Protein AF-K8EPV6-F1 (afdb_monomer_lite)

Secondary structure (DSSP, 8-state):
--GGGSPEEEHHHHHTT-HHHHHHHHIIIIISS-S-EEEES----SS--HHHHHHHHHHHHHHHHHHHS-HHHHGGGB--TTTT---EEEE-TT-S--SSTTEEE--EEEEE-BPPPTT---TT-TT-SS---TTS---SSB------TTSTHHHHHHHHHHHHHHHHHHHHHHHHHHHTT-SSTTTTGGG-STTEEEEEEEEEE----TT----TT-----PPPPTTS-EEESEEEE--SSSEEEEEESSS-EEEEPPP-SSTTPPPPEEEPPP--TT--EEEEEE-HHHHHHTTTSS----EEEPPPSSS-EEEEEEEEEEETT-B-PPPGGG-BTTBPPPPPP-BHHHHHHHHHHHHHHHHHHHHHTT-SSSSSPPPPPEEEEEEEEEEE-TT--EEEEEEEESSSTTTT-EE-EEEEESSTTHHHHHHHHHHHHHHHTTTTS--PPTT-GGGEEEEEEEEEESSSGGG--EEEEEEEEEE-SHHHHHHHS--GGG--GGGTTT--EEEEEEEGGG--GGGS-TTHHHHHHHHHHHHHTT-TTEEEEEEEEE-TTT--EEEEEEEEEE--

Structure (mmCIF, N/CA/C/O backbone):
data_AF-K8EPV6-F1
#
_entry.id   AF-K8EPV6-F1
#
loop_
_atom_site.group_PDB
_atom_site.id
_atom_site.type_symbol
_atom_site.label_atom_id
_atom_site.label_alt_id
_atom_site.label_comp_id
_atom_site.label_asym_id
_atom_site.label_entity_id
_atom_site.label_seq_id
_atom_site.pdbx_PDB_ins_code
_atom_site.Cartn_x
_atom_site.Cartn_y
_atom_site.Cartn_z
_atom_site.occupancy
_atom_site.B_iso_or_equiv
_atom_site.auth_seq_id
_atom_site.auth_comp_id
_atom_site.auth_asym_id
_atom_site.auth_atom_id
_atom_site.pdbx_PDB_model_num
ATOM 1 N N . MET A 1 1 ? -21.818 -18.562 17.995 1.00 37.44 1 MET A N 1
ATOM 2 C CA . MET A 1 1 ? -22.617 -17.400 18.429 1.00 37.44 1 MET A CA 1
ATOM 3 C C . MET A 1 1 ? -22.759 -16.500 17.219 1.00 37.44 1 MET A C 1
ATOM 5 O O . MET A 1 1 ? -21.748 -16.280 16.564 1.00 37.44 1 MET A O 1
ATOM 9 N N . SER A 1 2 ? -23.990 -16.157 16.841 1.00 38.00 2 SER A N 1
ATOM 10 C CA . SER A 1 2 ? -24.317 -15.357 15.655 1.00 38.00 2 SER A CA 1
ATOM 11 C C . SER A 1 2 ? -23.794 -13.921 15.790 1.00 38.00 2 SER A C 1
ATOM 13 O O . SER A 1 2 ? -23.683 -13.413 16.905 1.00 38.00 2 SER A O 1
ATOM 15 N N . ASP A 1 3 ? -23.516 -13.267 14.658 1.00 51.78 3 ASP A N 1
ATOM 16 C CA . ASP A 1 3 ? -23.138 -11.844 14.537 1.00 51.78 3 ASP A CA 1
ATOM 17 C C . ASP A 1 3 ? -24.196 -10.861 15.108 1.00 51.78 3 ASP A C 1
ATOM 19 O O . ASP A 1 3 ? -23.973 -9.655 15.152 1.00 51.78 3 ASP A O 1
ATOM 23 N N . GLU A 1 4 ? -25.345 -11.358 15.580 1.00 53.97 4 GLU A N 1
ATOM 24 C CA . GLU A 1 4 ? -26.569 -10.599 15.888 1.00 53.97 4 GLU A CA 1
ATOM 25 C C . GLU A 1 4 ? -26.475 -9.612 17.066 1.00 53.97 4 GLU A C 1
ATOM 27 O O . GLU A 1 4 ? -27.394 -8.820 17.251 1.00 53.97 4 GLU A O 1
ATOM 32 N N . ASN A 1 5 ? -25.390 -9.613 17.849 1.00 74.81 5 ASN A N 1
ATOM 33 C CA . ASN A 1 5 ? -25.269 -8.754 19.037 1.00 74.81 5 ASN A CA 1
ATOM 34 C C . ASN A 1 5 ? -24.144 -7.707 18.973 1.00 74.81 5 ASN A C 1
ATOM 36 O O . ASN A 1 5 ? -23.997 -6.931 19.921 1.00 74.81 5 ASN A O 1
ATOM 40 N N . LEU A 1 6 ? -23.351 -7.659 17.897 1.00 89.38 6 LEU A N 1
ATOM 41 C CA . LEU A 1 6 ? -22.311 -6.638 17.751 1.00 89.38 6 LEU A CA 1
ATOM 42 C C . LEU A 1 6 ? -22.961 -5.245 17.613 1.00 89.38 6 LEU A C 1
ATOM 44 O O . LEU A 1 6 ? -23.858 -5.091 16.783 1.00 89.38 6 LEU A O 1
ATOM 48 N N . PRO A 1 7 ? -22.540 -4.214 18.378 1.00 94.62 7 PRO A N 1
ATOM 49 C CA . PRO A 1 7 ? -23.127 -2.886 18.248 1.00 94.62 7 PRO A CA 1
ATOM 50 C C . PRO A 1 7 ? -22.972 -2.341 16.826 1.00 94.62 7 PRO A C 1
ATOM 52 O O . PRO A 1 7 ? -21.853 -2.210 16.330 1.00 94.62 7 PRO A O 1
ATOM 55 N N . LEU A 1 8 ? -24.102 -2.019 16.196 1.00 95.44 8 LEU A N 1
ATOM 56 C CA . LEU A 1 8 ? -24.174 -1.470 14.846 1.00 95.44 8 LEU A CA 1
ATOM 57 C C . LEU A 1 8 ? -24.370 0.047 14.901 1.00 95.44 8 LEU A C 1
ATOM 59 O O . LEU A 1 8 ? -25.360 0.523 15.468 1.00 95.44 8 LEU A O 1
ATOM 63 N N . ILE A 1 9 ? -23.430 0.786 14.315 1.00 97.50 9 ILE A N 1
ATOM 64 C CA . ILE A 1 9 ? -23.373 2.247 14.336 1.00 97.50 9 ILE A CA 1
ATOM 65 C C . ILE A 1 9 ? -23.531 2.809 12.919 1.00 97.50 9 ILE A C 1
ATOM 67 O O . ILE A 1 9 ? -22.791 2.419 12.020 1.00 97.50 9 ILE A O 1
ATOM 71 N N . SER A 1 10 ? -24.455 3.748 12.708 1.00 96.88 10 SER A N 1
ATOM 72 C CA . SER A 1 10 ? -24.666 4.420 11.415 1.00 96.88 10 SER A CA 1
ATOM 73 C C . SER A 1 10 ? -23.791 5.670 11.287 1.00 96.88 10 SER A C 1
ATOM 75 O O . SER A 1 10 ? -23.969 6.664 12.000 1.00 96.88 10 SER A O 1
ATOM 77 N N . TYR A 1 11 ? -22.875 5.661 10.316 1.00 96.44 11 TYR A N 1
ATOM 78 C CA . TYR A 1 11 ? -22.054 6.818 9.942 1.00 96.44 11 TYR A CA 1
ATOM 79 C C . TYR A 1 11 ? -22.911 8.036 9.587 1.00 96.44 11 TYR A C 1
ATOM 81 O O . TYR A 1 11 ? -22.592 9.158 9.982 1.00 96.44 11 TYR A O 1
ATOM 89 N N . ARG A 1 12 ? -24.015 7.829 8.858 1.00 94.75 12 ARG A N 1
ATOM 90 C CA . ARG A 1 12 ? -24.913 8.908 8.428 1.00 94.75 12 ARG A CA 1
ATOM 91 C C . ARG A 1 12 ? -25.529 9.625 9.626 1.00 94.75 12 ARG A C 1
ATOM 93 O O . ARG A 1 12 ? -25.530 10.856 9.652 1.00 94.75 12 ARG A O 1
ATOM 100 N N . ARG A 1 13 ? -25.998 8.864 10.620 1.00 96.88 13 ARG A N 1
ATOM 101 C CA . ARG A 1 13 ? -26.561 9.407 11.866 1.00 96.88 13 ARG A CA 1
ATOM 102 C C . ARG A 1 13 ? -25.503 10.126 12.706 1.00 96.88 13 ARG A C 1
ATOM 104 O O . ARG A 1 13 ? -25.759 11.227 13.193 1.00 96.88 13 ARG A O 1
ATOM 111 N N . LEU A 1 14 ? -24.287 9.578 12.797 1.00 97.25 14 LEU A N 1
ATOM 112 C CA . LEU A 1 14 ? -23.162 10.272 13.440 1.00 97.25 14 LEU A CA 1
ATOM 113 C C . LEU A 1 14 ? -22.820 11.593 12.736 1.00 97.25 14 LEU A C 1
ATOM 115 O O . LEU A 1 14 ? -22.646 12.623 13.388 1.00 97.25 14 LEU A O 1
ATOM 119 N N . LYS A 1 15 ? -22.796 11.604 11.398 1.00 95.31 15 LYS A N 1
ATOM 120 C CA . LYS A 1 15 ? -22.546 12.807 10.592 1.00 95.31 15 LYS A CA 1
ATOM 121 C C . LYS A 1 15 ? -23.616 13.882 10.805 1.00 95.31 15 LYS A C 1
ATOM 123 O O . LYS A 1 15 ? -23.285 15.067 10.817 1.00 95.31 15 LYS A O 1
ATOM 128 N N . SER A 1 16 ? -24.873 13.490 11.024 1.00 95.44 16 SER A N 1
ATOM 129 C CA . SER A 1 16 ? -25.959 14.404 11.404 1.00 95.44 16 SER A CA 1
ATOM 130 C C . SER A 1 16 ? -26.007 14.742 12.899 1.00 95.44 16 SER A C 1
ATOM 132 O O . SER A 1 16 ? -26.923 15.449 13.310 1.00 95.44 16 SER A O 1
ATOM 134 N N . LYS A 1 17 ? -25.032 14.282 13.699 1.00 95.00 17 LYS A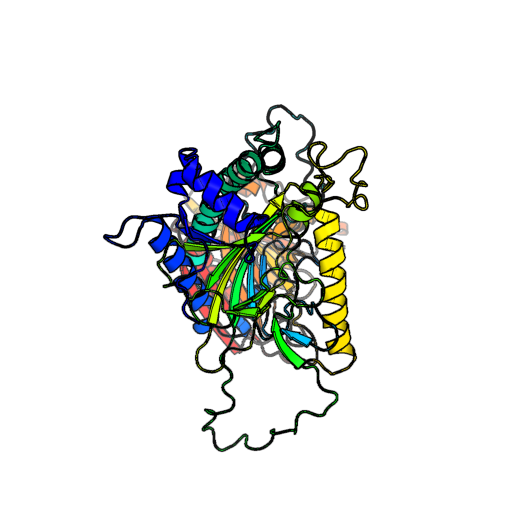 N 1
ATOM 135 C CA . LYS A 1 17 ? -24.953 14.497 15.155 1.00 95.00 17 LYS A CA 1
ATOM 136 C C . LYS A 1 17 ? -26.191 13.977 15.900 1.00 95.00 17 LYS A C 1
ATOM 138 O O . LYS A 1 17 ? -26.705 14.638 16.794 1.00 95.00 17 LYS A O 1
ATOM 143 N N . ASP A 1 18 ? -26.686 12.812 15.498 1.00 97.44 18 ASP A N 1
ATOM 144 C CA . ASP A 1 18 ? -27.808 12.145 16.154 1.00 97.44 18 ASP A CA 1
ATOM 145 C C . ASP A 1 18 ? -27.424 11.699 17.578 1.00 97.44 18 ASP A C 1
ATOM 147 O O . ASP A 1 18 ? -26.480 10.930 17.770 1.00 97.44 18 ASP A O 1
ATOM 151 N N . GLU A 1 19 ? -28.156 12.190 18.579 1.00 97.69 19 GLU A N 1
ATOM 152 C CA . GLU A 1 19 ? -27.870 11.946 20.000 1.00 97.69 19 GLU A CA 1
ATOM 153 C C . GLU A 1 19 ? -28.094 10.487 20.424 1.00 97.69 19 GLU A C 1
ATOM 155 O O . GLU A 1 19 ? -27.368 9.969 21.275 1.00 97.69 19 GLU A O 1
ATOM 160 N N . GLU A 1 20 ? -29.065 9.789 19.828 1.00 97.81 20 GLU A N 1
ATOM 161 C CA . GLU A 1 20 ? -29.288 8.371 20.129 1.00 97.81 20 GLU A CA 1
ATOM 162 C C . GLU A 1 20 ? -28.147 7.517 19.578 1.00 97.81 20 GLU A C 1
ATOM 164 O O . GLU A 1 20 ? -27.704 6.566 20.225 1.00 97.81 20 GLU A O 1
ATOM 169 N N . GLU A 1 21 ? -27.643 7.867 18.395 1.00 97.88 21 GLU A N 1
ATOM 170 C CA . GLU A 1 21 ? -26.514 7.177 17.789 1.00 97.88 21 GLU A CA 1
ATOM 171 C C . GLU A 1 21 ? -25.212 7.448 18.553 1.00 97.88 21 GLU A C 1
ATOM 173 O O . GLU A 1 21 ? -24.427 6.527 18.776 1.00 97.88 21 GLU A O 1
ATOM 178 N N . LEU A 1 22 ? -25.007 8.676 19.045 1.00 98.19 22 LEU A N 1
ATOM 179 C CA . LEU A 1 22 ? -23.901 9.004 19.953 1.00 98.19 22 LEU A CA 1
ATOM 180 C C . LEU A 1 22 ? -23.992 8.218 21.270 1.00 98.19 22 LEU A C 1
ATOM 182 O O . LEU A 1 22 ? -22.979 7.710 21.760 1.00 98.19 22 LEU A O 1
ATOM 186 N N . ALA A 1 23 ? -25.196 8.059 21.828 1.00 98.00 23 ALA A N 1
ATOM 187 C CA . ALA A 1 23 ? -25.415 7.230 23.011 1.00 98.00 23 ALA A CA 1
ATOM 188 C C . ALA A 1 23 ? -25.126 5.745 22.731 1.00 98.00 23 ALA A C 1
ATOM 190 O O . ALA A 1 23 ? -24.495 5.073 23.550 1.00 98.00 23 ALA A O 1
ATOM 191 N N . ARG A 1 24 ? -25.514 5.234 21.555 1.00 97.81 24 ARG A N 1
ATOM 192 C CA . ARG A 1 24 ? -25.194 3.866 21.119 1.00 97.81 24 ARG A CA 1
ATOM 193 C C . ARG A 1 24 ? -23.691 3.665 20.926 1.00 97.81 24 ARG A C 1
ATOM 195 O O . ARG A 1 24 ? -23.154 2.643 21.352 1.00 97.81 24 ARG A O 1
ATOM 202 N N . LEU A 1 25 ? -23.003 4.652 20.354 1.00 98.31 25 LEU A N 1
ATOM 203 C CA . LEU A 1 25 ? -21.550 4.650 20.198 1.00 98.31 25 LEU A CA 1
ATOM 204 C C . LEU A 1 25 ? -20.844 4.608 21.558 1.00 98.31 25 LEU A C 1
ATOM 206 O O . LEU A 1 25 ? -19.945 3.792 21.771 1.00 98.31 25 LEU A O 1
ATOM 210 N N . LYS A 1 26 ? -21.286 5.439 22.509 1.00 97.62 26 LYS A N 1
ATOM 211 C CA . LYS A 1 26 ? -20.793 5.405 23.891 1.00 97.62 26 LYS A CA 1
ATOM 212 C C . LYS A 1 26 ? -21.019 4.039 24.531 1.00 97.62 26 LYS A C 1
ATOM 214 O O . LYS A 1 26 ? -20.099 3.496 25.138 1.00 97.62 26 LYS A O 1
ATOM 219 N N . TYR A 1 27 ? -22.205 3.460 24.358 1.00 96.31 27 TYR A N 1
ATOM 220 C CA . TYR A 1 27 ? -22.509 2.135 24.882 1.00 96.31 27 TYR A CA 1
ATOM 221 C C . TYR A 1 27 ? -21.547 1.075 24.329 1.00 96.31 27 TYR A C 1
ATOM 223 O O . TYR A 1 27 ? -20.940 0.326 25.096 1.00 96.31 27 TYR A O 1
ATOM 231 N N . ALA A 1 28 ? -21.328 1.056 23.013 1.00 96.25 28 ALA A N 1
ATOM 232 C CA . ALA A 1 28 ? -20.407 0.122 22.371 1.00 96.25 28 ALA A CA 1
ATOM 233 C C . ALA A 1 28 ? -18.967 0.252 22.899 1.00 96.25 28 ALA A C 1
ATOM 235 O O . ALA A 1 28 ? -18.300 -0.747 23.171 1.00 96.25 28 ALA A O 1
ATOM 236 N N . LEU A 1 29 ? -18.500 1.488 23.091 1.00 96.25 29 LEU A N 1
ATOM 237 C CA . LEU A 1 29 ? -17.110 1.785 23.430 1.00 96.25 29 LEU A CA 1
ATOM 238 C C . LEU A 1 29 ? -16.817 1.942 24.924 1.00 96.25 29 LEU A C 1
ATOM 240 O O . LEU A 1 29 ? -15.643 2.006 25.285 1.00 96.25 29 LEU A O 1
ATOM 244 N N . VAL A 1 30 ? -17.814 2.044 25.802 1.00 93.88 30 VAL A N 1
ATOM 245 C CA . VAL A 1 30 ? -17.611 2.313 27.241 1.00 93.88 30 VAL A CA 1
ATOM 246 C C . VAL A 1 30 ? -18.462 1.397 28.103 1.00 93.88 30 VAL A C 1
ATOM 248 O O . VAL A 1 30 ? -17.920 0.713 28.969 1.00 93.88 30 VAL A O 1
ATOM 251 N N . ASP A 1 31 ? -19.773 1.380 27.865 1.00 92.06 31 ASP A N 1
ATOM 252 C CA . ASP A 1 31 ? -20.734 0.816 28.821 1.00 92.06 31 ASP A CA 1
ATOM 253 C C . ASP A 1 31 ? -21.038 -0.676 28.588 1.00 92.06 31 ASP A C 1
ATOM 255 O O . ASP A 1 31 ? -21.716 -1.307 29.401 1.00 92.06 31 ASP A O 1
ATOM 259 N N . SER A 1 32 ? -20.517 -1.253 27.503 1.00 90.38 32 SER A N 1
ATOM 260 C CA . SER A 1 32 ? -20.665 -2.664 27.135 1.00 90.38 32 SER A CA 1
ATOM 261 C C . SER A 1 32 ? -19.350 -3.449 27.226 1.00 90.38 32 SER A C 1
ATOM 263 O O . SER A 1 32 ? -18.263 -2.896 27.413 1.00 90.38 32 SER A O 1
ATOM 265 N N . GLU A 1 33 ? -19.450 -4.771 27.075 1.00 90.00 33 GLU A N 1
ATOM 266 C CA . GLU A 1 33 ? -18.299 -5.679 27.023 1.00 90.00 33 GLU A CA 1
ATOM 267 C C . GLU A 1 33 ? -17.529 -5.618 25.694 1.00 90.00 33 GLU A C 1
ATOM 269 O O . GLU A 1 33 ? -16.460 -6.204 25.603 1.00 90.00 33 GLU A O 1
ATOM 274 N N . TYR A 1 34 ? -18.026 -4.930 24.662 1.00 92.12 34 TYR A N 1
ATOM 275 C CA . TYR A 1 34 ? -17.401 -4.962 23.337 1.00 92.12 34 TYR A CA 1
ATOM 276 C C . TYR A 1 34 ? -16.118 -4.128 23.304 1.00 92.12 34 TYR A C 1
ATOM 278 O O . TYR A 1 34 ? -15.022 -4.675 23.242 1.00 92.12 34 TYR A O 1
ATOM 286 N N . GLY A 1 35 ? -16.230 -2.800 23.400 1.00 93.75 35 GLY A N 1
ATOM 287 C CA . GLY A 1 35 ? -15.092 -1.895 23.210 1.00 93.75 35 GLY A CA 1
ATOM 288 C C . GLY A 1 35 ? -14.718 -1.631 21.750 1.00 93.75 35 GLY A C 1
ATOM 289 O O . GLY A 1 35 ? -13.753 -0.916 21.504 1.00 93.75 35 GLY A O 1
ATOM 290 N N . PHE A 1 36 ? -15.504 -2.167 20.824 1.00 97.00 36 PHE A N 1
ATOM 291 C CA . PHE A 1 36 ? -15.429 -2.033 19.372 1.00 97.00 36 PHE A CA 1
ATOM 292 C C . PHE A 1 36 ? -16.858 -2.113 18.811 1.00 97.00 36 PHE A C 1
ATOM 294 O O . PHE A 1 36 ? -17.797 -2.448 19.541 1.00 97.00 36 PHE A O 1
ATOM 301 N N . PHE A 1 37 ? -17.048 -1.789 17.534 1.00 97.94 37 PHE A N 1
ATOM 302 C CA . PHE A 1 37 ? -18.376 -1.766 16.912 1.00 97.94 37 PHE A CA 1
ATOM 303 C C . PHE A 1 37 ? -18.308 -2.018 15.407 1.00 97.94 37 PHE A C 1
ATOM 305 O O . PHE A 1 37 ? -17.256 -1.862 14.790 1.00 97.94 37 PHE A O 1
ATOM 312 N N . GLN A 1 38 ? -19.438 -2.387 14.808 1.00 97.56 38 GLN A N 1
ATOM 313 C CA . GLN A 1 38 ? -19.595 -2.380 13.359 1.00 97.56 38 GLN A CA 1
ATOM 314 C C . GLN A 1 38 ? -20.125 -1.017 12.914 1.00 97.56 38 GLN A C 1
ATOM 316 O O . GLN A 1 38 ? -21.137 -0.543 13.423 1.00 97.56 38 GLN A O 1
ATOM 321 N N . LEU A 1 39 ? -19.445 -0.383 11.968 1.00 97.69 39 LEU A N 1
ATOM 322 C CA . LEU A 1 39 ? -19.866 0.855 11.329 1.00 97.69 39 LEU A CA 1
ATOM 323 C C . LEU A 1 39 ? -20.548 0.535 9.998 1.00 97.69 39 LEU A C 1
ATOM 325 O O . LEU A 1 39 ? -19.958 -0.149 9.165 1.00 97.69 39 LEU A O 1
ATOM 329 N N . VAL A 1 40 ? -21.741 1.078 9.777 1.00 95.19 40 VAL A N 1
ATOM 330 C CA . VAL A 1 40 ? -22.424 1.095 8.478 1.00 95.19 40 VAL A CA 1
ATOM 331 C C . VAL A 1 40 ? -22.262 2.482 7.875 1.00 95.19 40 VAL A C 1
ATOM 333 O O . VAL A 1 40 ? -22.638 3.479 8.496 1.00 95.19 40 VAL A O 1
ATOM 336 N N . VAL A 1 41 ? -21.646 2.559 6.696 1.00 93.00 41 VAL A N 1
ATOM 337 C CA . VAL A 1 41 ? -21.374 3.830 6.014 1.00 93.00 41 VAL A CA 1
ATOM 338 C C . VAL A 1 41 ? -22.541 4.243 5.128 1.00 93.00 41 VAL A C 1
ATOM 340 O O . VAL A 1 41 ? -22.965 5.397 5.198 1.00 93.00 41 VAL A O 1
ATOM 343 N N . ASP A 1 42 ? -23.077 3.292 4.362 1.00 83.44 42 ASP A N 1
ATOM 344 C CA . ASP A 1 42 ? -24.252 3.480 3.516 1.00 83.44 42 ASP A CA 1
ATOM 345 C C . ASP A 1 42 ? -25.370 2.526 3.965 1.00 83.44 42 ASP A C 1
ATOM 347 O O . ASP A 1 42 ? -25.151 1.323 4.095 1.00 83.44 42 ASP A O 1
ATOM 351 N N . ASP A 1 43 ? -26.559 3.085 4.211 1.00 61.62 43 ASP A N 1
ATOM 352 C CA . ASP A 1 43 ? -27.749 2.368 4.703 1.00 61.62 43 ASP A CA 1
ATOM 353 C C . ASP A 1 43 ? -28.735 2.001 3.565 1.00 61.62 43 ASP A C 1
ATOM 355 O O . ASP A 1 43 ? -29.797 1.438 3.833 1.00 61.62 43 ASP A O 1
ATOM 359 N N . ASP A 1 44 ? -28.426 2.333 2.303 1.00 53.44 44 ASP A N 1
ATOM 360 C CA . ASP A 1 44 ? -29.344 2.096 1.182 1.00 53.44 44 ASP A CA 1
ATOM 361 C C . ASP A 1 44 ? -29.388 0.599 0.834 1.00 53.44 44 ASP A C 1
ATOM 363 O O . ASP A 1 44 ? -28.413 -0.001 0.383 1.00 53.44 44 ASP A O 1
ATOM 367 N N . SER A 1 45 ? -30.553 -0.003 1.074 1.00 48.91 45 SER A N 1
ATOM 368 C CA . SER A 1 45 ? -30.863 -1.419 0.857 1.00 48.91 45 SER A CA 1
ATOM 369 C C . SER A 1 45 ? -31.116 -1.799 -0.609 1.00 48.91 45 SER A C 1
ATOM 371 O O . SER A 1 45 ? -31.485 -2.941 -0.867 1.00 48.91 45 SER A O 1
ATOM 373 N N . ASP A 1 46 ? -30.955 -0.862 -1.547 1.00 43.88 46 ASP A N 1
ATOM 374 C CA . ASP A 1 46 ? -31.210 -1.039 -2.980 1.00 43.88 46 ASP A CA 1
ATOM 375 C C . ASP A 1 46 ? -29.969 -0.617 -3.783 1.00 43.88 46 ASP A C 1
ATOM 377 O O . ASP A 1 46 ? -29.578 0.547 -3.747 1.00 43.88 46 ASP A O 1
ATOM 381 N N . ASP A 1 47 ? -29.391 -1.572 -4.521 1.00 50.66 47 ASP A N 1
ATOM 382 C CA . ASP A 1 47 ? -28.189 -1.468 -5.366 1.00 50.66 47 ASP A CA 1
ATOM 383 C C . ASP A 1 47 ? -26.894 -1.026 -4.656 1.00 50.66 47 ASP A C 1
ATOM 385 O O . ASP A 1 47 ? -26.828 0.001 -3.989 1.00 50.66 47 ASP A O 1
ATOM 389 N N . THR A 1 48 ? -25.803 -1.780 -4.867 1.00 58.69 48 THR A N 1
ATOM 390 C CA . THR A 1 48 ? -24.474 -1.520 -4.288 1.00 58.69 48 THR A CA 1
ATOM 391 C C . THR A 1 48 ? -24.144 -0.021 -4.284 1.00 58.69 48 THR A C 1
ATOM 393 O O . THR A 1 48 ? -24.025 0.609 -5.355 1.00 58.69 48 THR A O 1
ATOM 396 N N . SER A 1 49 ? -23.995 0.540 -3.077 1.00 74.38 49 SER A N 1
ATOM 397 C CA . SER A 1 49 ? -23.721 1.961 -2.875 1.00 74.38 49 SER A CA 1
ATOM 398 C C . SER A 1 49 ? -22.454 2.374 -3.628 1.00 74.38 49 SER A C 1
ATOM 400 O O . SER A 1 49 ? -21.595 1.545 -3.952 1.00 74.38 49 SER A O 1
ATOM 402 N N . LYS A 1 50 ? -22.306 3.671 -3.936 1.00 85.56 50 LYS A N 1
ATOM 403 C CA . LYS A 1 50 ? -21.101 4.165 -4.627 1.00 85.56 50 LYS A CA 1
ATOM 404 C C . LYS A 1 50 ? -19.827 3.692 -3.915 1.00 85.56 50 LYS A C 1
ATOM 406 O O . LYS A 1 50 ? -18.910 3.235 -4.588 1.00 85.56 50 LYS A O 1
ATOM 411 N N . PHE A 1 51 ? -19.810 3.746 -2.583 1.00 91.75 51 PHE A N 1
ATOM 412 C CA . PHE A 1 51 ? -18.649 3.338 -1.807 1.00 91.75 51 PHE A CA 1
ATOM 413 C C . PHE A 1 51 ? -18.491 1.815 -1.715 1.00 91.75 51 PHE A C 1
ATOM 415 O O . PHE A 1 51 ? -17.369 1.332 -1.804 1.00 91.75 51 PHE A O 1
ATOM 422 N N . GLY A 1 52 ? -19.582 1.045 -1.658 1.00 93.56 52 GLY A N 1
ATOM 423 C CA . GLY A 1 52 ? -19.529 -0.413 -1.799 1.00 93.56 52 GLY A CA 1
ATOM 424 C C . GLY A 1 52 ? -18.855 -0.852 -3.105 1.00 93.56 52 GLY A C 1
ATOM 425 O O . GLY A 1 52 ? -17.976 -1.711 -3.111 1.00 93.56 52 GLY A O 1
ATOM 426 N N . LYS A 1 53 ? -19.160 -0.171 -4.220 1.00 94.06 53 LYS A N 1
ATOM 427 C CA . LYS A 1 53 ? -18.472 -0.386 -5.508 1.00 94.06 53 LYS A CA 1
ATOM 428 C C . LYS A 1 53 ? -16.981 -0.044 -5.439 1.00 94.06 53 LYS A C 1
ATOM 430 O O . LYS A 1 53 ? -16.184 -0.714 -6.090 1.00 94.06 53 LYS A O 1
ATOM 435 N N . ASP A 1 54 ? -16.597 0.979 -4.678 1.00 95.44 54 ASP A N 1
ATOM 436 C CA . ASP A 1 54 ? -15.189 1.344 -4.479 1.00 95.44 54 ASP A CA 1
ATOM 437 C C . ASP A 1 54 ? -14.442 0.293 -3.639 1.00 95.44 54 ASP A C 1
ATOM 439 O O . ASP A 1 54 ? -13.340 -0.100 -4.014 1.00 95.44 54 ASP A O 1
ATOM 443 N N . ILE A 1 55 ? -15.062 -0.251 -2.584 1.00 97.19 55 ILE A N 1
ATOM 444 C CA . ILE A 1 55 ? -14.518 -1.383 -1.807 1.00 97.19 55 ILE A CA 1
ATOM 445 C C . ILE A 1 55 ? -14.314 -2.597 -2.715 1.00 97.19 55 ILE A C 1
ATOM 447 O O . ILE A 1 55 ? -13.233 -3.190 -2.732 1.00 97.19 55 ILE A O 1
ATOM 451 N N . LYS A 1 56 ? -15.312 -2.918 -3.544 1.00 97.19 56 LYS A N 1
ATOM 452 C CA . LYS A 1 56 ? -15.211 -4.028 -4.490 1.00 97.19 56 LYS A CA 1
ATOM 453 C C . LYS A 1 56 ? -14.061 -3.843 -5.479 1.00 97.19 56 LYS A C 1
ATOM 455 O O . LYS A 1 56 ? -13.347 -4.801 -5.761 1.00 97.19 56 LYS A O 1
ATOM 460 N N . ARG A 1 57 ? -13.826 -2.621 -5.969 1.00 97.94 57 ARG A N 1
ATOM 461 C CA . ARG A 1 57 ? -12.675 -2.316 -6.838 1.00 97.94 57 ARG A CA 1
ATOM 462 C C . ARG A 1 57 ? -11.338 -2.551 -6.136 1.00 97.94 57 ARG A C 1
ATOM 464 O O . ARG A 1 57 ? -10.412 -3.032 -6.786 1.00 97.94 57 ARG A O 1
ATOM 471 N N . VAL A 1 58 ? -11.230 -2.253 -4.837 1.00 98.50 58 VAL A N 1
ATOM 472 C CA . VAL A 1 58 ? -10.030 -2.568 -4.037 1.00 98.50 58 VAL A CA 1
ATOM 473 C C . VAL A 1 58 ? -9.819 -4.082 -3.967 1.00 98.50 58 VAL A C 1
ATOM 475 O O . VAL A 1 58 ? -8.724 -4.549 -4.269 1.00 98.50 58 VAL A O 1
ATOM 478 N N . TYR A 1 59 ? -10.864 -4.860 -3.660 1.00 98.62 59 TYR A N 1
ATOM 479 C CA . TYR A 1 59 ? -10.772 -6.326 -3.661 1.00 98.62 59 TYR A CA 1
ATOM 480 C C . TYR A 1 59 ? -10.408 -6.893 -5.032 1.00 98.62 59 TYR A C 1
ATOM 482 O O . TYR A 1 59 ? -9.524 -7.741 -5.115 1.00 98.62 59 TYR A O 1
ATOM 490 N N . ASP A 1 60 ? -11.067 -6.441 -6.099 1.00 98.38 60 ASP A N 1
ATOM 491 C CA . ASP A 1 60 ? -10.846 -6.954 -7.450 1.00 98.38 60 ASP A CA 1
ATOM 492 C C . ASP A 1 60 ? -9.415 -6.662 -7.924 1.00 98.38 60 ASP A C 1
ATOM 494 O O . ASP A 1 60 ? -8.716 -7.579 -8.353 1.00 98.38 60 ASP A O 1
ATOM 498 N N . SER A 1 61 ? -8.947 -5.416 -7.796 1.00 98.25 61 SER A N 1
ATOM 499 C CA . SER A 1 61 ? -7.589 -5.025 -8.209 1.00 98.25 61 SER A CA 1
ATOM 500 C C . SER A 1 61 ? -6.505 -5.664 -7.338 1.00 98.25 61 SER A C 1
ATOM 502 O O . SER A 1 61 ? -5.556 -6.245 -7.859 1.00 98.25 61 SER A O 1
ATOM 504 N N . GLY A 1 62 ? -6.667 -5.667 -6.014 1.00 98.12 62 GLY A N 1
ATOM 505 C CA . GLY A 1 62 ? -5.717 -6.331 -5.128 1.00 98.12 62 GLY A CA 1
ATOM 506 C C . GLY A 1 62 ? -5.687 -7.854 -5.325 1.00 98.12 62 GLY A C 1
ATOM 507 O O . GLY A 1 62 ? -4.634 -8.482 -5.213 1.00 98.12 62 GLY A O 1
ATOM 508 N N . ARG A 1 63 ? -6.822 -8.480 -5.667 1.00 97.56 63 ARG A N 1
ATOM 509 C CA . ARG A 1 63 ? -6.864 -9.905 -6.021 1.00 97.56 63 ARG A CA 1
ATOM 510 C C . ARG A 1 63 ? -6.103 -10.176 -7.312 1.00 97.56 63 ARG A C 1
ATOM 512 O O . ARG A 1 63 ? -5.365 -11.156 -7.335 1.00 97.56 63 ARG A O 1
ATOM 519 N N . LYS A 1 64 ? -6.244 -9.332 -8.343 1.00 97.62 64 LYS A N 1
ATOM 520 C CA . LYS A 1 64 ? -5.432 -9.435 -9.567 1.00 97.62 64 LYS A CA 1
ATOM 521 C C . LYS A 1 64 ? -3.947 -9.399 -9.230 1.00 97.62 64 LYS A C 1
ATOM 523 O O . LYS A 1 64 ? -3.231 -10.323 -9.600 1.00 97.62 64 LYS A O 1
ATOM 528 N N . PHE A 1 65 ? -3.524 -8.426 -8.419 1.00 97.62 65 PHE A N 1
ATOM 529 C CA . PHE A 1 65 ? -2.139 -8.332 -7.958 1.00 97.62 65 PHE A CA 1
ATOM 530 C C . PHE A 1 65 ? -1.652 -9.631 -7.296 1.00 97.62 65 PHE A C 1
ATOM 532 O O . PHE A 1 65 ? -0.619 -10.163 -7.673 1.00 97.62 65 PHE A O 1
ATOM 539 N N . PHE A 1 66 ? -2.398 -10.204 -6.348 1.00 97.12 66 PHE A N 1
ATOM 540 C CA . PHE A 1 66 ? -1.915 -11.394 -5.637 1.00 97.12 66 PHE A CA 1
ATOM 541 C C . PHE A 1 66 ? -2.076 -12.728 -6.374 1.00 97.12 66 PHE A C 1
ATOM 543 O O . PHE A 1 66 ? -1.408 -13.697 -6.007 1.00 97.12 66 PHE A O 1
ATOM 550 N N . LYS A 1 67 ? -3.020 -12.825 -7.318 1.00 94.69 67 LYS A N 1
ATOM 551 C CA . LYS A 1 67 ? -3.437 -14.101 -7.929 1.00 94.69 67 LYS A CA 1
ATOM 552 C C . LYS A 1 67 ? -3.026 -14.242 -9.387 1.00 94.69 67 LYS A C 1
ATOM 554 O O . LYS A 1 67 ? -2.884 -15.376 -9.835 1.00 94.69 67 LYS A O 1
ATOM 559 N N . GLU A 1 68 ? -2.915 -13.136 -10.116 1.00 95.00 68 GLU A N 1
ATOM 560 C CA . GLU A 1 68 ? -2.594 -13.145 -11.545 1.00 95.00 68 GLU A CA 1
ATOM 561 C C . GLU A 1 68 ? -1.109 -12.875 -11.795 1.00 95.00 68 GLU A C 1
ATOM 563 O O . GLU A 1 68 ? -0.564 -13.429 -12.746 1.00 95.00 68 GLU A O 1
ATOM 568 N N . LEU A 1 69 ? -0.443 -12.105 -10.925 1.00 93.44 69 LEU A N 1
ATOM 569 C CA . LEU A 1 69 ? 1.006 -11.918 -10.988 1.00 93.44 69 LEU A CA 1
ATOM 570 C C . LEU A 1 69 ? 1.729 -13.096 -10.326 1.00 93.44 69 LEU A C 1
ATOM 572 O O . LEU A 1 69 ? 1.321 -13.622 -9.284 1.00 93.44 69 LEU A O 1
ATOM 576 N N . SER A 1 70 ? 2.847 -13.481 -10.927 1.00 90.44 70 SER A N 1
ATOM 577 C CA . SER A 1 70 ? 3.805 -14.425 -10.362 1.00 90.44 70 SER A CA 1
ATOM 578 C C . SER A 1 70 ? 4.495 -13.862 -9.112 1.00 90.44 70 SER A C 1
ATOM 580 O O . SER A 1 70 ? 4.503 -12.659 -8.852 1.00 90.44 70 SER A O 1
ATOM 582 N N . GLU A 1 71 ? 5.121 -14.737 -8.319 1.00 87.25 71 GLU A N 1
ATOM 583 C CA . GLU A 1 71 ? 5.917 -14.305 -7.161 1.00 87.25 71 GLU A CA 1
ATOM 584 C C . GLU A 1 71 ? 7.035 -13.337 -7.554 1.00 87.25 71 GLU A C 1
ATOM 586 O O . GLU A 1 71 ? 7.287 -12.376 -6.834 1.00 87.25 71 GLU A O 1
ATOM 591 N N . ASP A 1 72 ? 7.687 -13.559 -8.692 1.00 83.69 72 ASP A N 1
ATOM 592 C CA . ASP A 1 72 ? 8.784 -12.698 -9.128 1.00 83.69 72 ASP A CA 1
ATOM 593 C C . ASP A 1 72 ? 8.283 -11.340 -9.635 1.00 83.69 72 ASP A C 1
ATOM 595 O O . ASP A 1 72 ? 8.953 -10.338 -9.395 1.00 83.69 72 ASP A O 1
ATOM 599 N N . GLU A 1 73 ? 7.082 -11.278 -10.225 1.00 88.62 73 GLU A N 1
ATOM 600 C CA . GLU A 1 73 ? 6.385 -10.018 -10.528 1.00 88.62 73 GLU A CA 1
ATOM 601 C C . GLU A 1 73 ? 6.030 -9.239 -9.261 1.00 88.62 73 GLU A C 1
ATOM 603 O O . GLU A 1 73 ? 6.322 -8.052 -9.153 1.00 88.62 73 GLU A O 1
ATOM 608 N N . LYS A 1 74 ? 5.481 -9.899 -8.238 1.00 92.06 74 LYS A N 1
ATOM 609 C CA . LYS A 1 74 ? 5.159 -9.215 -6.977 1.00 92.06 74 LYS A CA 1
ATOM 610 C C . LYS A 1 74 ? 6.407 -8.701 -6.257 1.00 92.06 74 LYS A C 1
ATOM 612 O O . LYS A 1 74 ? 6.383 -7.595 -5.721 1.00 92.06 74 LYS A O 1
ATOM 617 N N . LYS A 1 75 ? 7.509 -9.465 -6.270 1.00 88.81 75 LYS A N 1
ATOM 618 C CA . LYS A 1 75 ? 8.772 -9.107 -5.592 1.00 88.81 75 LYS A CA 1
ATOM 619 C C . LYS A 1 75 ? 9.420 -7.812 -6.094 1.00 88.81 75 LYS A C 1
ATOM 621 O O . LYS A 1 75 ? 10.313 -7.283 -5.442 1.00 88.81 75 LYS A O 1
ATOM 626 N N . GLN A 1 76 ? 8.993 -7.293 -7.235 1.00 85.56 76 GLN A N 1
ATOM 627 C CA . GLN A 1 76 ? 9.487 -6.010 -7.739 1.00 85.56 76 GLN A CA 1
ATOM 628 C C . GLN A 1 76 ? 8.924 -4.836 -6.953 1.00 85.56 76 GLN A C 1
ATOM 630 O O . GLN A 1 76 ? 9.558 -3.801 -6.818 1.00 85.56 76 GLN A O 1
ATOM 635 N N . TYR A 1 77 ? 7.753 -5.018 -6.368 1.00 89.06 77 TYR A N 1
ATOM 636 C CA . TYR A 1 77 ? 7.106 -3.977 -5.597 1.00 89.06 77 TYR A CA 1
ATOM 637 C C . TYR A 1 77 ? 7.472 -4.086 -4.119 1.00 89.06 77 TYR A C 1
ATOM 639 O O . TYR A 1 77 ? 6.755 -3.535 -3.298 1.00 89.06 77 TYR A O 1
ATOM 647 N N . VAL A 1 78 ? 8.531 -4.828 -3.752 1.00 88.50 78 VAL A N 1
ATOM 648 C CA . VAL A 1 78 ? 8.847 -5.110 -2.344 1.00 88.50 78 VAL A CA 1
ATOM 649 C C . VAL A 1 78 ? 9.020 -3.825 -1.556 1.00 88.50 78 VAL A C 1
ATOM 651 O O . VAL A 1 78 ? 9.725 -2.901 -1.961 1.00 88.50 78 VAL A O 1
ATOM 654 N N . HIS A 1 79 ? 8.340 -3.830 -0.419 1.00 80.75 79 HIS A N 1
ATOM 655 C CA . HIS A 1 79 ? 8.338 -2.801 0.586 1.00 80.75 79 HIS A CA 1
ATOM 656 C C . HIS A 1 79 ? 8.936 -3.364 1.875 1.00 80.75 79 HIS A C 1
ATOM 658 O O . HIS A 1 79 ? 8.415 -4.307 2.471 1.00 80.75 79 HIS A O 1
ATOM 664 N N . THR A 1 80 ? 10.010 -2.740 2.340 1.00 67.75 80 THR A N 1
ATOM 665 C CA . THR A 1 80 ? 10.743 -3.093 3.566 1.00 67.75 80 THR A CA 1
ATOM 666 C C . THR A 1 80 ? 10.113 -2.545 4.837 1.00 67.75 80 THR A C 1
ATOM 668 O O . THR A 1 80 ? 10.802 -2.392 5.840 1.00 67.75 80 THR A O 1
ATOM 671 N N . GLN A 1 81 ? 8.808 -2.254 4.824 1.00 61.75 81 GLN A N 1
ATOM 672 C CA . GLN A 1 81 ? 8.040 -1.904 6.021 1.00 61.75 81 GLN A CA 1
ATOM 673 C C . GLN A 1 81 ? 8.786 -0.856 6.874 1.00 61.75 81 GLN A C 1
ATOM 675 O O . GLN A 1 81 ? 9.226 -1.120 7.992 1.00 61.75 81 GLN A O 1
ATOM 680 N N . TYR A 1 82 ? 8.982 0.338 6.311 1.00 56.62 82 TYR A N 1
ATOM 681 C CA . TYR A 1 82 ? 9.570 1.521 6.963 1.00 56.62 82 TYR A CA 1
ATOM 682 C C . TYR A 1 82 ? 11.089 1.530 7.239 1.00 56.62 82 TYR A C 1
ATOM 684 O O . TYR A 1 82 ? 11.582 2.546 7.729 1.00 56.62 82 TYR A O 1
ATOM 692 N N . GLU A 1 83 ? 11.868 0.488 6.912 1.00 54.75 83 GLU A N 1
ATOM 693 C CA . GLU A 1 83 ? 13.335 0.518 7.125 1.00 54.75 83 GLU A CA 1
ATOM 694 C C . GLU A 1 83 ? 14.071 1.579 6.291 1.00 54.75 83 GLU A C 1
ATOM 696 O O . GLU A 1 83 ? 15.137 2.053 6.684 1.00 54.75 83 GLU A O 1
ATOM 701 N N . THR A 1 84 ? 13.502 1.952 5.147 1.00 51.56 84 THR A N 1
ATOM 702 C CA . THR A 1 84 ? 14.150 2.760 4.100 1.00 51.56 84 THR A CA 1
ATOM 703 C C . THR A 1 84 ? 13.338 4.000 3.713 1.00 51.56 84 THR A C 1
ATOM 705 O O . THR A 1 84 ? 13.543 4.559 2.642 1.00 51.56 84 THR A O 1
ATOM 708 N N . PHE A 1 85 ? 12.399 4.438 4.564 1.00 57.47 85 PHE A N 1
ATOM 709 C CA . PHE A 1 85 ? 11.433 5.512 4.258 1.00 57.47 85 PHE A CA 1
ATOM 710 C C . PHE A 1 85 ? 10.527 5.229 3.044 1.00 57.47 85 PHE A C 1
ATOM 712 O O . PHE A 1 85 ? 9.823 6.121 2.573 1.00 57.47 85 PHE A O 1
ATOM 719 N N . GLU A 1 86 ? 10.503 3.989 2.548 1.00 63.69 86 GLU A N 1
ATOM 720 C CA . GLU A 1 86 ? 9.509 3.547 1.575 1.00 63.69 86 GLU A CA 1
ATOM 721 C C . GLU A 1 86 ? 8.097 3.776 2.130 1.00 63.69 86 GLU A C 1
ATOM 723 O O . GLU A 1 86 ? 7.838 3.604 3.323 1.00 63.69 86 GLU A O 1
ATOM 728 N N . THR A 1 87 ? 7.177 4.178 1.257 1.00 75.06 87 THR A N 1
ATOM 729 C CA . THR A 1 87 ? 5.839 4.641 1.666 1.00 75.06 87 THR A CA 1
ATOM 730 C C . THR A 1 87 ? 4.718 3.678 1.269 1.00 75.06 87 THR A C 1
ATOM 732 O O . THR A 1 87 ? 3.576 3.826 1.700 1.00 75.06 87 THR A O 1
ATOM 735 N N . GLY A 1 88 ? 5.056 2.622 0.528 1.00 86.00 88 GLY A N 1
ATOM 736 C CA . GLY A 1 88 ? 4.180 1.489 0.267 1.00 86.00 88 GLY A CA 1
ATOM 737 C C . GLY A 1 88 ? 4.741 0.534 -0.778 1.00 86.00 88 GLY A C 1
ATOM 738 O O . GLY A 1 88 ? 5.750 0.826 -1.418 1.00 86.00 88 GLY A O 1
ATOM 739 N N . GLY A 1 89 ? 4.068 -0.603 -0.931 1.00 91.25 89 GLY A N 1
ATOM 740 C CA . GLY A 1 89 ? 4.406 -1.692 -1.837 1.00 91.25 89 GLY A CA 1
ATOM 741 C C . GLY A 1 89 ? 4.051 -3.060 -1.244 1.00 91.25 89 GLY A C 1
ATOM 742 O O . GLY A 1 89 ? 3.305 -3.183 -0.277 1.00 91.25 89 GLY A O 1
ATOM 743 N N . TYR A 1 90 ? 4.590 -4.110 -1.837 1.00 94.31 90 TYR A N 1
ATOM 744 C CA . TYR A 1 90 ? 4.374 -5.506 -1.505 1.00 94.31 90 TYR A CA 1
ATOM 745 C C . TYR A 1 90 ? 5.199 -5.986 -0.304 1.00 94.31 90 TYR A C 1
ATOM 747 O O . TYR A 1 90 ? 6.420 -5.885 -0.277 1.00 94.31 90 TYR A O 1
ATOM 755 N N . VAL A 1 91 ? 4.537 -6.623 0.651 1.00 94.06 91 VAL A N 1
ATOM 756 C CA . VAL A 1 91 ? 5.145 -7.408 1.722 1.00 94.06 91 VAL A CA 1
ATOM 757 C C . VAL A 1 91 ? 5.022 -8.892 1.374 1.00 94.06 91 VAL A C 1
ATOM 759 O O . VAL A 1 91 ? 3.902 -9.419 1.340 1.00 94.06 91 VAL A O 1
ATOM 762 N N . PRO A 1 92 ? 6.142 -9.600 1.150 1.00 94.31 92 PRO A N 1
ATOM 763 C CA . PRO A 1 92 ? 6.116 -11.011 0.801 1.00 94.31 92 PRO A CA 1
ATOM 764 C C . PRO A 1 92 ? 5.526 -11.913 1.881 1.00 94.31 92 PRO A C 1
ATOM 766 O O . PRO A 1 92 ? 5.629 -11.653 3.080 1.00 94.31 92 PRO A O 1
ATOM 769 N N . LEU A 1 93 ? 4.996 -13.062 1.452 1.00 93.88 93 LEU A N 1
ATOM 770 C CA . LEU A 1 93 ? 4.465 -14.071 2.366 1.00 93.88 93 LEU A CA 1
ATOM 771 C C . LEU A 1 93 ? 5.501 -14.454 3.437 1.00 93.88 93 LEU A C 1
ATOM 773 O O . LEU A 1 93 ? 6.651 -14.755 3.105 1.00 93.88 93 LEU A O 1
ATOM 777 N N . PHE A 1 94 ? 5.063 -14.502 4.697 1.00 93.00 94 PHE A N 1
ATOM 778 C CA . PHE A 1 94 ? 5.884 -14.746 5.894 1.00 93.00 94 PHE A CA 1
ATOM 779 C C . PHE A 1 94 ? 6.779 -13.586 6.346 1.00 93.00 94 PHE A C 1
ATOM 781 O O . PHE A 1 94 ? 7.483 -13.746 7.335 1.00 93.00 94 PHE A O 1
ATOM 788 N N . GLU A 1 95 ? 6.753 -12.434 5.678 1.00 93.06 95 GLU A N 1
ATOM 789 C CA . GLU A 1 95 ? 7.627 -11.300 6.022 1.00 93.06 95 GLU A CA 1
ATOM 790 C C . GLU A 1 95 ? 6.902 -10.165 6.750 1.00 93.06 95 GLU A C 1
ATOM 792 O O . GLU A 1 95 ? 7.517 -9.155 7.068 1.00 93.06 95 GLU A O 1
ATOM 797 N N . GLU A 1 96 ? 5.619 -10.333 7.074 1.00 91.44 96 GLU A N 1
ATOM 798 C CA . GLU A 1 96 ? 4.921 -9.464 8.029 1.00 91.44 96 GLU A CA 1
ATOM 799 C C . GLU A 1 96 ? 5.585 -9.533 9.415 1.00 91.44 96 GLU A C 1
ATOM 801 O O . GLU A 1 96 ? 6.076 -10.586 9.845 1.00 91.44 96 GLU A O 1
ATOM 806 N N . TYR A 1 97 ? 5.554 -8.416 10.142 1.00 86.50 97 TYR A N 1
ATOM 807 C CA . TYR A 1 97 ? 6.121 -8.318 11.478 1.00 86.50 97 TYR A CA 1
ATOM 808 C C . TYR A 1 97 ? 5.673 -9.430 12.438 1.00 86.50 97 TYR A C 1
ATOM 810 O O . TYR A 1 97 ? 4.500 -9.803 12.544 1.00 86.50 97 TYR A O 1
ATOM 818 N N . ALA A 1 98 ? 6.623 -9.906 13.247 1.00 88.00 98 ALA A N 1
ATOM 819 C CA . ALA A 1 98 ? 6.367 -10.904 14.277 1.00 88.00 98 ALA A CA 1
ATOM 820 C C . ALA A 1 98 ? 6.040 -10.231 15.622 1.00 88.00 98 ALA A C 1
ATOM 822 O O . ALA A 1 98 ? 6.905 -10.041 16.481 1.00 88.00 98 ALA A O 1
ATOM 823 N N . TYR A 1 99 ? 4.765 -9.893 15.842 1.00 88.19 99 TYR A N 1
ATOM 824 C CA . TYR A 1 99 ? 4.309 -9.236 17.081 1.00 88.19 99 TYR A CA 1
ATOM 825 C C . TYR A 1 99 ? 4.544 -10.061 18.359 1.00 88.19 99 TYR A C 1
ATOM 827 O O . TYR A 1 99 ? 4.601 -9.504 19.455 1.00 88.19 99 TYR A O 1
ATOM 835 N N . LYS A 1 100 ? 4.704 -11.385 18.242 1.00 91.25 100 LYS A N 1
ATOM 836 C CA . LYS A 1 100 ? 5.104 -12.263 19.347 1.00 91.25 100 LYS A CA 1
ATOM 837 C C . LYS A 1 100 ? 6.345 -13.061 18.977 1.00 91.25 100 LYS A C 1
ATOM 839 O O . LYS A 1 100 ? 6.454 -13.609 17.883 1.00 91.25 100 LYS A O 1
ATOM 844 N N . ALA A 1 101 ? 7.258 -13.192 19.936 1.00 87.81 101 ALA A N 1
ATOM 845 C CA . ALA A 1 101 ? 8.416 -14.060 19.782 1.00 87.81 101 ALA A CA 1
ATOM 846 C C . ALA A 1 101 ? 7.977 -15.509 19.496 1.00 87.81 101 ALA A C 1
ATOM 848 O O . ALA A 1 101 ? 7.074 -16.034 20.148 1.00 87.81 101 ALA A O 1
ATOM 849 N N . ASN A 1 102 ? 8.659 -16.173 18.558 1.00 89.38 102 ASN A N 1
ATOM 850 C CA . ASN A 1 102 ? 8.385 -17.561 18.164 1.00 89.38 102 ASN A CA 1
ATOM 851 C C . ASN A 1 102 ? 7.016 -17.801 17.489 1.00 89.38 102 ASN A C 1
ATOM 853 O O . ASN A 1 102 ? 6.608 -18.957 17.364 1.00 89.38 102 ASN A O 1
ATOM 857 N N . GLU A 1 103 ? 6.337 -16.752 17.014 1.00 93.12 103 GLU A N 1
ATOM 858 C CA . GLU A 1 103 ? 5.198 -16.848 16.093 1.00 93.12 103 GLU A CA 1
ATOM 859 C C . GLU A 1 103 ? 5.539 -16.191 14.742 1.00 93.12 103 GLU A C 1
ATOM 861 O O . GLU A 1 103 ? 6.314 -15.238 14.696 1.00 93.12 103 GLU A O 1
ATOM 866 N N . ILE A 1 104 ? 4.9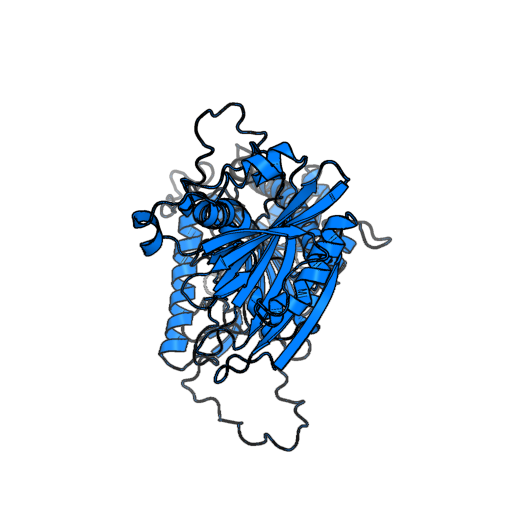92 -16.718 13.641 1.00 92.25 104 ILE A N 1
ATOM 867 C CA . ILE A 1 104 ? 5.210 -16.213 12.273 1.00 92.25 104 ILE A CA 1
ATOM 868 C C . ILE A 1 104 ? 3.863 -15.961 11.613 1.00 92.25 104 ILE A C 1
ATOM 870 O O . ILE A 1 104 ? 3.016 -16.860 11.568 1.00 92.25 104 ILE A O 1
ATOM 874 N N . ALA A 1 105 ? 3.684 -14.755 11.084 1.00 93.69 105 ALA A N 1
ATOM 875 C CA . ALA A 1 105 ? 2.490 -14.366 10.354 1.00 93.69 105 ALA A CA 1
ATOM 876 C C . ALA A 1 105 ? 2.485 -14.995 8.949 1.00 93.69 105 ALA A C 1
ATOM 878 O O . ALA A 1 105 ? 3.426 -14.858 8.177 1.00 93.69 105 ALA A O 1
ATOM 879 N N . CYS A 1 106 ? 1.422 -15.719 8.614 1.00 94.62 106 CYS A N 1
ATOM 880 C CA . CYS A 1 106 ? 1.226 -16.385 7.326 1.00 94.62 106 CYS A CA 1
ATOM 881 C C . CYS A 1 106 ? 0.346 -15.508 6.440 1.00 94.62 106 CYS A C 1
ATOM 883 O O . CYS A 1 106 ? -0.813 -15.836 6.171 1.00 94.62 106 CYS A O 1
ATOM 885 N N . VAL A 1 107 ? 0.899 -14.369 6.049 1.00 95.38 107 VAL A N 1
ATOM 886 C CA . VAL A 1 107 ? 0.217 -13.332 5.282 1.00 95.38 107 VAL A CA 1
ATOM 887 C C . VAL A 1 107 ? 1.209 -12.663 4.343 1.00 95.38 107 VAL A C 1
ATOM 889 O O . VAL A 1 107 ? 2.403 -12.610 4.637 1.00 95.38 107 VAL A O 1
ATOM 892 N N . GLU A 1 108 ? 0.706 -12.207 3.207 1.00 96.06 108 GLU A N 1
ATOM 893 C CA . GLU A 1 108 ? 1.361 -11.230 2.342 1.00 96.06 108 GLU A CA 1
ATOM 894 C C . GLU A 1 108 ? 0.437 -10.012 2.214 1.00 96.06 108 GLU A C 1
ATOM 896 O O . GLU A 1 108 ? -0.788 -10.147 2.350 1.00 96.06 108 GLU A O 1
ATOM 901 N N . SER A 1 109 ? 0.984 -8.828 1.966 1.00 96.69 109 SER A N 1
ATOM 902 C CA . SER A 1 109 ? 0.179 -7.607 1.869 1.00 96.69 109 SER A CA 1
ATOM 903 C C . SER A 1 109 ? 0.693 -6.639 0.818 1.00 96.69 109 SER A C 1
ATOM 905 O O . SER A 1 109 ? 1.806 -6.762 0.325 1.00 96.69 109 SER A O 1
ATOM 907 N N . PHE A 1 110 ? -0.168 -5.711 0.419 1.00 97.00 110 PHE A N 1
ATOM 908 C CA . PHE A 1 110 ? 0.213 -4.509 -0.296 1.00 97.00 110 PHE A CA 1
ATOM 909 C C . PHE A 1 110 ? -0.114 -3.337 0.623 1.00 97.00 110 PHE A C 1
ATOM 911 O O . PHE A 1 110 ? -1.284 -3.086 0.940 1.00 97.00 110 PHE A O 1
ATOM 918 N N . ASP A 1 111 ? 0.938 -2.688 1.092 1.00 94.12 111 ASP A N 1
ATOM 919 C CA . ASP A 1 111 ? 0.922 -1.629 2.083 1.00 94.12 111 ASP A CA 1
ATOM 920 C C . ASP A 1 111 ? 1.001 -0.280 1.376 1.00 94.12 111 ASP A C 1
ATOM 922 O O . ASP A 1 111 ? 1.640 -0.138 0.336 1.00 94.12 111 ASP A O 1
ATOM 926 N N . LEU A 1 112 ? 0.345 0.727 1.933 1.00 92.12 112 LEU A N 1
ATOM 927 C CA . LEU A 1 112 ? 0.443 2.096 1.457 1.00 92.12 112 LEU A CA 1
ATOM 928 C C . LEU A 1 112 ? 0.129 3.081 2.569 1.00 92.12 112 LEU A C 1
ATOM 930 O O . LEU A 1 112 ? -0.678 2.815 3.462 1.00 92.12 112 LEU A O 1
ATOM 934 N N . VAL A 1 113 ? 0.716 4.259 2.460 1.00 90.06 113 VAL A N 1
ATOM 935 C CA . VAL A 1 113 ? 0.290 5.454 3.186 1.00 90.06 113 VAL A CA 1
ATOM 936 C C . VAL A 1 113 ? -0.447 6.383 2.222 1.00 90.06 113 VAL A C 1
ATOM 938 O O . VAL A 1 113 ? -0.937 5.936 1.181 1.00 90.06 113 VAL A O 1
ATOM 941 N N . ARG A 1 114 ? -0.588 7.669 2.550 1.00 89.00 114 ARG A N 1
ATOM 942 C CA . ARG A 1 114 ? -1.181 8.620 1.608 1.00 89.00 114 ARG A CA 1
ATOM 943 C C . ARG A 1 114 ? -0.281 8.778 0.379 1.00 89.00 114 ARG A C 1
ATOM 945 O O . ARG A 1 114 ? 0.807 9.334 0.499 1.00 89.00 114 ARG A O 1
ATOM 952 N N . ASP A 1 115 ? -0.783 8.352 -0.775 1.00 86.75 115 ASP A N 1
ATOM 953 C CA . ASP A 1 115 ? -0.144 8.590 -2.070 1.00 86.75 115 ASP A CA 1
ATOM 954 C C . ASP A 1 115 ? -0.096 10.096 -2.373 1.00 86.75 115 ASP A C 1
ATOM 956 O O . ASP A 1 115 ? -1.101 10.789 -2.192 1.00 86.75 115 ASP A O 1
ATOM 960 N N . ILE A 1 116 ? 1.065 10.595 -2.803 1.00 76.44 116 ILE A N 1
ATOM 961 C CA . ILE A 1 116 ? 1.249 11.989 -3.234 1.00 76.44 116 ILE A CA 1
ATOM 962 C C . ILE A 1 116 ? 1.150 12.018 -4.758 1.00 76.44 116 ILE A C 1
ATOM 964 O O . ILE A 1 116 ? 1.924 11.346 -5.444 1.00 76.44 116 ILE A O 1
ATOM 968 N N . GLU A 1 117 ? 0.202 12.786 -5.294 1.00 66.25 117 GLU A N 1
ATOM 969 C CA . GLU A 1 117 ? 0.023 12.894 -6.746 1.00 66.25 117 GLU A CA 1
ATOM 970 C C . GLU A 1 117 ? 1.116 13.779 -7.382 1.00 66.25 117 GLU A C 1
ATOM 972 O O . GLU A 1 117 ? 1.647 14.689 -6.750 1.00 66.25 117 GLU A O 1
ATOM 977 N N . GLU A 1 118 ? 1.440 13.541 -8.661 1.00 54.41 118 GLU A N 1
ATOM 978 C CA . GLU A 1 118 ? 2.517 14.238 -9.396 1.00 54.41 118 GLU A CA 1
ATOM 979 C C . GLU A 1 118 ? 2.403 15.768 -9.420 1.00 54.41 118 GLU A C 1
ATOM 981 O O . GLU A 1 118 ? 3.416 16.447 -9.544 1.00 54.41 118 GLU A O 1
ATOM 986 N N . ASN A 1 119 ? 1.185 16.297 -9.284 1.00 49.44 119 ASN A N 1
ATOM 987 C CA . ASN A 1 119 ? 0.869 17.717 -9.426 1.00 49.44 119 ASN A CA 1
ATOM 988 C C . ASN A 1 119 ? 0.286 18.342 -8.151 1.00 49.44 119 ASN A C 1
ATOM 990 O O . ASN A 1 119 ? -0.263 19.444 -8.228 1.00 49.44 119 ASN A O 1
ATOM 994 N N . GLU A 1 120 ? 0.341 17.659 -7.001 1.00 53.31 120 GLU A N 1
ATOM 995 C CA . GLU A 1 120 ? -0.054 18.279 -5.733 1.00 53.31 120 GLU A CA 1
ATOM 996 C C . GLU A 1 120 ? 0.941 19.402 -5.407 1.00 53.31 120 GLU A C 1
ATOM 998 O O . GLU A 1 120 ? 1.977 19.177 -4.791 1.00 53.31 120 GLU A O 1
ATOM 1003 N N . LYS A 1 121 ? 0.626 20.626 -5.849 1.00 45.69 121 LYS A N 1
ATOM 1004 C CA . LYS A 1 121 ? 1.207 21.840 -5.279 1.00 45.69 121 LYS A CA 1
ATOM 1005 C C . LYS A 1 121 ? 0.759 21.889 -3.828 1.00 45.69 121 LYS A C 1
ATOM 1007 O O . LYS A 1 121 ? -0.434 21.725 -3.558 1.00 45.69 121 LYS A O 1
ATOM 1012 N N . ASP A 1 122 ? 1.678 22.118 -2.904 1.00 44.75 122 ASP A N 1
ATOM 1013 C CA . ASP A 1 122 ? 1.312 22.412 -1.527 1.00 44.75 122 ASP A CA 1
ATOM 1014 C C . ASP A 1 122 ? 0.663 23.806 -1.478 1.00 44.75 122 ASP A C 1
ATOM 1016 O O . ASP A 1 122 ? 1.281 24.821 -1.187 1.00 44.75 122 ASP A O 1
ATOM 1020 N N . GLU A 1 123 ? -0.628 23.865 -1.829 1.00 40.59 123 GLU A N 1
ATOM 1021 C CA . GLU A 1 123 ? -1.435 25.095 -1.846 1.00 40.59 123 GLU A CA 1
ATOM 1022 C C . GLU A 1 123 ? -1.565 25.737 -0.448 1.00 40.59 123 GLU A C 1
ATOM 1024 O O . GLU A 1 123 ? -2.023 26.872 -0.333 1.00 40.59 123 GLU A O 1
ATOM 1029 N N . GLU A 1 124 ? -1.162 25.044 0.624 1.00 42.50 124 GLU A N 1
ATOM 1030 C CA . GLU A 1 124 ? -1.187 25.575 1.993 1.00 42.50 124 GLU A CA 1
ATOM 1031 C C . GLU A 1 124 ? 0.123 26.272 2.423 1.00 42.50 124 GLU A C 1
ATOM 1033 O O . GLU A 1 124 ? 0.112 26.942 3.458 1.00 42.50 124 GLU A O 1
ATOM 1038 N N . ASP A 1 125 ? 1.200 26.224 1.625 1.00 42.00 125 ASP A N 1
ATOM 1039 C CA . ASP A 1 125 ? 2.509 26.807 1.984 1.00 42.00 125 ASP A CA 1
ATOM 1040 C C . ASP A 1 125 ? 2.805 28.186 1.365 1.00 42.00 125 ASP A C 1
ATOM 1042 O O . ASP A 1 125 ? 3.891 28.733 1.546 1.00 42.00 125 ASP A O 1
ATOM 1046 N N . GLU A 1 126 ? 1.825 28.861 0.750 1.00 37.91 126 GLU A N 1
ATOM 1047 C CA . GLU A 1 126 ? 2.015 30.251 0.280 1.00 37.91 126 GLU A CA 1
ATOM 1048 C C . GLU A 1 126 ? 2.286 31.266 1.418 1.00 37.91 126 GLU A C 1
ATOM 1050 O O . GLU A 1 126 ? 2.679 32.400 1.149 1.00 37.91 126 GLU A O 1
ATOM 1055 N N . ASN A 1 127 ? 2.105 30.888 2.693 1.00 39.22 127 ASN A N 1
ATOM 1056 C CA . ASN A 1 127 ? 2.374 31.758 3.850 1.00 39.22 127 ASN A CA 1
ATOM 1057 C C . ASN A 1 127 ? 3.531 31.295 4.756 1.00 39.22 127 ASN A C 1
ATOM 1059 O O . ASN A 1 127 ? 3.816 31.974 5.745 1.00 39.22 127 ASN A O 1
ATOM 1063 N N . ASN A 1 128 ? 4.207 30.188 4.436 1.00 36.00 128 ASN A N 1
ATOM 1064 C CA . ASN A 1 128 ? 5.425 29.758 5.120 1.00 36.00 128 ASN A CA 1
ATOM 1065 C C . ASN A 1 128 ? 6.588 29.817 4.126 1.00 36.00 128 ASN A C 1
ATOM 1067 O O . ASN A 1 128 ? 6.899 28.840 3.459 1.00 36.00 128 ASN A O 1
ATOM 1071 N N . GLU A 1 129 ? 7.300 30.947 4.077 1.00 35.69 129 GLU A N 1
ATOM 1072 C CA . GLU A 1 129 ? 8.550 31.106 3.305 1.00 35.69 129 GLU A CA 1
ATOM 1073 C C . GLU A 1 129 ? 9.702 30.172 3.764 1.00 35.69 129 GLU A C 1
ATOM 1075 O O . GLU A 1 129 ? 10.858 30.381 3.401 1.00 35.69 129 GLU A O 1
ATOM 1080 N N . THR A 1 130 ? 9.436 29.140 4.570 1.00 33.78 130 THR A N 1
ATOM 1081 C CA . THR A 1 130 ? 10.446 28.223 5.104 1.00 33.78 130 THR A CA 1
ATOM 1082 C C . THR A 1 130 ? 9.855 26.842 5.412 1.00 33.78 130 THR A C 1
ATOM 1084 O O . THR A 1 130 ? 9.754 26.504 6.589 1.00 33.78 130 THR A O 1
ATOM 1087 N N . ASP A 1 131 ? 9.428 26.049 4.423 1.00 37.06 131 ASP A N 1
ATOM 1088 C CA . ASP A 1 131 ? 9.393 24.580 4.608 1.00 37.06 131 ASP A CA 1
ATOM 1089 C C . ASP A 1 131 ? 9.260 23.705 3.345 1.00 37.06 131 ASP A C 1
ATOM 1091 O O . ASP A 1 131 ? 9.003 22.511 3.472 1.00 37.06 131 ASP A O 1
ATOM 1095 N N . ASP A 1 132 ? 9.613 24.210 2.154 1.00 38.50 132 ASP A N 1
ATOM 1096 C CA . ASP A 1 132 ? 9.981 23.377 0.981 1.00 38.50 132 ASP A CA 1
ATOM 1097 C C . ASP A 1 132 ? 11.317 22.625 1.205 1.00 38.50 132 ASP A C 1
ATOM 1099 O O . ASP A 1 132 ? 12.126 22.391 0.302 1.00 38.50 132 ASP A O 1
ATOM 1103 N N . ASP A 1 133 ? 11.602 22.274 2.455 1.00 40.19 133 ASP A N 1
ATOM 1104 C CA . ASP A 1 133 ? 12.764 21.504 2.816 1.00 40.19 133 ASP A CA 1
ATOM 1105 C C . ASP A 1 133 ? 12.473 20.028 2.545 1.00 40.19 133 ASP A C 1
ATOM 1107 O O . ASP A 1 133 ? 12.148 19.254 3.445 1.00 40.19 133 ASP A O 1
ATOM 1111 N N . PHE A 1 134 ? 12.654 19.624 1.287 1.00 38.25 134 PHE A N 1
ATOM 1112 C CA . PHE A 1 134 ? 12.759 18.222 0.872 1.00 38.25 134 PHE A CA 1
ATOM 1113 C C . PHE A 1 134 ? 13.837 17.440 1.668 1.00 38.25 134 PHE A C 1
ATOM 1115 O O . PHE A 1 134 ? 13.960 16.228 1.496 1.00 38.25 134 PHE A O 1
ATOM 1122 N N . THR A 1 135 ? 14.625 18.094 2.543 1.00 33.69 135 THR A N 1
ATOM 1123 C CA . THR A 1 135 ? 15.551 17.450 3.490 1.00 33.69 135 THR A CA 1
ATOM 1124 C C . THR A 1 135 ? 14.944 17.136 4.865 1.00 33.69 135 THR A C 1
ATOM 1126 O O . THR A 1 135 ? 15.543 16.370 5.630 1.00 33.69 135 THR A O 1
ATOM 1129 N N . LYS A 1 136 ? 13.731 17.618 5.185 1.00 41.25 136 LYS A N 1
ATOM 1130 C CA . LYS A 1 136 ? 12.961 17.080 6.313 1.00 41.25 136 LYS A CA 1
ATOM 1131 C C . LYS A 1 136 ? 12.538 15.667 5.948 1.00 41.25 136 LYS A C 1
ATOM 1133 O O . LYS A 1 136 ? 11.747 15.472 5.030 1.00 41.25 136 LYS A O 1
ATOM 1138 N N . GLN A 1 137 ? 13.095 14.687 6.665 1.00 43.97 137 GLN A N 1
ATOM 1139 C CA . GLN A 1 137 ? 12.749 13.274 6.505 1.00 43.97 137 GLN A CA 1
ATOM 1140 C C . GLN A 1 137 ? 11.232 13.146 6.334 1.00 43.97 137 GLN A C 1
ATOM 1142 O O . GLN A 1 137 ? 10.505 13.623 7.216 1.00 43.97 137 GLN A O 1
ATOM 1147 N N . PRO A 1 138 ? 10.734 12.544 5.236 1.00 53.06 138 PRO A N 1
ATOM 1148 C CA . PRO A 1 138 ? 9.312 12.304 5.108 1.00 53.06 138 PRO A CA 1
ATOM 1149 C C . PRO A 1 138 ? 8.901 11.529 6.351 1.00 53.06 138 PRO A C 1
ATOM 1151 O O . PRO A 1 138 ? 9.492 10.498 6.674 1.00 53.06 138 PRO A O 1
ATOM 1154 N N . SER A 1 139 ? 7.911 12.048 7.076 1.00 55.59 139 SER A N 1
ATOM 1155 C CA . SER A 1 139 ? 7.463 11.462 8.341 1.00 55.59 139 SER A CA 1
ATOM 1156 C C . SER A 1 139 ? 7.072 9.989 8.191 1.00 55.59 139 SER A C 1
ATOM 1158 O O . SER A 1 139 ? 6.989 9.285 9.183 1.00 55.59 139 SER A O 1
ATOM 1160 N N . GLY A 1 140 ? 6.864 9.507 6.960 1.00 68.94 140 GLY A N 1
ATOM 1161 C CA . GLY A 1 140 ? 6.336 8.190 6.632 1.00 68.94 140 GLY A CA 1
ATOM 1162 C C . GLY A 1 140 ? 4.810 8.197 6.562 1.00 68.94 140 GLY A C 1
ATOM 1163 O O . GLY A 1 140 ? 4.216 7.152 6.351 1.00 68.94 140 GLY A O 1
ATOM 1164 N N . ALA A 1 141 ? 4.158 9.354 6.742 1.00 78.56 141 ALA A N 1
ATOM 1165 C CA . ALA A 1 141 ? 2.700 9.497 6.692 1.00 78.56 141 ALA A CA 1
ATOM 1166 C C . ALA A 1 141 ? 2.136 9.690 5.273 1.00 78.56 141 ALA A C 1
ATOM 1168 O O . ALA A 1 141 ? 0.972 9.376 5.007 1.00 78.56 141 ALA A O 1
ATOM 1169 N N . ARG A 1 142 ? 2.956 10.225 4.367 1.00 80.25 142 ARG A N 1
ATOM 1170 C CA . ARG A 1 142 ? 2.646 10.426 2.951 1.00 80.25 142 ARG A CA 1
ATOM 1171 C C . ARG A 1 142 ? 3.873 10.107 2.103 1.00 80.25 142 ARG A C 1
ATOM 1173 O O . ARG A 1 142 ? 4.999 10.322 2.548 1.00 80.25 142 ARG A O 1
ATOM 1180 N N . GLY A 1 143 ? 3.649 9.624 0.893 1.00 76.50 143 GLY A N 1
ATOM 1181 C CA . GLY A 1 143 ? 4.684 9.421 -0.110 1.00 76.50 143 GLY A CA 1
ATOM 1182 C C . GLY A 1 143 ? 4.150 8.668 -1.313 1.00 76.50 143 GLY A C 1
ATOM 1183 O O . GLY A 1 143 ? 3.033 8.161 -1.296 1.00 76.50 143 GLY A O 1
ATOM 1184 N N . ARG A 1 144 ? 4.941 8.640 -2.381 1.00 76.62 144 ARG A N 1
ATOM 1185 C CA . ARG A 1 144 ? 4.548 7.979 -3.623 1.00 76.62 144 ARG A CA 1
ATOM 1186 C C . ARG A 1 144 ? 4.578 6.465 -3.452 1.00 76.62 144 ARG A C 1
ATOM 1188 O O . ARG A 1 144 ? 5.569 5.915 -2.975 1.00 76.62 144 ARG A O 1
ATOM 1195 N N . ILE A 1 145 ? 3.535 5.798 -3.922 1.00 83.62 145 ILE A N 1
ATOM 1196 C CA . ILE A 1 145 ? 3.428 4.338 -3.860 1.00 83.62 145 ILE A CA 1
ATOM 1197 C C . ILE A 1 145 ? 3.937 3.715 -5.168 1.00 83.62 145 ILE A C 1
ATOM 1199 O O . ILE A 1 145 ? 3.627 4.205 -6.257 1.00 83.62 145 ILE A O 1
ATOM 1203 N N . ASP A 1 146 ? 4.705 2.626 -5.068 1.00 81.25 146 ASP A N 1
ATOM 1204 C CA . ASP A 1 146 ? 5.177 1.851 -6.224 1.00 81.25 146 ASP A CA 1
ATOM 1205 C C . ASP A 1 146 ? 4.037 0.960 -6.750 1.00 81.25 146 ASP A C 1
ATOM 1207 O O . ASP A 1 146 ? 3.902 -0.217 -6.411 1.00 81.25 146 ASP A O 1
ATOM 1211 N N . TRP A 1 147 ? 3.125 1.574 -7.507 1.00 88.88 147 TRP A N 1
ATOM 1212 C CA . TRP A 1 147 ? 1.946 0.900 -8.048 1.00 88.88 147 TRP A CA 1
ATOM 1213 C C . TRP A 1 147 ? 2.304 -0.068 -9.185 1.00 88.88 147 TRP A C 1
ATOM 1215 O O . TRP A 1 147 ? 3.083 0.309 -10.068 1.00 88.88 147 TRP A O 1
ATOM 1225 N N . PRO A 1 148 ? 1.685 -1.266 -9.234 1.00 91.56 148 PRO A N 1
ATOM 1226 C CA . PRO A 1 148 ? 1.977 -2.258 -10.256 1.00 91.56 148 PRO A CA 1
ATOM 1227 C C . PRO A 1 148 ? 1.434 -1.865 -11.625 1.00 91.56 148 PRO A C 1
ATOM 1229 O O . PRO A 1 148 ? 0.226 -1.694 -11.803 1.00 91.56 148 PRO A O 1
ATOM 1232 N N . VAL A 1 149 ? 2.322 -1.786 -12.619 1.00 90.06 149 VAL A N 1
ATOM 1233 C CA . VAL A 1 149 ? 1.943 -1.431 -13.999 1.00 90.06 149 VAL A CA 1
ATOM 1234 C C . VAL A 1 149 ? 1.034 -2.485 -14.637 1.00 90.06 149 VAL A C 1
ATOM 1236 O O . VAL A 1 149 ? 0.231 -2.155 -15.505 1.00 90.06 149 VAL A O 1
ATOM 1239 N N . GLU A 1 150 ? 1.099 -3.734 -14.165 1.00 92.62 150 GLU A N 1
ATOM 1240 C CA . GLU A 1 150 ? 0.236 -4.845 -14.584 1.00 92.62 150 GLU A CA 1
ATOM 1241 C C . GLU A 1 150 ? -1.216 -4.691 -14.126 1.00 92.62 150 GLU A C 1
ATOM 1243 O O . GLU A 1 150 ? -2.118 -5.265 -14.739 1.00 92.62 150 GLU A O 1
ATOM 1248 N N . VAL A 1 151 ? -1.448 -3.940 -13.043 1.00 94.88 151 VAL A N 1
ATOM 1249 C CA . VAL A 1 151 ? -2.776 -3.730 -12.451 1.00 94.88 151 VAL A CA 1
ATOM 1250 C C . VAL A 1 151 ? -3.052 -2.226 -12.355 1.00 94.88 151 VAL A C 1
ATOM 1252 O O . VAL A 1 151 ? -3.174 -1.676 -11.257 1.00 94.88 151 VAL A O 1
ATOM 1255 N N . PRO A 1 152 ? -3.150 -1.534 -13.502 1.00 91.44 152 PRO A N 1
ATOM 1256 C CA . PRO A 1 152 ? -3.202 -0.076 -13.559 1.00 91.44 152 PRO A CA 1
ATOM 1257 C C . PRO A 1 152 ? -4.341 0.505 -12.708 1.00 91.44 152 PRO A C 1
ATOM 1259 O O . PRO A 1 152 ? -4.173 1.502 -12.007 1.00 91.44 152 PRO A O 1
ATOM 1262 N N . GLU A 1 153 ? -5.505 -0.145 -12.685 1.00 94.06 153 GLU A N 1
ATOM 1263 C CA . GLU A 1 153 ? -6.663 0.303 -11.909 1.00 94.06 153 GLU A CA 1
ATOM 1264 C C . GLU A 1 153 ? -6.457 0.318 -10.382 1.00 94.06 153 GLU A C 1
ATOM 1266 O O . GLU A 1 153 ? -7.253 0.944 -9.675 1.00 94.06 153 GLU A O 1
ATOM 1271 N N . MET A 1 154 ? -5.422 -0.356 -9.865 1.00 95.88 154 MET A N 1
ATOM 1272 C CA . MET A 1 154 ? -5.183 -0.524 -8.430 1.00 95.88 154 MET A CA 1
ATOM 1273 C C . MET A 1 154 ? -4.947 0.817 -7.731 1.00 95.88 154 MET A C 1
ATOM 1275 O O . MET A 1 154 ? -5.589 1.088 -6.716 1.00 95.88 154 MET A O 1
ATOM 1279 N N . LYS A 1 155 ? -4.132 1.698 -8.330 1.00 93.31 155 LYS A N 1
ATOM 1280 C CA . LYS A 1 155 ? -3.847 3.049 -7.817 1.00 93.31 155 LYS A CA 1
ATOM 1281 C C . LYS A 1 155 ? -5.127 3.824 -7.520 1.00 93.31 155 LYS A C 1
ATOM 1283 O O . LYS A 1 155 ? -5.369 4.262 -6.396 1.00 93.31 155 LYS A O 1
ATOM 1288 N N . ASN A 1 156 ? -5.997 3.945 -8.521 1.00 93.94 156 ASN A N 1
ATOM 1289 C CA . ASN A 1 156 ? -7.241 4.699 -8.381 1.00 93.94 156 ASN A CA 1
ATOM 1290 C C . ASN A 1 156 ? -8.218 4.038 -7.405 1.00 93.94 156 ASN A C 1
ATOM 1292 O O . ASN A 1 156 ? -8.841 4.743 -6.609 1.00 93.94 156 ASN A O 1
ATOM 1296 N N . ALA A 1 157 ? -8.351 2.708 -7.436 1.00 96.69 157 ALA A N 1
ATOM 1297 C CA . ALA A 1 157 ? -9.231 1.988 -6.518 1.00 96.69 157 ALA A CA 1
ATOM 1298 C C . ALA A 1 157 ? -8.845 2.240 -5.052 1.00 96.69 157 ALA A C 1
ATOM 1300 O O . ALA A 1 157 ? -9.693 2.603 -4.232 1.00 96.69 157 ALA A O 1
ATOM 1301 N N . PHE A 1 158 ? -7.556 2.113 -4.741 1.00 97.38 158 PHE A N 1
ATOM 1302 C CA . PHE A 1 158 ? -7.031 2.285 -3.394 1.00 97.38 158 PHE A CA 1
ATOM 1303 C C . PHE A 1 158 ? -7.077 3.751 -2.951 1.00 97.38 158 PHE A C 1
ATOM 1305 O O . PHE A 1 158 ? -7.575 4.027 -1.861 1.00 97.38 158 PHE A O 1
ATOM 1312 N N . ASN A 1 159 ? -6.675 4.705 -3.798 1.00 94.94 159 ASN A N 1
ATOM 1313 C CA . ASN A 1 159 ? -6.692 6.133 -3.453 1.00 94.94 159 ASN A CA 1
ATOM 1314 C C . ASN A 1 159 ? -8.115 6.673 -3.217 1.00 94.94 159 ASN A C 1
ATOM 1316 O O . ASN A 1 159 ? -8.338 7.471 -2.301 1.00 94.94 159 ASN A O 1
ATOM 1320 N N . ILE A 1 160 ? -9.113 6.223 -3.991 1.00 94.75 160 ILE A N 1
ATOM 1321 C CA . ILE A 1 160 ? -10.523 6.580 -3.755 1.00 94.75 160 ILE A CA 1
ATOM 1322 C C . ILE A 1 160 ? -10.994 6.049 -2.397 1.00 94.75 160 ILE A C 1
ATOM 1324 O O . ILE A 1 160 ? -11.566 6.809 -1.608 1.00 94.75 160 ILE A O 1
ATOM 1328 N N . PHE A 1 161 ? -10.725 4.775 -2.101 1.00 96.94 161 PHE A N 1
ATOM 1329 C CA . PHE A 1 161 ? -11.080 4.171 -0.818 1.00 96.94 161 PHE A CA 1
ATOM 1330 C C . PHE A 1 161 ? -10.382 4.874 0.357 1.00 96.94 161 PHE A C 1
ATOM 1332 O O . PHE A 1 161 ? -11.026 5.197 1.360 1.00 96.94 161 PHE A O 1
ATOM 1339 N N . TYR A 1 162 ? -9.091 5.174 0.213 1.00 96.38 162 TYR A N 1
ATOM 1340 C CA . TYR A 1 162 ? -8.276 5.828 1.231 1.00 96.38 162 TYR A CA 1
ATOM 1341 C C . TYR A 1 162 ? -8.835 7.207 1.599 1.00 96.38 162 TYR A C 1
ATOM 1343 O O . TYR A 1 162 ? -9.100 7.476 2.772 1.00 96.38 162 TYR A O 1
ATOM 1351 N N . ARG A 1 163 ? -9.103 8.060 0.599 1.00 94.50 163 ARG A N 1
ATOM 1352 C CA . ARG A 1 163 ? -9.699 9.391 0.816 1.00 94.50 163 ARG A CA 1
ATOM 1353 C C . ARG A 1 163 ? -11.068 9.300 1.480 1.00 94.50 163 ARG A C 1
ATOM 1355 O O . ARG A 1 163 ? -11.386 10.104 2.357 1.00 94.50 163 ARG A O 1
ATOM 1362 N N . LYS A 1 164 ? -11.874 8.298 1.113 1.00 95.75 164 LYS A N 1
ATOM 1363 C CA . LYS A 1 164 ? -13.173 8.093 1.756 1.00 95.75 164 LYS A CA 1
ATOM 1364 C C . LYS A 1 164 ? -13.033 7.697 3.227 1.00 95.75 164 LYS A C 1
ATOM 1366 O O . LYS A 1 164 ? -13.811 8.167 4.059 1.00 95.75 164 LYS A O 1
ATOM 1371 N N . CYS A 1 165 ? -12.028 6.893 3.567 1.00 97.50 165 CYS A N 1
ATOM 1372 C CA . CYS A 1 165 ? -11.717 6.574 4.957 1.00 97.50 165 CYS A CA 1
ATOM 1373 C C . CYS A 1 165 ? -11.324 7.815 5.764 1.00 97.50 165 CYS A C 1
ATOM 1375 O O . CYS A 1 165 ? -11.760 7.932 6.905 1.00 97.50 165 CYS A O 1
ATOM 1377 N N . ASP A 1 166 ? -10.606 8.778 5.178 1.00 96.19 166 ASP A N 1
ATOM 1378 C CA . ASP A 1 166 ? -10.279 10.033 5.870 1.00 96.19 166 ASP A CA 1
ATOM 1379 C C . ASP A 1 166 ? -11.536 10.844 6.229 1.00 96.19 166 ASP A C 1
ATOM 1381 O O . ASP A 1 166 ? -11.639 11.403 7.324 1.00 96.19 166 ASP A O 1
ATOM 1385 N N . GLU A 1 167 ? -12.532 10.898 5.336 1.00 96.12 167 GLU A N 1
ATOM 1386 C CA . GLU A 1 167 ? -13.826 11.531 5.633 1.00 96.12 167 GLU A CA 1
ATOM 1387 C C . GLU A 1 167 ? -14.558 10.834 6.786 1.00 96.12 167 GLU A C 1
ATOM 1389 O O . GLU A 1 167 ? -15.176 11.492 7.629 1.00 96.12 167 GLU A O 1
ATOM 1394 N N . ILE A 1 168 ? -14.516 9.499 6.811 1.00 98.19 168 ILE A N 1
ATOM 1395 C CA . ILE A 1 168 ? -15.149 8.691 7.856 1.00 98.19 168 ILE A CA 1
ATOM 1396 C C . ILE A 1 168 ? -14.435 8.913 9.192 1.00 98.19 168 ILE A C 1
ATOM 1398 O O . ILE A 1 168 ? -15.088 9.182 10.203 1.00 98.19 168 ILE A O 1
ATOM 1402 N N . ALA A 1 169 ? -13.103 8.878 9.183 1.00 98.38 169 ALA A N 1
ATOM 1403 C CA . ALA A 1 169 ? -12.264 9.069 10.354 1.00 98.38 169 ALA A CA 1
ATOM 1404 C C . ALA A 1 169 ? -12.516 10.420 11.031 1.00 98.38 169 ALA A C 1
ATOM 1406 O O . ALA A 1 169 ? -12.727 10.465 12.243 1.00 98.38 169 ALA A O 1
ATOM 1407 N N . ARG A 1 170 ? -12.602 11.512 10.259 1.00 98.12 170 ARG A N 1
ATOM 1408 C CA . ARG A 1 170 ? -12.925 12.851 10.791 1.00 98.12 170 ARG A CA 1
ATOM 1409 C C . ARG A 1 170 ? -14.244 12.874 11.563 1.00 98.12 170 ARG A C 1
ATOM 1411 O O . ARG A 1 170 ? -14.307 13.413 12.666 1.00 98.12 170 ARG A O 1
ATOM 1418 N N . VAL A 1 171 ? -15.299 12.263 11.019 1.00 98.38 171 VAL A N 1
ATOM 1419 C CA . VAL A 1 171 ? -16.606 12.194 11.698 1.00 98.38 171 VAL A CA 1
ATOM 1420 C C . VAL A 1 171 ? -16.520 11.357 12.970 1.00 98.38 171 VAL A C 1
ATOM 1422 O O . VAL A 1 171 ? -17.091 11.750 13.990 1.00 98.38 171 VAL A O 1
ATOM 1425 N N . LEU A 1 172 ? -15.803 10.232 12.941 1.00 98.69 172 LEU A N 1
ATOM 1426 C CA . LEU A 1 172 ? -15.619 9.390 14.121 1.00 98.69 172 LEU A CA 1
ATOM 1427 C C . LEU A 1 172 ? -14.839 10.107 15.222 1.00 98.69 172 LEU A C 1
ATOM 1429 O O . LEU A 1 172 ? -15.294 10.085 16.360 1.00 98.69 172 LEU A O 1
ATOM 1433 N N . PHE A 1 173 ? -13.758 10.825 14.906 1.00 98.62 173 PHE A N 1
ATOM 1434 C CA . PHE A 1 173 ? -13.025 11.621 15.895 1.00 98.62 173 PHE A CA 1
ATOM 1435 C C . PHE A 1 173 ? -13.923 12.636 16.615 1.00 98.62 173 PHE A C 1
ATOM 1437 O O . PHE A 1 173 ? -13.908 12.714 17.845 1.00 98.62 173 PHE A O 1
ATOM 1444 N N . LEU A 1 174 ? -14.754 13.372 15.874 1.00 98.56 174 LEU A N 1
ATOM 1445 C CA . LEU A 1 174 ? -15.717 14.307 16.467 1.00 98.56 174 LEU A CA 1
ATOM 1446 C C . LEU A 1 174 ? -16.780 13.576 17.305 1.00 98.56 174 LEU A C 1
ATOM 1448 O O . LEU A 1 174 ? -17.160 14.030 18.384 1.00 98.56 174 LEU A O 1
ATOM 1452 N N . SER A 1 175 ? -17.257 12.427 16.822 1.00 98.62 175 SER A N 1
ATOM 1453 C CA . SER A 1 175 ? -18.295 11.630 17.489 1.00 98.62 175 SER A CA 1
ATOM 1454 C C . SER A 1 175 ? -17.795 10.997 18.787 1.00 98.62 175 SER A C 1
ATOM 1456 O O . SER A 1 175 ? -18.509 10.997 19.785 1.00 98.62 175 SER A O 1
ATOM 1458 N N . PHE A 1 176 ? -16.550 10.523 18.809 1.00 98.50 176 PHE A N 1
ATOM 1459 C CA . PHE A 1 176 ? -15.855 10.019 19.991 1.00 98.50 176 PHE A CA 1
ATOM 1460 C C . PHE A 1 176 ? -15.757 11.084 21.087 1.00 98.50 176 PHE A C 1
ATOM 1462 O O . PHE A 1 176 ? -16.088 10.822 22.244 1.00 98.50 176 PHE A O 1
ATOM 1469 N N . ALA A 1 177 ? -15.360 12.310 20.729 1.00 97.94 177 ALA A N 1
ATOM 1470 C CA . ALA A 1 177 ? -15.279 13.404 21.693 1.00 97.94 177 ALA A CA 1
ATOM 1471 C C . ALA A 1 177 ? -16.659 13.757 22.276 1.00 97.94 177 ALA A C 1
ATOM 1473 O O . ALA A 1 177 ? -16.806 13.878 23.495 1.00 97.94 177 ALA A O 1
ATOM 1474 N N . LYS A 1 178 ? -17.688 13.833 21.422 1.00 97.81 178 LYS A N 1
ATOM 1475 C CA . LYS A 1 178 ? -19.081 14.089 21.830 1.00 97.81 178 LYS A CA 1
ATOM 1476 C C . LYS A 1 178 ? -19.654 12.991 22.722 1.00 97.81 178 LYS A C 1
ATOM 1478 O O . LYS A 1 178 ? -20.241 13.294 23.758 1.00 97.81 178 LYS A O 1
ATOM 1483 N N . ALA A 1 179 ? -19.446 11.724 22.368 1.00 97.19 179 ALA A N 1
ATOM 1484 C CA . ALA A 1 179 ? -19.927 10.571 23.131 1.00 97.19 179 ALA A CA 1
ATOM 1485 C C . ALA A 1 179 ? -19.350 10.524 24.561 1.00 97.19 179 ALA A C 1
ATOM 1487 O O . ALA A 1 179 ? -20.018 10.076 25.498 1.00 97.19 179 ALA A O 1
ATOM 1488 N N . LEU A 1 180 ? -18.125 11.026 24.755 1.00 96.06 180 LEU A N 1
ATOM 1489 C CA . LEU A 1 180 ? -17.508 11.197 26.076 1.00 96.06 180 LEU A CA 1
ATOM 1490 C C . LEU A 1 180 ? -17.827 12.541 26.744 1.00 96.06 180 LEU A C 1
ATOM 1492 O O . LEU A 1 180 ? -17.405 12.759 27.879 1.00 96.06 180 LEU A O 1
ATOM 1496 N N . SER A 1 181 ? -18.577 13.419 26.076 1.00 95.56 181 SER A N 1
ATOM 1497 C CA . SER A 1 181 ? -18.888 14.774 26.538 1.00 95.56 181 SER A CA 1
ATOM 1498 C C . SER A 1 181 ? -17.628 15.587 26.873 1.00 95.56 181 SER A C 1
ATOM 1500 O O . SER A 1 181 ? -17.600 16.327 27.859 1.00 95.56 181 SER A O 1
ATOM 1502 N N . ILE A 1 182 ? -16.572 15.427 26.065 1.00 95.12 182 ILE A N 1
ATOM 1503 C CA . ILE A 1 182 ? -15.341 16.222 26.165 1.00 95.12 182 ILE A CA 1
ATOM 1504 C C . ILE A 1 182 ? -15.675 17.686 25.868 1.00 95.12 182 ILE A C 1
ATOM 1506 O O . ILE A 1 182 ? -16.452 17.975 24.958 1.00 95.12 182 ILE A O 1
ATOM 1510 N N . LYS A 1 183 ? -15.081 18.621 26.622 1.00 93.69 183 LYS A N 1
ATOM 1511 C CA . LYS A 1 183 ? -15.352 20.062 26.463 1.00 93.69 183 LYS A CA 1
ATOM 1512 C C . LYS A 1 183 ? -14.981 20.593 25.078 1.00 93.69 183 LYS A C 1
ATOM 1514 O O . LYS A 1 183 ? -15.721 21.388 24.508 1.00 93.69 183 LYS A O 1
ATOM 1519 N N . ASP A 1 184 ? -13.821 20.186 24.572 1.00 95.69 184 ASP A N 1
ATOM 1520 C CA . ASP A 1 184 ? -13.374 20.466 23.208 1.00 95.69 184 ASP A CA 1
ATOM 1521 C C . ASP A 1 184 ? -13.800 19.308 22.294 1.00 95.69 184 ASP A C 1
ATOM 1523 O O . ASP A 1 184 ? -13.171 18.251 22.273 1.00 95.69 184 ASP A O 1
ATOM 1527 N N . GLU A 1 185 ? -14.872 19.495 21.524 1.00 94.25 185 GLU A N 1
ATOM 1528 C CA . GLU A 1 185 ? -15.363 18.470 20.589 1.00 94.25 185 GLU A CA 1
ATOM 1529 C C . GLU A 1 185 ? -14.357 18.138 19.472 1.00 94.25 185 GLU A C 1
ATOM 1531 O O . GLU A 1 185 ? -14.478 17.098 18.828 1.00 94.25 185 GLU A O 1
ATOM 1536 N N . ARG A 1 186 ? -13.356 18.999 19.240 1.00 96.81 186 ARG A N 1
ATOM 1537 C CA . ARG A 1 186 ? -12.273 18.777 18.273 1.00 96.81 186 ARG A CA 1
ATOM 1538 C C . ARG A 1 186 ? -11.005 18.234 18.929 1.00 96.81 186 ARG A C 1
ATOM 1540 O O . ARG A 1 186 ? -9.970 18.179 18.272 1.00 96.81 186 ARG A O 1
ATOM 1547 N N . ALA A 1 187 ? -11.064 17.809 20.195 1.00 95.62 187 ALA A N 1
ATOM 1548 C CA . ALA A 1 187 ? -9.885 17.403 20.957 1.00 95.62 187 ALA A CA 1
ATOM 1549 C C . ALA A 1 187 ? -9.045 16.311 20.276 1.00 95.62 187 ALA A C 1
ATOM 1551 O O . ALA A 1 187 ? -7.829 16.316 20.437 1.00 95.62 187 ALA A O 1
ATOM 1552 N N . PHE A 1 188 ? -9.675 15.415 19.509 1.00 96.56 188 PHE A N 1
ATOM 1553 C CA . PHE A 1 188 ? -8.977 14.417 18.693 1.00 96.56 188 PHE A CA 1
ATOM 1554 C C . PHE A 1 188 ? -8.769 14.893 17.250 1.00 96.56 188 PHE A C 1
ATOM 1556 O O . PHE A 1 188 ? -7.655 14.850 16.738 1.00 96.56 188 PHE A O 1
ATOM 1563 N N . GLU A 1 189 ? -9.834 15.386 16.609 1.00 97.38 189 GLU A N 1
ATOM 1564 C CA . GLU A 1 189 ? -9.846 15.745 15.184 1.00 97.38 189 GLU A CA 1
ATOM 1565 C C . GLU A 1 189 ? -8.817 16.820 14.820 1.00 97.38 189 GLU A C 1
ATOM 1567 O O . GLU A 1 189 ? -8.237 16.751 13.745 1.00 97.38 189 GLU A O 1
ATOM 1572 N N . LYS A 1 190 ? -8.510 17.760 15.722 1.00 95.88 190 LYS A N 1
ATOM 1573 C CA . LYS A 1 190 ? -7.520 18.820 15.465 1.00 95.88 190 LYS A CA 1
ATOM 1574 C C . LYS A 1 190 ? -6.097 18.310 15.209 1.00 95.88 190 LYS A C 1
ATOM 1576 O O . LYS A 1 190 ? -5.265 19.068 14.726 1.00 95.88 190 LYS A O 1
ATOM 1581 N N . HIS A 1 191 ? -5.811 17.062 15.575 1.00 95.19 191 HIS A N 1
ATOM 1582 C CA . HIS A 1 191 ? -4.528 16.405 15.329 1.00 95.19 191 HIS A CA 1
ATOM 1583 C C . HIS A 1 191 ? -4.534 15.559 14.044 1.00 95.19 191 HIS A C 1
ATOM 1585 O O . HIS A 1 191 ? -3.502 14.992 13.687 1.00 95.19 191 HIS A O 1
ATOM 1591 N N . PHE A 1 192 ? -5.682 15.468 13.364 1.00 95.31 192 PHE A N 1
ATOM 1592 C CA . PHE A 1 192 ? -5.880 14.710 12.136 1.00 95.31 192 PHE A CA 1
ATOM 1593 C C . PHE A 1 192 ? -5.838 15.631 10.907 1.00 95.31 192 PHE A C 1
ATOM 1595 O O . PHE A 1 192 ? -6.815 16.313 10.594 1.00 95.31 192 PHE A O 1
ATOM 1602 N N . SER A 1 193 ? -4.717 15.648 10.189 1.00 91.56 193 SER A N 1
ATOM 1603 C CA . SER A 1 193 ? -4.529 16.412 8.950 1.00 91.56 193 SER A CA 1
ATOM 1604 C C . SER A 1 193 ? -4.151 15.512 7.767 1.00 91.56 193 SER A C 1
ATOM 1606 O O . SER A 1 193 ? -4.176 14.281 7.849 1.00 91.56 193 SER A O 1
ATOM 1608 N N . ARG A 1 194 ? -3.819 16.133 6.629 1.00 85.12 194 ARG A N 1
ATOM 1609 C CA . ARG A 1 194 ? -3.272 15.443 5.451 1.00 85.12 194 ARG A CA 1
ATOM 1610 C C . ARG A 1 194 ? -1.977 14.678 5.791 1.00 85.12 194 ARG A C 1
ATOM 1612 O O . ARG A 1 194 ? -1.757 13.621 5.210 1.00 85.12 194 ARG A O 1
ATOM 1619 N N . ASP A 1 195 ? -1.216 15.135 6.788 1.00 85.69 195 ASP A N 1
ATOM 1620 C CA . ASP A 1 195 ? 0.058 14.564 7.277 1.00 85.69 195 ASP A CA 1
ATOM 1621 C C . ASP A 1 195 ? -0.077 13.544 8.401 1.00 85.69 195 ASP A C 1
ATOM 1623 O O . ASP A 1 195 ? 0.907 13.150 9.033 1.00 85.69 195 ASP A O 1
ATOM 1627 N N . SER A 1 196 ? -1.301 13.131 8.710 1.00 91.06 196 SER A N 1
ATOM 1628 C CA . SER A 1 196 ? -1.509 12.147 9.759 1.00 91.06 196 SER A CA 1
ATOM 1629 C C . SER A 1 196 ? -0.974 10.784 9.364 1.00 91.06 196 SER A C 1
ATOM 1631 O O . SER A 1 196 ? -1.215 10.322 8.251 1.00 91.06 196 SER A O 1
ATOM 1633 N N . HIS A 1 197 ? -0.303 10.126 10.312 1.00 89.69 197 HIS A N 1
ATOM 1634 C CA . HIS A 1 197 ? 0.231 8.778 10.161 1.00 89.69 197 HIS A CA 1
ATOM 1635 C C . HIS A 1 197 ? -0.889 7.785 9.952 1.00 89.69 197 HIS A C 1
ATOM 1637 O O . HIS A 1 197 ? -1.541 7.308 10.878 1.00 89.69 197 HIS A O 1
ATOM 1643 N N . CYS A 1 198 ? -1.137 7.533 8.688 1.00 93.12 198 CYS A N 1
ATOM 1644 C CA . CYS A 1 198 ? -2.248 6.765 8.232 1.00 93.12 198 CYS A CA 1
ATOM 1645 C C . CYS A 1 198 ? -1.707 5.751 7.243 1.00 93.12 198 CYS A C 1
ATOM 1647 O O . CYS A 1 198 ? -1.073 6.117 6.261 1.00 93.12 198 CYS A O 1
ATOM 1649 N N . ALA A 1 199 ? -1.949 4.480 7.529 1.00 92.69 199 ALA A N 1
ATOM 1650 C CA . ALA A 1 199 ? -1.575 3.392 6.647 1.00 92.69 199 ALA A CA 1
ATOM 1651 C C . ALA A 1 199 ? -2.819 2.604 6.242 1.00 92.69 199 ALA A C 1
ATOM 1653 O O . ALA A 1 199 ? -3.838 2.585 6.947 1.00 92.69 199 ALA A O 1
ATOM 1654 N N . MET A 1 200 ? -2.742 1.964 5.089 1.00 95.81 200 MET A N 1
ATOM 1655 C CA . MET A 1 200 ? -3.694 0.991 4.593 1.00 95.81 200 MET A CA 1
ATOM 1656 C C . MET A 1 200 ? -2.926 -0.260 4.182 1.00 95.81 200 MET A C 1
ATOM 1658 O O . MET A 1 200 ? -1.812 -0.177 3.676 1.00 95.81 200 MET A O 1
ATOM 1662 N N . ARG A 1 201 ? -3.531 -1.423 4.402 1.00 96.81 201 ARG A N 1
ATOM 1663 C CA . ARG A 1 201 ? -3.001 -2.711 3.966 1.00 96.81 201 ARG A CA 1
ATOM 1664 C C . ARG A 1 201 ? -4.093 -3.505 3.285 1.00 96.81 201 ARG A C 1
ATOM 1666 O O . ARG A 1 201 ? -5.167 -3.705 3.859 1.00 96.81 201 ARG A O 1
ATOM 1673 N N . PHE A 1 202 ? -3.812 -3.986 2.082 1.00 98.44 202 PHE A N 1
ATOM 1674 C CA . PHE A 1 202 ? -4.603 -5.031 1.450 1.00 98.44 202 PHE A CA 1
ATOM 1675 C C . PHE A 1 202 ? -3.880 -6.361 1.631 1.00 98.44 202 PHE A C 1
ATOM 1677 O O . PHE A 1 202 ? -2.801 -6.564 1.087 1.00 98.44 202 PHE A O 1
ATOM 1684 N N . MET A 1 203 ? -4.443 -7.250 2.443 1.00 97.94 203 MET A N 1
ATOM 1685 C CA . MET A 1 203 ? -3.753 -8.446 2.924 1.00 97.94 203 MET A CA 1
ATOM 1686 C C . MET A 1 203 ? -4.370 -9.711 2.336 1.00 97.94 203 MET A C 1
ATOM 1688 O O . MET A 1 203 ? -5.595 -9.856 2.346 1.00 97.94 203 MET A O 1
ATOM 1692 N N . ARG A 1 204 ? -3.527 -10.651 1.898 1.00 97.50 204 ARG A N 1
ATOM 1693 C CA . ARG A 1 204 ? -3.908 -12.005 1.486 1.00 97.50 204 ARG A CA 1
ATOM 1694 C C . ARG A 1 204 ? -3.364 -13.026 2.479 1.00 97.50 204 ARG A C 1
ATOM 1696 O O . ARG A 1 204 ? -2.165 -13.119 2.723 1.00 97.50 204 ARG A O 1
ATOM 1703 N N . TYR A 1 205 ? -4.262 -13.867 2.970 1.00 96.31 205 TYR A N 1
ATOM 1704 C CA . TYR A 1 205 ? -3.952 -15.045 3.768 1.00 96.31 205 TYR A CA 1
ATOM 1705 C C . TYR A 1 205 ? -4.204 -16.284 2.904 1.00 96.31 205 TYR A C 1
ATOM 1707 O O . TYR A 1 205 ? -5.368 -16.590 2.605 1.00 96.31 205 TYR A O 1
ATOM 1715 N N . PRO A 1 206 ? -3.147 -16.997 2.479 1.00 92.25 206 PRO A N 1
ATOM 1716 C CA . PRO A 1 206 ? -3.296 -18.231 1.720 1.00 92.25 206 PRO A CA 1
ATOM 1717 C C . PRO A 1 206 ? -4.065 -19.289 2.517 1.00 92.25 206 PRO A C 1
ATOM 1719 O O . PRO A 1 206 ? -3.922 -19.391 3.740 1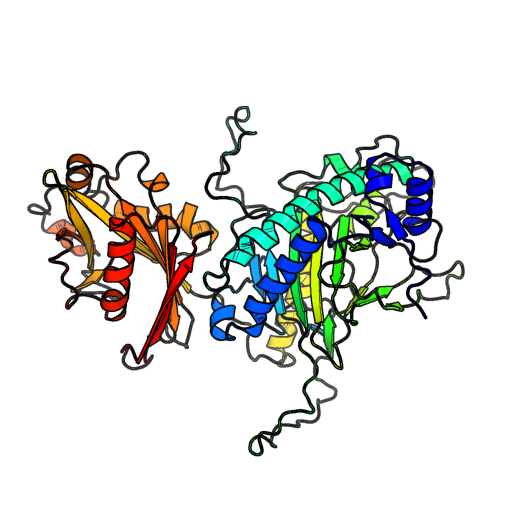.00 92.25 206 PRO A O 1
ATOM 1722 N N . ASN A 1 207 ? -4.854 -20.103 1.818 1.00 85.38 207 ASN A N 1
ATOM 1723 C CA . ASN A 1 207 ? -5.477 -21.287 2.402 1.00 85.38 207 ASN A CA 1
ATOM 1724 C C . ASN A 1 207 ? -4.407 -22.300 2.846 1.00 85.38 207 ASN A C 1
ATOM 1726 O O . ASN A 1 207 ? -3.271 -22.326 2.367 1.00 85.38 207 ASN A O 1
ATOM 1730 N N . ASN A 1 208 ? -4.764 -23.154 3.800 1.00 69.38 208 ASN A N 1
ATOM 1731 C CA . ASN A 1 208 ? -3.863 -24.179 4.307 1.00 69.38 208 ASN A CA 1
ATOM 1732 C C . ASN A 1 208 ? -3.889 -25.418 3.384 1.00 69.38 208 ASN A C 1
ATOM 1734 O O . ASN A 1 208 ? -4.376 -26.477 3.772 1.00 69.38 208 ASN A O 1
ATOM 1738 N N . ASP A 1 209 ? -3.388 -25.295 2.149 1.00 54.62 209 ASP A N 1
ATOM 1739 C CA . ASP A 1 209 ? -3.397 -26.359 1.124 1.00 54.62 209 ASP A CA 1
ATOM 1740 C C . ASP A 1 209 ? -2.377 -27.491 1.383 1.00 54.62 209 ASP A C 1
ATOM 1742 O O . ASP A 1 209 ? -1.674 -27.968 0.496 1.00 54.62 209 ASP A O 1
ATOM 1746 N N . ASN A 1 210 ? -2.343 -28.023 2.606 1.00 45.09 210 ASN A N 1
ATOM 1747 C CA . ASN A 1 210 ? -1.637 -29.272 2.907 1.00 45.09 210 ASN A CA 1
ATOM 1748 C C . ASN A 1 210 ? -2.362 -30.531 2.380 1.00 45.09 210 ASN A C 1
ATOM 1750 O O . ASN A 1 210 ? -1.870 -31.636 2.595 1.00 45.09 210 ASN A O 1
ATOM 1754 N N . ASN A 1 211 ? -3.498 -30.399 1.677 1.00 39.22 211 ASN A N 1
ATOM 1755 C CA . ASN A 1 211 ? -4.303 -31.540 1.215 1.00 39.22 211 ASN A CA 1
ATOM 1756 C C . ASN A 1 211 ? -4.460 -31.699 -0.311 1.00 39.22 211 ASN A C 1
ATOM 1758 O O . ASN A 1 211 ? -4.999 -32.723 -0.721 1.00 39.22 211 ASN A O 1
ATOM 1762 N N . ASN A 1 212 ? -3.979 -30.775 -1.158 1.00 34.59 212 ASN A N 1
ATOM 1763 C CA . ASN A 1 212 ? -4.272 -30.808 -2.607 1.00 34.59 212 ASN A CA 1
ATOM 1764 C C . ASN A 1 212 ? -3.062 -30.844 -3.562 1.00 34.59 212 ASN A C 1
ATOM 1766 O O . ASN A 1 212 ? -3.238 -30.689 -4.769 1.00 34.59 212 ASN A O 1
ATOM 1770 N N . ASN A 1 213 ? -1.852 -31.166 -3.092 1.00 34.88 213 ASN A N 1
ATOM 1771 C CA . ASN A 1 213 ? -0.754 -31.522 -4.002 1.00 34.88 213 ASN A CA 1
ATOM 1772 C C . ASN A 1 213 ? -0.874 -32.980 -4.477 1.00 34.88 213 ASN A C 1
ATOM 1774 O O . ASN A 1 213 ? -0.171 -33.879 -4.018 1.00 34.88 213 ASN A O 1
ATOM 1778 N N . ASN A 1 214 ? -1.737 -33.195 -5.473 1.00 34.78 214 ASN A N 1
ATOM 1779 C CA . ASN A 1 214 ? -1.758 -34.383 -6.332 1.00 34.78 214 ASN A CA 1
ATOM 1780 C C . ASN A 1 214 ? -0.679 -34.316 -7.439 1.00 34.78 214 ASN A C 1
ATOM 1782 O O . ASN A 1 214 ? -0.898 -34.772 -8.557 1.00 34.78 214 ASN A O 1
ATOM 1786 N N . ASN A 1 215 ? 0.516 -33.801 -7.126 1.00 34.53 215 ASN A N 1
ATOM 1787 C CA . ASN A 1 215 ? 1.710 -34.016 -7.944 1.00 34.53 215 ASN A CA 1
ATOM 1788 C C . ASN A 1 215 ? 2.526 -35.147 -7.315 1.00 34.53 215 ASN A C 1
ATOM 1790 O O . ASN A 1 215 ? 3.183 -35.000 -6.286 1.00 34.53 215 ASN A O 1
ATOM 1794 N N . ASN A 1 216 ? 2.446 -36.317 -7.944 1.00 38.28 216 ASN A N 1
ATOM 1795 C CA . ASN A 1 216 ? 2.942 -37.597 -7.438 1.00 38.28 216 ASN A CA 1
ATOM 1796 C C . ASN A 1 216 ? 4.480 -37.739 -7.366 1.00 38.28 216 ASN A C 1
ATOM 1798 O O . ASN A 1 216 ? 4.949 -38.865 -7.242 1.00 38.28 216 ASN A O 1
ATOM 1802 N N . ASN A 1 217 ? 5.265 -36.653 -7.372 1.00 35.28 217 ASN A N 1
ATOM 1803 C CA . ASN A 1 217 ? 6.733 -36.726 -7.298 1.00 35.28 217 ASN A CA 1
ATOM 1804 C C . ASN A 1 217 ? 7.397 -35.963 -6.134 1.00 35.28 217 ASN A C 1
ATOM 1806 O O . ASN A 1 217 ? 8.576 -36.199 -5.895 1.00 35.28 217 ASN A O 1
ATOM 1810 N N . ASP A 1 218 ? 6.659 -35.201 -5.315 1.00 39.28 218 ASP A N 1
ATOM 1811 C CA . ASP A 1 218 ? 7.221 -34.496 -4.141 1.00 39.28 218 ASP A CA 1
ATOM 1812 C C . ASP A 1 218 ? 6.738 -35.053 -2.788 1.00 39.28 218 ASP A C 1
ATOM 1814 O O . ASP A 1 218 ? 6.610 -34.351 -1.786 1.00 39.28 218 ASP A O 1
ATOM 1818 N N . LYS A 1 219 ? 6.547 -36.376 -2.695 1.00 32.81 219 LYS A N 1
ATOM 1819 C CA . LYS A 1 219 ? 6.309 -37.100 -1.423 1.00 32.81 219 LYS A CA 1
ATOM 1820 C C . LYS A 1 219 ? 7.573 -37.235 -0.551 1.00 32.81 219 LYS A C 1
ATOM 1822 O O . LYS A 1 219 ? 7.799 -38.261 0.088 1.00 32.81 219 LYS A O 1
ATOM 1827 N N . LYS A 1 220 ? 8.415 -36.201 -0.498 1.00 36.72 220 LYS A N 1
ATOM 1828 C CA . LYS A 1 220 ? 9.600 -36.130 0.373 1.00 36.72 220 LYS A CA 1
ATOM 1829 C C . LYS A 1 220 ? 9.774 -34.735 0.975 1.00 36.72 220 LYS A C 1
ATOM 1831 O O . LYS A 1 220 ? 10.823 -34.127 0.815 1.00 36.72 220 LYS A O 1
ATOM 1836 N N . LYS A 1 221 ? 8.777 -34.236 1.715 1.00 37.97 221 LYS A N 1
ATOM 1837 C CA . LYS A 1 221 ? 8.994 -33.175 2.724 1.00 37.97 221 LYS A CA 1
ATOM 1838 C C . LYS A 1 221 ? 7.865 -33.027 3.757 1.00 37.97 221 LYS A C 1
ATOM 1840 O O . LYS A 1 221 ? 7.682 -31.952 4.304 1.00 37.97 221 LYS A O 1
ATOM 1845 N N . ASN A 1 222 ? 7.204 -34.118 4.156 1.00 36.09 222 ASN A N 1
ATOM 1846 C CA . ASN A 1 222 ? 6.600 -34.162 5.496 1.00 36.09 222 ASN A CA 1
ATOM 1847 C C . ASN A 1 222 ? 7.724 -34.343 6.529 1.00 36.09 222 ASN A C 1
ATOM 1849 O O . ASN A 1 222 ? 7.897 -35.417 7.103 1.00 36.09 222 ASN A O 1
ATOM 1853 N N . LYS A 1 223 ? 8.539 -33.298 6.733 1.00 40.09 223 LYS A N 1
ATOM 1854 C CA . LYS A 1 223 ? 9.269 -33.158 7.995 1.00 40.09 223 LYS A CA 1
ATOM 1855 C C . LYS A 1 223 ? 8.192 -32.992 9.061 1.00 40.09 223 LYS A C 1
ATOM 1857 O O . LYS A 1 223 ? 7.385 -32.072 8.973 1.00 40.09 223 LYS A O 1
ATOM 1862 N N . SER A 1 224 ? 8.158 -33.889 10.041 1.00 38.62 224 SER A N 1
ATOM 1863 C CA . SER A 1 224 ? 7.456 -33.622 11.293 1.00 38.62 224 SER A CA 1
ATOM 1864 C C . SER A 1 224 ? 7.922 -32.252 11.788 1.00 38.62 224 SER A C 1
ATOM 1866 O O . SER A 1 224 ? 9.123 -32.106 12.034 1.00 38.62 224 SER A O 1
ATOM 1868 N N . LYS A 1 225 ? 7.023 -31.261 11.874 1.00 46.38 225 LYS A N 1
ATOM 1869 C CA . LYS A 1 225 ? 7.326 -29.987 12.541 1.00 46.38 225 LYS A CA 1
ATOM 1870 C C . LYS A 1 225 ? 7.924 -30.332 13.900 1.00 46.38 225 LYS A C 1
ATOM 1872 O O . LYS A 1 225 ? 7.295 -31.051 14.681 1.00 46.38 225 LYS A O 1
ATOM 1877 N N . SER A 1 226 ? 9.177 -29.950 14.111 1.00 47.72 226 SER A N 1
ATOM 1878 C CA . SER A 1 226 ? 9.849 -30.209 15.377 1.00 47.72 226 SER A CA 1
ATOM 1879 C C . SER A 1 226 ? 9.153 -29.374 16.456 1.00 47.72 226 SER A C 1
ATOM 1881 O O . SER A 1 226 ? 8.580 -28.328 16.150 1.00 47.72 226 SER A O 1
ATOM 1883 N N . SER A 1 227 ? 9.191 -29.789 17.724 1.00 52.81 227 SER A N 1
ATOM 1884 C CA . SER A 1 227 ? 8.667 -28.966 18.830 1.00 52.81 227 SER A CA 1
ATOM 1885 C C . SER A 1 227 ? 9.371 -27.606 18.966 1.00 52.81 227 SER A C 1
ATOM 1887 O O . SER A 1 227 ? 8.921 -26.771 19.746 1.00 52.81 227 SER A O 1
ATOM 1889 N N . ASP A 1 228 ? 10.462 -27.396 18.221 1.00 60.81 228 ASP A N 1
ATOM 1890 C CA . ASP A 1 228 ? 11.282 -26.190 18.234 1.00 60.81 228 ASP A CA 1
ATOM 1891 C C . ASP A 1 228 ? 10.957 -25.211 17.093 1.00 60.81 228 ASP A C 1
ATOM 1893 O O . ASP A 1 228 ? 11.494 -24.098 17.102 1.00 60.81 228 ASP A O 1
ATOM 1897 N N . ASP A 1 229 ? 10.087 -25.569 16.142 1.00 70.12 229 ASP A N 1
ATOM 1898 C CA . ASP A 1 229 ? 9.720 -24.690 15.026 1.00 70.12 229 ASP A CA 1
ATOM 1899 C C . ASP A 1 229 ? 8.831 -23.528 15.512 1.00 70.12 229 ASP A C 1
ATOM 1901 O O . ASP A 1 229 ? 8.077 -23.646 16.485 1.00 70.12 229 ASP A O 1
ATOM 1905 N N . ALA A 1 230 ? 8.924 -22.370 14.852 1.00 81.56 230 ALA A N 1
ATOM 1906 C CA . ALA A 1 230 ? 8.051 -21.247 15.171 1.00 81.56 230 ALA A CA 1
ATOM 1907 C C . ALA A 1 230 ? 6.594 -21.569 14.816 1.00 81.56 230 ALA A C 1
ATOM 1909 O O . ALA A 1 230 ? 6.293 -22.276 13.850 1.00 81.56 230 ALA A O 1
ATOM 1910 N N . LYS A 1 231 ? 5.667 -21.043 15.615 1.00 90.06 231 LYS A N 1
ATOM 1911 C CA . LYS A 1 231 ? 4.241 -21.278 15.422 1.00 90.06 231 LYS A CA 1
ATOM 1912 C C . LYS A 1 231 ? 3.706 -20.355 14.332 1.00 90.06 231 LYS A C 1
ATOM 1914 O O . LYS A 1 231 ? 3.622 -19.144 14.499 1.00 90.06 231 LYS A O 1
ATOM 1919 N N . GLU A 1 232 ? 3.289 -20.953 13.232 1.00 90.94 232 GLU A N 1
ATOM 1920 C CA . GLU A 1 232 ? 2.584 -20.263 12.155 1.00 90.94 232 GLU A CA 1
ATOM 1921 C C . GLU A 1 232 ? 1.168 -19.856 12.591 1.00 90.94 232 GLU A C 1
ATOM 1923 O O . GLU A 1 232 ? 0.366 -20.692 13.015 1.00 90.94 232 GLU A O 1
ATOM 1928 N N . VAL A 1 233 ? 0.856 -18.571 12.457 1.00 93.38 233 VAL A N 1
ATOM 1929 C CA . VAL A 1 233 ? -0.453 -17.954 12.727 1.00 93.38 233 VAL A CA 1
ATOM 1930 C C . VAL A 1 233 ? -0.859 -17.094 11.527 1.00 93.38 233 VAL A C 1
ATOM 1932 O O . VAL A 1 233 ? -0.049 -16.889 10.633 1.00 93.38 233 VAL A O 1
ATOM 1935 N N . GLY A 1 234 ? -2.096 -16.597 11.457 1.00 93.56 234 GLY A N 1
ATOM 1936 C CA . GLY A 1 234 ? -2.429 -15.571 10.461 1.00 93.56 234 GLY A CA 1
ATOM 1937 C C . GLY A 1 234 ? -1.683 -14.279 10.792 1.00 93.56 234 GLY A C 1
ATOM 1938 O O . GLY A 1 234 ? -0.808 -13.862 10.046 1.00 93.56 234 GLY A O 1
ATOM 1939 N N . VAL A 1 235 ? -1.978 -13.719 11.966 1.00 95.25 235 VAL A N 1
ATOM 1940 C CA . VAL A 1 235 ? -1.245 -12.633 12.636 1.00 95.25 235 VAL A CA 1
ATOM 1941 C C . VAL A 1 235 ? -1.373 -12.871 14.140 1.00 95.25 235 VAL A C 1
ATOM 1943 O O . VAL A 1 235 ? -2.456 -13.215 14.627 1.00 95.25 235 VAL A O 1
ATOM 1946 N N . SER A 1 236 ? -0.276 -12.724 14.879 1.00 95.38 236 SER A N 1
ATOM 1947 C CA . SER A 1 236 ? -0.252 -12.875 16.338 1.00 95.38 236 SER A CA 1
ATOM 1948 C C . SER A 1 236 ? -1.204 -11.905 17.042 1.00 95.38 236 SER A C 1
ATOM 1950 O O . SER A 1 236 ? -1.600 -10.887 16.488 1.00 95.38 236 SER A O 1
ATOM 1952 N N . GLU A 1 237 ? -1.569 -12.205 18.290 1.00 95.19 237 GLU A N 1
ATOM 1953 C CA . GLU A 1 237 ? -2.331 -11.251 19.109 1.00 95.19 237 GLU A CA 1
ATOM 1954 C C . GLU A 1 237 ? -1.526 -9.972 19.360 1.00 95.19 237 GLU A C 1
ATOM 1956 O O . GLU A 1 237 ? -0.390 -10.051 19.835 1.00 95.19 237 GLU A O 1
ATOM 1961 N N . HIS A 1 238 ? -2.146 -8.825 19.089 1.00 95.12 238 HIS A N 1
ATOM 1962 C CA . HIS A 1 238 ? -1.586 -7.490 19.290 1.00 95.12 238 HIS A CA 1
ATOM 1963 C C . HIS A 1 238 ? -2.698 -6.440 19.463 1.00 95.12 238 HIS A C 1
ATOM 1965 O O . HIS A 1 238 ? -3.889 -6.752 19.374 1.00 95.12 238 HIS A O 1
ATOM 1971 N N . THR A 1 239 ? -2.294 -5.203 19.748 1.00 95.19 239 THR A N 1
ATOM 1972 C CA . THR A 1 239 ? -3.096 -3.984 19.582 1.00 95.19 239 THR A CA 1
ATOM 1973 C C . THR A 1 239 ? -2.426 -3.098 18.535 1.00 95.19 239 THR A C 1
ATOM 1975 O O . THR A 1 239 ? -1.212 -3.186 18.340 1.00 95.19 239 THR A O 1
ATOM 1978 N N . ASP A 1 240 ? -3.221 -2.262 17.870 1.00 95.31 240 ASP A N 1
ATOM 1979 C CA . ASP A 1 240 ? -2.726 -1.284 16.895 1.00 95.31 240 ASP A CA 1
ATOM 1980 C C . ASP A 1 240 ? -2.240 -0.006 17.585 1.00 95.31 240 ASP A C 1
ATOM 1982 O O . ASP A 1 240 ? -2.639 0.293 18.714 1.00 95.31 240 ASP A O 1
ATOM 1986 N N . PHE A 1 241 ? -1.411 0.782 16.899 1.00 91.62 241 PHE A N 1
ATOM 1987 C CA . PHE A 1 241 ? -0.661 1.892 17.504 1.00 91.62 241 PHE A CA 1
ATOM 1988 C C . PHE A 1 241 ? -1.312 3.263 17.295 1.00 91.62 241 PHE A C 1
ATOM 1990 O O . PHE A 1 241 ? -1.035 4.215 18.024 1.00 91.62 241 PHE A O 1
ATOM 1997 N N . GLU A 1 242 ? -2.155 3.378 16.277 1.00 93.75 242 GLU A N 1
ATOM 1998 C CA . GLU A 1 242 ? -2.806 4.607 15.844 1.00 93.75 242 GLU A CA 1
ATOM 1999 C C . GLU A 1 242 ? -3.954 5.008 16.795 1.00 93.75 242 GLU A C 1
ATOM 2001 O O . GLU A 1 242 ? -3.933 4.702 17.987 1.00 93.75 242 GLU A O 1
ATOM 2006 N N . MET A 1 243 ? -4.978 5.718 16.311 1.00 97.25 243 MET A N 1
ATOM 2007 C CA . MET A 1 243 ? -6.147 6.078 17.123 1.00 97.25 243 MET A CA 1
ATOM 2008 C C . MET A 1 243 ? -7.280 5.056 16.993 1.00 97.25 243 MET A C 1
ATOM 2010 O O . MET A 1 243 ? -7.936 4.711 17.978 1.00 97.25 243 MET A O 1
ATOM 2014 N N . MET A 1 244 ? -7.522 4.574 15.776 1.00 98.50 244 MET A N 1
ATOM 2015 C CA . MET A 1 244 ? -8.540 3.567 15.474 1.00 98.50 244 MET A CA 1
ATOM 2016 C C . MET A 1 244 ? -8.221 2.851 14.163 1.00 98.50 244 MET A C 1
ATOM 2018 O O . MET A 1 244 ? -7.602 3.435 13.270 1.00 98.50 244 MET A O 1
ATOM 2022 N N . THR A 1 245 ? -8.756 1.647 13.994 1.00 98.75 245 THR A N 1
ATOM 2023 C CA . THR A 1 245 ? -8.547 0.842 12.785 1.00 98.75 245 THR A CA 1
ATOM 2024 C C . THR A 1 245 ? -9.878 0.441 12.167 1.00 98.75 245 THR A C 1
ATOM 2026 O O . THR A 1 245 ? -10.782 -0.016 12.870 1.00 98.75 245 THR A O 1
ATOM 2029 N N . PHE A 1 246 ? -10.005 0.611 10.848 1.00 98.75 246 PHE A N 1
ATOM 2030 C CA . PHE A 1 246 ? -11.125 0.083 10.065 1.00 98.75 246 PHE A CA 1
ATOM 2031 C C . PHE A 1 246 ? -10.722 -1.245 9.440 1.00 98.75 246 PHE A C 1
ATOM 2033 O O . PHE A 1 246 ? -9.682 -1.345 8.789 1.00 98.75 246 PHE A O 1
ATOM 2040 N N . LEU A 1 247 ? -11.559 -2.256 9.634 1.00 98.69 247 LEU A N 1
ATOM 2041 C CA . LEU A 1 247 ? -11.311 -3.625 9.206 1.00 98.69 247 LEU A CA 1
ATOM 2042 C C . LEU A 1 247 ? -12.467 -4.090 8.321 1.00 98.69 247 LEU A C 1
ATOM 2044 O O . LEU A 1 247 ? -13.627 -4.079 8.741 1.00 98.69 247 LEU A O 1
ATOM 2048 N N . HIS A 1 248 ? -12.140 -4.537 7.112 1.00 98.19 248 HIS A N 1
ATOM 2049 C CA . HIS A 1 248 ? -13.058 -5.221 6.205 1.00 98.19 248 HIS A CA 1
ATOM 2050 C C . HIS A 1 248 ? -12.450 -6.565 5.805 1.00 98.19 248 HIS A C 1
ATOM 2052 O O . HIS A 1 248 ? -11.277 -6.621 5.445 1.00 98.19 248 HIS A O 1
ATOM 2058 N N . GLN A 1 249 ? -13.224 -7.649 5.840 1.00 95.94 249 GLN A N 1
ATOM 2059 C CA . GLN A 1 249 ? -12.749 -8.985 5.460 1.00 95.94 249 GLN A CA 1
ATOM 2060 C C . GLN A 1 249 ? -13.828 -9.770 4.722 1.00 95.94 249 GLN A C 1
ATOM 2062 O O . GLN A 1 249 ? -15.006 -9.664 5.063 1.00 95.94 249 GLN A O 1
ATOM 2067 N N . ASN A 1 250 ? -13.406 -10.585 3.760 1.00 95.00 250 ASN A N 1
ATOM 2068 C CA . ASN A 1 250 ? -14.300 -11.403 2.939 1.00 95.00 250 ASN A CA 1
ATOM 2069 C C . ASN A 1 250 ? -14.477 -12.847 3.448 1.00 95.00 250 ASN A C 1
ATOM 2071 O O . ASN A 1 250 ? -15.300 -13.593 2.925 1.00 95.00 250 ASN A O 1
ATOM 2075 N N . GLU A 1 251 ? -13.693 -13.258 4.447 1.00 95.06 251 GLU A N 1
ATOM 2076 C CA . GLU A 1 251 ? -13.695 -14.615 4.993 1.00 95.06 251 GLU A CA 1
ATOM 2077 C C . GLU A 1 251 ? -13.258 -14.606 6.465 1.00 95.06 251 GLU A C 1
ATOM 2079 O O . GLU A 1 251 ? -12.607 -13.668 6.942 1.00 95.06 251 GLU A O 1
ATOM 2084 N N . ARG A 1 252 ? -13.639 -15.653 7.204 1.00 93.12 252 ARG A N 1
ATOM 2085 C CA . ARG A 1 252 ? -13.342 -15.797 8.634 1.00 93.12 252 ARG A CA 1
ATOM 2086 C C . ARG A 1 252 ? -11.840 -15.909 8.885 1.00 93.12 252 ARG A C 1
ATOM 2088 O O . ARG A 1 252 ? -11.106 -16.530 8.122 1.00 93.12 252 ARG A O 1
ATOM 2095 N N . GLY A 1 253 ? -11.394 -15.358 10.011 1.00 93.06 253 GLY A N 1
ATOM 2096 C CA . GLY A 1 253 ? -10.013 -15.503 10.476 1.00 93.06 253 GLY A CA 1
ATOM 2097 C C . GLY A 1 253 ? -9.619 -14.467 11.520 1.00 93.06 253 GLY A C 1
ATOM 2098 O O . GLY A 1 253 ? -8.829 -14.775 12.405 1.00 93.06 253 GLY A O 1
ATOM 2099 N N . LEU A 1 254 ? -10.193 -13.262 11.462 1.00 96.62 254 LEU A N 1
ATOM 2100 C CA . LEU A 1 254 ? -9.985 -12.233 12.480 1.00 96.62 254 LEU A CA 1
ATOM 2101 C C . LEU A 1 254 ? -10.804 -12.529 13.743 1.00 96.62 254 LEU A C 1
ATOM 2103 O O . LEU A 1 254 ? -12.016 -12.744 13.673 1.00 96.62 254 LEU A O 1
ATOM 2107 N N . TYR A 1 255 ? -10.144 -12.449 14.894 1.00 96.94 255 TYR A N 1
ATOM 2108 C CA . TYR A 1 255 ? -10.761 -12.500 16.212 1.00 96.94 255 TYR A CA 1
ATOM 2109 C C . TYR A 1 255 ? -10.397 -11.258 17.011 1.00 96.94 255 TYR A C 1
ATOM 2111 O O . TYR A 1 255 ? -9.229 -10.882 17.089 1.00 96.94 255 TYR A O 1
ATOM 2119 N N . VAL A 1 256 ? -11.395 -10.663 17.651 1.00 96.44 256 VAL A N 1
ATOM 2120 C CA . VAL A 1 256 ? -11.260 -9.503 18.534 1.00 96.44 256 VAL A CA 1
ATOM 2121 C C . VAL A 1 256 ? -11.611 -9.903 19.959 1.00 96.44 256 VAL A C 1
ATOM 2123 O O . VAL A 1 256 ? -12.546 -10.672 20.191 1.00 96.44 256 VAL A O 1
ATOM 2126 N N . LYS A 1 257 ? -10.841 -9.425 20.933 1.00 94.81 257 LYS A N 1
ATOM 2127 C CA . LYS A 1 257 ? -11.058 -9.742 22.342 1.00 94.81 257 LYS A CA 1
ATOM 2128 C C . LYS A 1 257 ? -12.041 -8.739 22.930 1.00 94.81 257 LYS A C 1
ATOM 2130 O O . LYS A 1 257 ? -11.763 -7.542 22.975 1.00 94.81 257 LYS A O 1
ATOM 2135 N N . LYS A 1 258 ? -13.180 -9.232 23.415 1.00 91.88 258 LYS A N 1
ATOM 2136 C CA . LYS A 1 258 ? -14.090 -8.439 24.243 1.00 91.88 258 LYS A CA 1
ATOM 2137 C C . LYS A 1 258 ? -13.377 -7.972 25.512 1.00 91.88 258 LYS A C 1
ATOM 2139 O O . LYS A 1 258 ? -12.401 -8.567 25.973 1.00 91.88 258 LYS A O 1
ATOM 2144 N N . ARG A 1 259 ? -13.894 -6.923 26.132 1.00 86.25 259 ARG A N 1
ATOM 2145 C CA . ARG A 1 259 ? -13.463 -6.467 27.452 1.00 86.25 259 ARG A CA 1
ATOM 2146 C C . ARG A 1 259 ? -13.836 -7.491 28.517 1.00 86.25 259 ARG A C 1
ATOM 2148 O O . ARG A 1 259 ? -14.835 -8.197 28.414 1.00 86.25 259 ARG A O 1
ATOM 2155 N N . ARG A 1 260 ? -13.028 -7.535 29.578 1.00 75.12 260 ARG A N 1
ATOM 2156 C CA . ARG A 1 260 ? -13.348 -8.319 30.776 1.00 75.12 260 ARG A CA 1
ATOM 2157 C C . ARG A 1 260 ? -14.705 -7.890 31.337 1.00 75.12 260 ARG A C 1
ATOM 2159 O O . ARG A 1 260 ? -15.004 -6.694 31.381 1.00 75.12 260 ARG A O 1
ATOM 2166 N N . GLY A 1 261 ? -15.478 -8.865 31.811 1.00 64.44 261 GLY A N 1
ATOM 2167 C CA . GLY A 1 261 ? -16.679 -8.615 32.599 1.00 64.44 261 GLY A CA 1
ATOM 2168 C C . GLY A 1 261 ? -16.367 -7.871 33.905 1.00 64.44 261 GLY A C 1
ATOM 2169 O O . GLY A 1 261 ? -15.221 -7.562 34.233 1.00 64.44 261 GLY A O 1
ATOM 2170 N N . LYS A 1 262 ? -17.401 -7.576 34.702 1.00 57.91 262 LYS A N 1
ATOM 2171 C CA . LYS A 1 262 ? -17.225 -6.889 35.999 1.00 57.91 262 LYS A CA 1
ATOM 2172 C C . LYS A 1 262 ? -16.418 -7.715 37.019 1.00 57.91 262 LYS A C 1
ATOM 2174 O O . LYS A 1 262 ? -15.906 -7.139 37.981 1.00 57.91 262 LYS A O 1
ATOM 2179 N N . ASN A 1 263 ? -16.278 -9.025 36.806 1.00 56.16 263 ASN A N 1
ATOM 2180 C CA . ASN A 1 263 ? -15.399 -9.894 37.582 1.00 56.16 263 ASN A CA 1
ATOM 2181 C C . ASN A 1 263 ? -13.950 -9.759 37.103 1.00 56.16 263 ASN A C 1
ATOM 2183 O O . ASN A 1 263 ? -13.635 -10.016 35.945 1.00 56.16 263 ASN A O 1
ATOM 2187 N N . ARG A 1 264 ? -13.042 -9.385 38.013 1.00 56.53 264 ARG A N 1
ATOM 2188 C CA . ARG A 1 264 ? -11.615 -9.181 37.689 1.00 56.53 264 ARG A CA 1
ATOM 2189 C C . ARG A 1 264 ? -10.887 -10.465 37.274 1.00 56.53 264 ARG A C 1
ATOM 2191 O O . ARG A 1 264 ? -9.833 -10.358 36.647 1.00 56.53 264 ARG A O 1
ATOM 2198 N N . ASP A 1 265 ? -11.459 -11.618 37.612 1.00 59.94 265 ASP A N 1
ATOM 2199 C CA . ASP A 1 265 ? -10.896 -12.950 37.373 1.00 59.94 265 ASP A CA 1
ATOM 2200 C C . ASP A 1 265 ? -11.305 -13.546 36.014 1.00 59.94 265 ASP A C 1
ATOM 2202 O O . ASP A 1 265 ? -10.746 -14.554 35.592 1.00 59.94 265 ASP A O 1
ATOM 2206 N N . GLU A 1 266 ? -12.249 -12.925 35.299 1.00 65.56 266 GLU A N 1
ATOM 2207 C CA . GLU A 1 266 ? -12.677 -13.372 33.971 1.00 65.56 266 GLU A CA 1
ATOM 2208 C C . GLU A 1 266 ? -11.818 -12.705 32.893 1.00 65.56 266 GLU A C 1
ATOM 2210 O O . GLU A 1 266 ? -11.710 -11.478 32.827 1.00 65.56 266 GLU A O 1
ATOM 2215 N N . GLU A 1 267 ? -11.183 -13.499 32.030 1.00 70.88 267 GLU A N 1
ATOM 2216 C CA . GLU A 1 267 ? -10.590 -12.970 30.805 1.00 70.88 267 GLU A CA 1
ATOM 2217 C C . GLU A 1 267 ? -11.665 -12.578 29.791 1.00 70.88 267 GLU A C 1
ATOM 2219 O O . GLU A 1 267 ? -12.734 -13.176 29.733 1.00 70.88 267 GLU A O 1
ATOM 2224 N N . GLY A 1 268 ? -11.365 -11.560 28.982 1.00 77.06 268 GLY A N 1
ATOM 2225 C CA . GLY A 1 268 ? -12.214 -11.194 27.856 1.00 77.06 268 GLY A CA 1
ATOM 2226 C C . GLY A 1 268 ? -12.308 -12.340 26.850 1.00 77.06 268 GLY A C 1
ATOM 2227 O O . GLY A 1 268 ? -11.290 -12.944 26.501 1.00 77.06 268 GLY A O 1
ATOM 2228 N N . GLU A 1 269 ? -13.521 -12.639 26.399 1.00 89.06 269 GLU A N 1
ATOM 2229 C CA . GLU A 1 269 ? -13.792 -13.677 25.407 1.00 89.06 269 GLU A CA 1
ATOM 2230 C C . GLU A 1 269 ? -13.308 -13.243 24.011 1.00 89.06 269 GLU A C 1
ATOM 2232 O O . GLU A 1 269 ? -13.473 -12.088 23.612 1.00 89.06 269 GLU A O 1
ATOM 2237 N N . TRP A 1 270 ? -12.735 -14.178 23.250 1.00 93.19 270 TRP A N 1
ATOM 2238 C CA . TRP A 1 270 ? -12.426 -13.975 21.835 1.00 93.19 270 TRP A CA 1
ATOM 2239 C C . TRP A 1 270 ? -13.687 -14.126 20.985 1.00 93.19 270 TRP A C 1
ATOM 2241 O O . TRP A 1 270 ? -14.311 -15.183 20.967 1.00 93.19 270 TRP A O 1
ATOM 2251 N N . MET A 1 271 ? -14.026 -13.085 20.235 1.00 92.88 271 MET A N 1
ATOM 2252 C CA . MET A 1 271 ? -15.131 -13.072 19.286 1.00 92.88 271 MET A CA 1
ATOM 2253 C C . MET A 1 271 ? -14.589 -13.125 17.857 1.00 92.88 271 MET A C 1
ATOM 2255 O O . MET A 1 271 ? -13.696 -12.360 17.506 1.00 92.88 271 MET A O 1
ATOM 2259 N N . SER A 1 272 ? -15.154 -13.998 17.020 1.00 94.25 272 SER A N 1
ATOM 2260 C CA . SER A 1 272 ? -14.931 -13.962 15.567 1.00 94.25 272 SER A CA 1
ATOM 2261 C C . SER A 1 272 ? -15.507 -12.662 15.014 1.00 94.25 272 SER A C 1
ATOM 2263 O O . SER A 1 272 ? -16.681 -12.383 15.234 1.00 94.25 272 SER A O 1
ATOM 2265 N N . ALA A 1 273 ? -14.704 -11.886 14.294 1.00 94.75 273 ALA A N 1
ATOM 2266 C CA . ALA A 1 273 ? -15.190 -10.688 13.625 1.00 94.75 273 ALA A CA 1
ATOM 2267 C C . ALA A 1 273 ? -16.137 -11.047 12.455 1.00 94.75 273 ALA A C 1
ATOM 2269 O O . ALA A 1 273 ? -15.952 -12.113 11.852 1.00 94.75 273 ALA A O 1
ATOM 2270 N N . PRO A 1 274 ? -17.096 -10.166 12.101 1.00 93.12 274 PRO A N 1
ATOM 2271 C CA . PRO A 1 274 ? -18.035 -10.411 11.008 1.00 93.12 274 PRO A CA 1
ATOM 2272 C C . PRO A 1 274 ? -17.338 -10.598 9.660 1.00 93.12 274 PRO A C 1
ATOM 2274 O O . PRO A 1 274 ? -16.322 -9.952 9.380 1.00 93.12 274 PRO A O 1
ATOM 2277 N N . VAL A 1 275 ? -17.913 -11.453 8.815 1.00 94.50 275 VAL A N 1
ATOM 2278 C CA . VAL A 1 275 ? -17.553 -11.573 7.396 1.00 94.50 275 VAL A CA 1
ATOM 2279 C C . VAL A 1 275 ? -18.485 -10.684 6.587 1.00 94.50 275 VAL A C 1
ATOM 2281 O O . VAL A 1 275 ? -19.699 -10.749 6.765 1.00 94.50 275 VAL A O 1
ATOM 2284 N N . LEU A 1 276 ? -17.912 -9.856 5.719 1.00 94.00 276 LEU A N 1
ATOM 2285 C CA . LEU A 1 276 ? -18.634 -8.875 4.916 1.00 94.00 276 LEU A CA 1
ATOM 2286 C C . LEU A 1 276 ? -18.564 -9.258 3.441 1.00 94.00 276 LEU A C 1
ATOM 2288 O O . LEU A 1 276 ? -17.555 -9.805 2.984 1.00 94.00 276 LEU A O 1
ATOM 2292 N N . GLN A 1 277 ? -19.612 -8.946 2.685 1.00 94.44 277 GLN A N 1
ATOM 2293 C CA . GLN A 1 277 ? -19.518 -9.026 1.228 1.00 94.44 277 GLN A CA 1
ATOM 2294 C C . GLN A 1 277 ? -18.556 -7.941 0.734 1.00 94.44 277 GLN A C 1
ATOM 2296 O O . GLN A 1 277 ? -18.472 -6.862 1.313 1.00 94.44 277 GLN A O 1
ATOM 2301 N N . GLU A 1 278 ? -17.807 -8.221 -0.332 1.00 94.75 278 GLU A N 1
ATOM 2302 C CA . GLU A 1 278 ? -16.752 -7.325 -0.844 1.00 94.75 278 GLU A CA 1
ATOM 2303 C C . GLU A 1 278 ? -17.286 -6.005 -1.421 1.00 94.75 278 GLU A C 1
ATOM 2305 O O . GLU A 1 278 ? -16.506 -5.166 -1.857 1.00 94.75 278 GLU A O 1
ATOM 2310 N N . ASP A 1 279 ? -18.601 -5.818 -1.430 1.00 93.12 279 ASP A N 1
ATOM 2311 C CA . ASP A 1 279 ? -19.293 -4.619 -1.869 1.00 93.12 279 ASP A CA 1
ATOM 2312 C C . ASP A 1 279 ? -20.181 -3.992 -0.772 1.00 93.12 279 ASP A C 1
ATOM 2314 O O . ASP A 1 279 ? -20.925 -3.046 -1.036 1.00 93.12 279 ASP A O 1
ATOM 2318 N N . GLU A 1 280 ? -20.078 -4.464 0.476 1.00 92.69 280 GLU A N 1
ATOM 2319 C CA . GLU A 1 280 ? -20.742 -3.849 1.624 1.00 92.69 280 GLU A CA 1
ATOM 2320 C C . GLU A 1 280 ? -19.919 -2.683 2.181 1.00 92.69 280 GLU A C 1
ATOM 2322 O O . GLU A 1 280 ? -18.791 -2.838 2.637 1.00 92.69 280 GLU A O 1
ATOM 2327 N N . ALA A 1 281 ? -20.525 -1.496 2.246 1.00 93.94 281 ALA A N 1
ATOM 2328 C CA . ALA A 1 281 ? -19.937 -0.312 2.869 1.00 93.94 281 ALA A CA 1
ATOM 2329 C C . ALA A 1 281 ? -19.988 -0.378 4.411 1.00 93.94 281 ALA A C 1
ATOM 2331 O O . ALA A 1 281 ? -20.577 0.483 5.071 1.00 93.94 281 ALA A O 1
ATOM 2332 N N . LYS A 1 282 ? -19.401 -1.430 4.990 1.00 95.06 282 LYS A N 1
ATOM 2333 C CA . LYS A 1 282 ? -19.355 -1.697 6.431 1.00 95.06 282 LYS A CA 1
ATOM 2334 C C . LYS A 1 282 ? -17.924 -1.945 6.893 1.00 95.06 282 LYS A C 1
ATOM 2336 O O . LYS A 1 282 ? -17.104 -2.471 6.151 1.00 95.06 282 LYS A O 1
ATOM 2341 N N . PHE A 1 283 ? -17.640 -1.626 8.149 1.00 97.75 283 PHE A N 1
ATOM 2342 C CA . PHE A 1 283 ? -16.355 -1.936 8.776 1.00 97.75 283 PHE A CA 1
ATOM 2343 C C . PHE A 1 283 ? -16.557 -2.443 10.188 1.00 97.75 283 PHE A C 1
ATOM 2345 O O . PHE A 1 283 ? -17.437 -1.968 10.900 1.00 97.75 283 PHE A O 1
ATOM 2352 N N . LEU A 1 284 ? -15.690 -3.340 10.636 1.00 98.31 284 LEU A N 1
ATOM 2353 C CA . LEU A 1 284 ? -15.409 -3.436 12.060 1.00 98.31 284 LEU A CA 1
ATOM 2354 C C . LEU A 1 284 ? -14.451 -2.295 12.426 1.00 98.31 284 LEU A C 1
ATOM 2356 O O . LEU A 1 284 ? -13.414 -2.133 11.787 1.00 98.31 284 LEU A O 1
ATOM 2360 N N . VAL A 1 285 ? -14.799 -1.508 13.441 1.00 98.75 285 VAL A N 1
ATOM 2361 C CA . VAL A 1 285 ? -13.959 -0.429 13.964 1.00 98.75 285 VAL A CA 1
ATOM 2362 C C . VAL A 1 285 ? -13.461 -0.818 15.345 1.00 98.75 285 VAL A C 1
ATOM 2364 O O . VAL A 1 285 ? -14.259 -1.040 16.262 1.00 98.75 285 VAL A O 1
ATOM 2367 N N . ILE A 1 286 ? -12.140 -0.880 15.491 1.00 98.62 286 ILE A N 1
ATOM 2368 C CA . ILE A 1 286 ? -11.472 -1.110 16.772 1.00 98.62 286 ILE A CA 1
ATOM 2369 C C . ILE A 1 286 ? -10.730 0.146 17.226 1.00 98.62 286 ILE A C 1
ATOM 2371 O O . ILE A 1 286 ? -10.311 0.969 16.412 1.00 98.62 286 ILE A O 1
ATOM 2375 N N . ILE A 1 287 ? -10.593 0.294 18.541 1.00 98.25 287 ILE A N 1
ATOM 2376 C CA . ILE A 1 287 ? -9.791 1.355 19.158 1.00 98.25 287 ILE A CA 1
ATOM 2377 C C . ILE A 1 287 ? -8.343 0.881 19.282 1.00 98.25 287 ILE A C 1
ATOM 2379 O O . ILE A 1 287 ? -8.107 -0.302 19.549 1.00 98.25 287 ILE A O 1
ATOM 2383 N N . SER A 1 288 ? -7.411 1.819 19.140 1.00 96.94 288 SER A N 1
ATOM 2384 C CA . SER A 1 288 ? -5.964 1.587 19.126 1.00 96.94 288 SER A CA 1
ATOM 2385 C C . SER A 1 288 ? -5.267 2.337 20.276 1.00 96.94 288 SER A C 1
ATOM 2387 O O . SER A 1 288 ? -5.887 3.162 20.962 1.00 96.94 288 SER A O 1
ATOM 2389 N N . ASP A 1 289 ? -3.990 2.031 20.516 1.00 94.88 289 ASP A N 1
ATOM 2390 C CA . ASP A 1 289 ? -3.214 2.491 21.678 1.00 94.88 289 ASP A CA 1
ATOM 2391 C C . ASP A 1 289 ? -3.217 4.025 21.832 1.00 94.88 289 ASP A C 1
ATOM 2393 O O . ASP A 1 289 ? -3.310 4.541 22.951 1.00 94.88 289 ASP A O 1
ATOM 2397 N N . GLY A 1 290 ? -3.169 4.778 20.728 1.00 94.44 290 GLY A N 1
ATOM 2398 C CA . GLY A 1 290 ? -3.115 6.236 20.765 1.00 94.44 290 GLY A CA 1
ATOM 2399 C C . GLY A 1 290 ? -4.383 6.888 21.322 1.00 94.44 290 GLY A C 1
ATOM 2400 O O . GLY A 1 290 ? -4.311 7.800 22.153 1.00 94.44 290 GLY A O 1
ATOM 2401 N N . LEU A 1 291 ? -5.565 6.386 20.950 1.00 96.25 291 LEU A N 1
ATOM 2402 C CA . LEU A 1 291 ? -6.829 6.928 21.462 1.00 96.25 291 LEU A CA 1
ATOM 2403 C C . LEU A 1 291 ? -7.112 6.451 22.893 1.00 96.25 291 LEU A C 1
ATOM 2405 O O . LEU A 1 291 ? -7.710 7.181 23.695 1.00 96.25 291 LEU A O 1
ATOM 2409 N N . GLU A 1 292 ? -6.646 5.253 23.255 1.00 95.06 292 GLU A N 1
ATOM 2410 C CA . GLU A 1 292 ? -6.624 4.821 24.654 1.00 95.06 292 GLU A CA 1
ATOM 2411 C C . GLU A 1 292 ? -5.783 5.775 25.513 1.00 95.06 292 GLU A C 1
ATOM 2413 O O . GLU A 1 292 ? -6.252 6.235 26.561 1.00 95.06 292 GLU A O 1
ATOM 2418 N N . ALA A 1 293 ? -4.588 6.142 25.048 1.00 92.75 293 ALA A N 1
ATOM 2419 C CA . ALA A 1 293 ? -3.718 7.081 25.742 1.00 92.75 293 ALA A CA 1
ATOM 2420 C C . ALA A 1 293 ? -4.365 8.468 25.890 1.00 92.75 293 ALA A C 1
ATOM 2422 O O . ALA A 1 293 ? -4.441 8.985 27.009 1.00 92.75 293 ALA A O 1
ATOM 2423 N N . PHE A 1 294 ? -4.935 9.031 24.817 1.00 93.75 294 PHE A N 1
ATOM 2424 C CA . PHE A 1 294 ? -5.685 10.293 24.870 1.00 93.75 294 PHE A CA 1
ATOM 2425 C C . PHE A 1 294 ? -6.825 10.276 25.896 1.00 93.75 294 PHE A C 1
ATOM 2427 O O . PHE A 1 294 ? -7.039 11.257 26.613 1.00 93.75 294 PHE A O 1
ATOM 2434 N N . THR A 1 295 ? -7.544 9.159 26.009 1.00 94.44 295 THR A N 1
ATOM 2435 C CA . THR A 1 295 ? -8.697 9.031 26.915 1.00 94.44 295 THR A CA 1
ATOM 2436 C C . THR A 1 295 ? -8.355 8.453 28.290 1.00 94.44 295 THR A C 1
ATOM 2438 O O . THR A 1 295 ? -9.253 8.185 29.104 1.00 94.44 295 THR A O 1
ATOM 2441 N N . ASN A 1 296 ? -7.061 8.268 28.570 1.00 92.69 296 ASN A N 1
ATOM 2442 C CA . ASN A 1 296 ? -6.530 7.692 29.803 1.00 92.69 296 ASN A CA 1
ATOM 2443 C C . ASN A 1 296 ? -7.157 6.321 30.144 1.00 92.69 296 ASN A C 1
ATOM 2445 O O . ASN A 1 296 ? -7.472 6.057 31.311 1.00 92.69 296 ASN A O 1
ATOM 2449 N N . GLY A 1 297 ? -7.431 5.480 29.138 1.00 91.06 297 GLY A N 1
ATOM 2450 C CA . GLY A 1 297 ? -8.055 4.156 29.301 1.00 91.06 297 GLY A CA 1
ATOM 2451 C C . GLY A 1 297 ? -9.584 4.147 29.384 1.00 91.06 297 GLY A C 1
ATOM 2452 O O . GLY A 1 297 ? -10.165 3.153 29.829 1.00 91.06 297 GLY A O 1
ATOM 2453 N N . THR A 1 298 ? -10.252 5.257 29.044 1.00 93.19 298 THR A N 1
ATOM 2454 C CA . THR A 1 298 ? -11.727 5.306 28.979 1.00 93.19 298 THR A CA 1
ATOM 2455 C C . THR A 1 298 ? -12.230 4.615 27.713 1.00 93.19 298 THR A C 1
ATOM 2457 O O . THR A 1 298 ? -13.067 3.716 27.797 1.00 93.19 298 THR A O 1
ATOM 2460 N N . TYR A 1 299 ? -11.666 4.970 26.560 1.00 95.44 299 TYR A N 1
ATOM 2461 C CA . TYR A 1 299 ? -11.600 4.055 25.430 1.00 95.44 299 TYR A CA 1
ATOM 2462 C C . TYR A 1 299 ? -10.365 3.175 25.597 1.00 95.44 299 TYR A C 1
ATOM 2464 O O . TYR A 1 299 ? -9.364 3.611 26.160 1.00 95.44 299 TYR A O 1
ATOM 2472 N N . LYS A 1 300 ? -10.469 1.916 25.178 1.00 93.62 300 LYS A N 1
ATOM 2473 C CA . LYS A 1 300 ? -9.424 0.911 25.376 1.00 93.62 300 LYS A CA 1
ATOM 2474 C C . LYS A 1 300 ? -9.072 0.271 24.056 1.00 93.62 300 LYS A C 1
ATOM 2476 O O . LYS A 1 300 ? -9.997 -0.126 23.343 1.00 93.62 300 LYS A O 1
ATOM 2481 N N . ALA A 1 301 ? -7.780 0.148 23.787 1.00 95.50 301 ALA A N 1
ATOM 2482 C CA . ALA A 1 301 ? -7.262 -0.554 22.639 1.00 95.50 301 ALA A CA 1
ATOM 2483 C C . ALA A 1 301 ? -7.772 -1.997 22.647 1.00 95.50 301 ALA A C 1
ATOM 2485 O O . ALA A 1 301 ? -7.920 -2.617 23.706 1.00 95.50 301 ALA A O 1
ATOM 2486 N N . THR A 1 302 ? -8.119 -2.514 21.472 1.00 96.88 302 THR A N 1
ATOM 2487 C CA . THR A 1 302 ? -8.762 -3.827 21.341 1.00 96.88 302 THR A CA 1
ATOM 2488 C C . THR A 1 302 ? -7.731 -4.875 20.931 1.00 96.88 302 THR A C 1
ATOM 2490 O O . THR A 1 302 ? -7.275 -4.848 19.784 1.00 96.88 302 THR A O 1
ATOM 2493 N N . PRO A 1 303 ? -7.371 -5.827 21.816 1.00 96.69 303 PRO A N 1
ATOM 2494 C CA . PRO A 1 303 ? -6.527 -6.942 21.423 1.00 96.69 303 PRO A CA 1
ATOM 2495 C C . PRO A 1 303 ? -7.220 -7.754 20.337 1.00 96.69 303 PRO A C 1
ATOM 2497 O O . PRO A 1 303 ? -8.393 -8.114 20.468 1.00 96.69 303 PRO A O 1
ATOM 2500 N N . HIS A 1 304 ? -6.500 -8.060 19.273 1.00 97.56 304 HIS A N 1
ATOM 2501 C CA . HIS A 1 304 ? -7.026 -8.820 18.153 1.00 97.56 304 HIS A CA 1
ATOM 2502 C C . HIS A 1 304 ? -5.948 -9.736 17.574 1.00 97.56 304 HIS A C 1
ATOM 2504 O O . HIS A 1 304 ? -4.759 -9.538 17.808 1.00 97.56 304 HIS A O 1
ATOM 2510 N N . ARG A 1 305 ? -6.364 -10.799 16.884 1.00 96.62 305 ARG A N 1
ATOM 2511 C CA . ARG A 1 305 ? -5.477 -11.793 16.263 1.00 96.62 305 ARG A CA 1
ATOM 2512 C C . ARG A 1 305 ? -6.097 -12.331 14.984 1.00 96.62 305 ARG A C 1
ATOM 2514 O O . ARG A 1 305 ? -7.317 -12.289 14.832 1.00 96.62 305 ARG A O 1
ATOM 2521 N N . VAL A 1 306 ? -5.283 -12.920 14.117 1.00 96.38 306 VAL A N 1
ATOM 2522 C CA . VAL A 1 306 ? -5.773 -13.620 12.926 1.00 96.38 306 VAL A CA 1
ATOM 2523 C C . VAL A 1 306 ? -5.332 -15.079 12.970 1.00 96.38 306 VAL A C 1
ATOM 2525 O O . VAL A 1 306 ? -4.150 -15.395 13.104 1.00 96.38 306 VAL A O 1
ATOM 2528 N N . GLU A 1 307 ? -6.294 -15.986 12.872 1.00 92.88 307 GLU A N 1
ATOM 2529 C CA . GLU A 1 307 ? -6.037 -17.412 12.692 1.00 92.88 307 GLU A CA 1
ATOM 2530 C C . GLU A 1 307 ? -5.817 -17.723 11.211 1.00 92.88 307 GLU A C 1
ATOM 2532 O O . GLU A 1 307 ? -6.291 -17.008 10.327 1.00 92.88 307 GLU A O 1
ATOM 2537 N N . ARG A 1 308 ? -5.074 -18.797 10.929 1.00 88.19 308 ARG A N 1
ATOM 2538 C CA . ARG A 1 308 ? -4.871 -19.226 9.546 1.00 88.19 308 ARG A CA 1
ATOM 2539 C C . ARG A 1 308 ? -6.202 -19.705 8.968 1.00 88.19 308 ARG A C 1
ATOM 2541 O O . ARG A 1 308 ? -6.871 -20.506 9.622 1.00 88.19 308 ARG A O 1
ATOM 2548 N N . PRO A 1 309 ? -6.576 -19.272 7.757 1.00 83.38 309 PRO A N 1
ATOM 2549 C CA . PRO A 1 309 ? -7.802 -19.754 7.158 1.00 83.38 309 PRO A CA 1
ATOM 2550 C C . PRO A 1 309 ? -7.670 -21.239 6.795 1.00 83.38 309 PRO A C 1
ATOM 2552 O O . PRO A 1 309 ? -6.686 -21.671 6.190 1.00 83.38 309 PRO A O 1
ATOM 2555 N N . GLU A 1 310 ? -8.674 -22.031 7.167 1.00 77.00 310 GLU A N 1
ATOM 2556 C CA . GLU A 1 310 ? -8.650 -23.484 6.956 1.00 77.00 310 GLU A CA 1
ATOM 2557 C C . GLU A 1 310 ? -9.061 -23.878 5.531 1.00 77.00 310 GLU A C 1
ATOM 2559 O O . GLU A 1 310 ? -8.439 -24.753 4.937 1.00 77.00 310 GLU A O 1
ATOM 2564 N N . ASN A 1 311 ? -10.089 -23.226 4.975 1.00 77.44 311 ASN A N 1
ATOM 2565 C CA . ASN A 1 311 ? -10.793 -23.721 3.782 1.00 77.44 311 ASN A CA 1
ATOM 2566 C C . ASN A 1 311 ? -10.686 -22.811 2.553 1.00 77.44 311 ASN A C 1
ATOM 2568 O O . ASN A 1 311 ? -10.732 -23.287 1.421 1.00 77.44 311 ASN A O 1
ATOM 2572 N N . ARG A 1 312 ? -10.606 -21.496 2.761 1.00 86.00 312 ARG A N 1
ATOM 2573 C CA . ARG A 1 312 ? -10.664 -20.484 1.703 1.00 86.00 312 ARG A CA 1
ATOM 2574 C C . ARG A 1 312 ? -9.623 -19.422 1.955 1.00 86.00 312 ARG A C 1
ATOM 2576 O O . ARG A 1 312 ? -9.389 -19.061 3.098 1.00 86.00 312 ARG A O 1
ATOM 2583 N N . GLU A 1 313 ? -9.013 -18.917 0.894 1.00 91.44 313 GLU A N 1
ATOM 2584 C CA . GLU A 1 313 ? -8.159 -17.742 1.025 1.00 91.44 313 GLU A CA 1
ATOM 2585 C C . GLU A 1 313 ? -8.968 -16.578 1.587 1.00 91.44 313 GLU A C 1
ATOM 2587 O O . GLU A 1 313 ? -10.108 -16.342 1.178 1.00 91.44 313 GLU A O 1
ATOM 2592 N N . ARG A 1 314 ? -8.349 -15.837 2.499 1.00 95.50 314 ARG A N 1
ATOM 2593 C CA . ARG A 1 314 ? -8.949 -14.655 3.102 1.00 95.50 314 ARG A CA 1
ATOM 2594 C C . ARG A 1 314 ? -8.236 -13.422 2.579 1.00 95.50 314 ARG A C 1
ATOM 2596 O O . ARG A 1 314 ? -7.011 -13.350 2.622 1.00 95.50 314 ARG A O 1
ATOM 2603 N N . PHE A 1 315 ? -9.016 -12.450 2.135 1.00 97.75 315 PHE A N 1
ATOM 2604 C CA . PHE A 1 315 ? -8.557 -11.109 1.817 1.00 97.75 315 PHE A CA 1
ATOM 2605 C C . PHE A 1 315 ? -9.138 -10.133 2.836 1.00 97.75 315 PHE A C 1
ATOM 2607 O O . PHE A 1 315 ? -10.286 -10.274 3.274 1.00 97.75 315 PHE A O 1
ATOM 2614 N N . SER A 1 316 ? -8.347 -9.144 3.230 1.00 98.25 316 SER A N 1
ATOM 2615 C CA . SER A 1 316 ? -8.826 -8.073 4.096 1.00 98.25 316 SER A CA 1
ATOM 2616 C C . SER A 1 316 ? -8.230 -6.729 3.734 1.00 98.25 316 SER A C 1
ATOM 2618 O O . SER A 1 316 ? -7.068 -6.643 3.348 1.00 98.25 316 SER A O 1
ATOM 2620 N N . ILE A 1 317 ? -9.028 -5.687 3.932 1.00 98.62 317 ILE A N 1
ATOM 2621 C CA . ILE A 1 317 ? -8.588 -4.299 3.911 1.00 98.62 317 ILE A CA 1
ATOM 2622 C C . ILE A 1 317 ? -8.472 -3.840 5.362 1.00 98.62 317 ILE A C 1
ATOM 2624 O O . ILE A 1 317 ? -9.432 -3.952 6.130 1.00 98.62 317 ILE A O 1
ATOM 2628 N N . VAL A 1 318 ? -7.307 -3.320 5.728 1.00 98.31 318 VAL A N 1
ATOM 2629 C CA . VAL A 1 318 ? -7.042 -2.719 7.036 1.00 98.31 318 VAL A CA 1
ATOM 2630 C C . VAL A 1 318 ? -6.667 -1.262 6.818 1.00 98.31 318 VAL A C 1
ATOM 2632 O O . VAL A 1 318 ? -5.817 -0.974 5.982 1.00 98.31 318 VAL A O 1
ATOM 2635 N N . ARG A 1 319 ? -7.296 -0.333 7.539 1.00 98.00 319 ARG A N 1
ATOM 2636 C CA . ARG A 1 319 ? -6.980 1.100 7.479 1.00 98.00 319 ARG A CA 1
ATOM 2637 C C . ARG A 1 319 ? -6.735 1.637 8.887 1.00 98.00 319 ARG A C 1
ATOM 2639 O O . ARG A 1 319 ? -7.672 1.742 9.675 1.00 98.00 319 ARG A O 1
ATOM 2646 N N . PHE A 1 320 ? -5.490 2.004 9.171 1.00 97.31 320 PHE A N 1
ATOM 2647 C CA . PHE A 1 320 ? -5.019 2.504 10.464 1.00 97.31 320 PHE A CA 1
ATOM 2648 C C . PHE A 1 320 ? -5.071 4.032 10.522 1.00 97.31 320 PHE A C 1
ATOM 2650 O O . PHE A 1 320 ? -4.324 4.712 9.823 1.00 97.31 320 PHE A O 1
ATOM 2657 N N . ASN A 1 321 ? -5.948 4.610 11.333 1.00 97.75 321 ASN A N 1
ATOM 2658 C CA . ASN A 1 321 ? -6.164 6.057 11.372 1.00 97.75 321 ASN A CA 1
ATOM 2659 C C . ASN A 1 321 ? -5.410 6.670 12.554 1.00 97.75 321 ASN A C 1
ATOM 2661 O O . ASN A 1 321 ? -5.899 6.629 13.685 1.00 97.75 321 ASN A O 1
ATOM 2665 N N . GLY A 1 322 ? -4.214 7.203 12.305 1.00 94.88 322 GLY A N 1
ATOM 2666 C CA . GLY A 1 322 ? -3.412 7.924 13.296 1.00 94.88 322 GLY A CA 1
ATOM 2667 C C . GLY A 1 322 ? -3.589 9.436 13.213 1.00 94.88 322 GLY A C 1
ATOM 2668 O O . GLY A 1 322 ? -4.509 9.930 12.573 1.00 94.88 322 GLY A O 1
ATOM 2669 N N . VAL A 1 323 ? -2.696 10.163 13.877 1.00 94.38 323 VAL A N 1
ATOM 2670 C CA . VAL A 1 323 ? -2.600 11.635 13.880 1.00 94.38 323 VAL A CA 1
ATOM 2671 C C . VAL A 1 323 ? -1.234 12.071 13.347 1.00 94.38 323 VAL A C 1
ATOM 2673 O O . VAL A 1 323 ? -0.410 11.228 12.991 1.00 94.38 323 VAL A O 1
ATOM 2676 N N . ASN A 1 324 ? -0.975 13.374 13.268 1.00 92.00 324 ASN A N 1
ATOM 2677 C CA . ASN A 1 324 ? 0.312 13.896 12.793 1.00 92.00 324 ASN A CA 1
ATOM 2678 C C . ASN A 1 324 ? 1.483 13.362 13.625 1.00 92.00 324 ASN A C 1
ATOM 2680 O O . ASN A 1 324 ? 1.350 13.240 14.845 1.00 92.00 324 ASN A O 1
ATOM 2684 N N . ALA A 1 325 ? 2.614 13.102 12.961 1.00 87.69 325 ALA A N 1
ATOM 2685 C CA . ALA A 1 325 ? 3.817 12.468 13.513 1.00 87.69 325 ALA A CA 1
ATOM 2686 C C . ALA A 1 325 ? 4.216 13.019 14.887 1.00 87.69 325 ALA A C 1
ATOM 2688 O O . ALA A 1 325 ? 4.293 12.271 15.857 1.00 87.69 325 ALA A O 1
ATOM 2689 N N . GLU A 1 326 ? 4.343 14.344 14.971 1.00 89.31 326 GLU A N 1
ATOM 2690 C CA . GLU A 1 326 ? 4.798 15.092 16.150 1.00 89.31 326 GLU A CA 1
ATOM 2691 C C . GLU A 1 326 ? 3.733 15.255 17.245 1.00 89.31 326 GLU A C 1
ATOM 2693 O O . GLU A 1 326 ? 3.988 15.835 18.307 1.00 89.31 326 GLU A O 1
ATOM 2698 N N . THR A 1 327 ? 2.511 14.766 17.010 1.00 90.88 327 THR A N 1
ATOM 2699 C CA . THR A 1 327 ? 1.433 14.871 17.993 1.00 90.88 327 THR A CA 1
ATOM 2700 C C . THR A 1 327 ? 1.821 14.121 19.255 1.00 90.88 327 THR A C 1
ATOM 2702 O O . THR A 1 327 ? 2.073 12.921 19.240 1.00 90.88 327 THR A O 1
ATOM 2705 N N . GLN A 1 328 ? 1.811 14.835 20.375 1.00 92.19 328 GLN A N 1
ATOM 2706 C CA . GLN A 1 328 ? 2.071 14.277 21.695 1.00 92.19 328 GLN A CA 1
ATOM 2707 C C . GLN A 1 328 ? 0.868 13.452 22.163 1.00 92.19 328 GLN A C 1
ATOM 2709 O O . GLN A 1 328 ? -0.165 14.021 22.525 1.00 92.19 328 GLN A O 1
ATOM 2714 N N . VAL A 1 329 ? 1.001 12.125 22.213 1.00 90.19 329 VAL A N 1
ATOM 2715 C CA . VAL A 1 329 ? -0.121 11.199 22.459 1.00 90.19 329 VAL A CA 1
ATOM 2716 C C . VAL A 1 329 ? -0.436 11.051 23.959 1.00 90.19 329 VAL A C 1
ATOM 2718 O O . VAL A 1 329 ? -0.409 9.976 24.538 1.00 90.19 329 VAL A O 1
ATOM 2721 N N . ASN A 1 330 ? -0.703 12.160 24.650 1.00 89.12 330 ASN A N 1
ATOM 2722 C CA . ASN A 1 330 ? -0.862 12.199 26.109 1.00 89.12 330 ASN A CA 1
ATOM 2723 C C . ASN A 1 330 ? -2.332 12.199 26.575 1.00 89.12 330 ASN A C 1
ATOM 2725 O O . ASN A 1 330 ? -3.189 12.721 25.863 1.00 89.12 330 ASN A O 1
ATOM 2729 N N . PRO A 1 331 ? -2.629 11.737 27.811 1.00 91.50 331 PRO A N 1
ATOM 2730 C CA . PRO A 1 331 ? -3.954 11.892 28.410 1.00 91.50 331 PRO A CA 1
ATOM 2731 C C . PRO A 1 331 ? -4.468 13.333 28.343 1.00 91.50 331 PRO A C 1
ATOM 2733 O O . PRO A 1 331 ? -3.813 14.252 28.846 1.00 91.50 331 PRO A O 1
ATOM 2736 N N . LEU A 1 332 ? -5.654 13.524 27.759 1.00 90.94 332 LEU A N 1
ATOM 2737 C CA . LEU A 1 332 ? -6.274 14.842 27.658 1.00 90.94 332 LEU A CA 1
ATOM 2738 C C . LEU A 1 332 ? -6.701 15.363 29.042 1.00 90.94 332 LEU A C 1
ATOM 2740 O O . LEU A 1 332 ? -7.040 14.564 29.924 1.00 90.94 332 LEU A O 1
ATOM 2744 N N . PRO A 1 333 ? -6.762 16.695 29.236 1.00 89.50 333 PRO A N 1
ATOM 2745 C CA . PRO A 1 333 ? -7.134 17.300 30.516 1.00 89.50 333 PRO A CA 1
ATOM 2746 C C . PRO A 1 333 ? -8.462 16.794 31.093 1.00 89.50 333 PRO A C 1
ATOM 2748 O O . PRO A 1 333 ? -8.559 16.598 32.301 1.00 89.50 333 PRO A O 1
ATOM 2751 N N . ASP A 1 334 ? -9.464 16.522 30.251 1.00 91.19 334 ASP A N 1
ATOM 2752 C CA . ASP A 1 334 ? -10.775 15.998 30.661 1.00 91.19 334 ASP A CA 1
ATOM 2753 C C . ASP A 1 334 ? -10.698 14.627 31.363 1.00 91.19 334 ASP A C 1
ATOM 2755 O O . ASP A 1 334 ? -11.594 14.269 32.129 1.00 91.19 334 ASP A O 1
ATOM 2759 N N . PHE A 1 335 ? -9.609 13.875 31.167 1.00 88.88 335 PHE A N 1
ATOM 2760 C CA . PHE A 1 335 ? -9.396 12.551 31.762 1.00 88.88 335 PHE A CA 1
ATOM 2761 C C . PHE A 1 335 ? -8.340 12.534 32.878 1.00 88.88 335 PHE A C 1
ATOM 2763 O O . PHE A 1 335 ? -7.982 11.456 33.374 1.00 88.88 335 PHE A O 1
ATOM 2770 N N . VAL A 1 336 ? -7.858 13.705 33.308 1.00 84.69 336 VAL A N 1
ATOM 2771 C CA . VAL A 1 336 ? -6.864 13.863 34.380 1.00 84.69 336 VAL A CA 1
ATOM 2772 C C . VAL A 1 336 ? -7.464 14.695 35.521 1.00 84.69 336 VAL A C 1
ATOM 2774 O O . VAL A 1 336 ? -8.010 15.772 35.311 1.00 84.69 336 VAL A O 1
ATOM 2777 N N . GLY A 1 337 ? -7.378 14.210 36.764 1.00 67.69 337 GLY A N 1
ATOM 2778 C CA . GLY A 1 337 ? -7.943 14.910 37.926 1.00 67.69 337 GLY A CA 1
ATOM 2779 C C . GLY A 1 337 ? -7.420 14.390 39.266 1.00 67.69 337 GLY A C 1
ATOM 2780 O O . GLY A 1 337 ? -6.672 13.420 39.311 1.00 67.69 337 GLY A O 1
ATOM 2781 N N . ALA A 1 338 ? -7.852 14.992 40.382 1.00 54.03 338 ALA A N 1
ATOM 2782 C CA . ALA A 1 338 ? -7.287 14.757 41.725 1.00 54.03 338 ALA A CA 1
ATOM 2783 C C . ALA A 1 338 ? -7.265 13.284 42.204 1.00 54.03 338 ALA A C 1
ATOM 2785 O O . ALA A 1 338 ? -6.497 12.945 43.100 1.00 54.03 338 ALA A O 1
ATOM 2786 N N . LYS A 1 339 ? -8.098 12.406 41.624 1.00 50.16 339 LYS A N 1
ATOM 2787 C CA . LYS A 1 339 ? -8.179 10.967 41.954 1.00 50.16 339 LYS A CA 1
ATOM 2788 C C . LYS A 1 339 ? -7.656 10.028 40.860 1.00 50.16 339 LYS A C 1
ATOM 2790 O O . LYS A 1 339 ? -7.487 8.843 41.132 1.00 50.16 339 LYS A O 1
ATOM 2795 N N . ARG A 1 340 ? -7.417 10.517 39.638 1.00 54.53 340 ARG A N 1
ATOM 2796 C CA . ARG A 1 340 ? -6.954 9.706 38.502 1.00 54.53 340 ARG A CA 1
ATOM 2797 C C . ARG A 1 340 ? -5.565 10.204 38.129 1.00 54.53 340 ARG A C 1
ATOM 2799 O O . ARG A 1 340 ? -5.427 11.315 37.621 1.00 54.53 340 ARG A O 1
ATOM 2806 N N . LYS A 1 341 ? -4.537 9.410 38.450 1.00 60.84 341 LYS A N 1
ATOM 2807 C CA . LYS A 1 341 ? -3.158 9.738 38.072 1.00 60.84 341 LYS A CA 1
ATOM 2808 C C . LYS A 1 341 ? -3.091 9.877 36.551 1.00 60.84 341 LYS A C 1
ATOM 2810 O O . LYS A 1 341 ? -3.785 9.153 35.832 1.00 60.84 341 LYS A O 1
ATOM 2815 N N . ARG A 1 342 ? -2.263 10.809 36.079 1.00 61.00 342 ARG A N 1
ATOM 2816 C CA . ARG A 1 342 ? -1.825 10.806 34.682 1.00 61.00 342 ARG A CA 1
ATOM 2817 C C . ARG A 1 342 ? -1.231 9.414 34.422 1.00 61.00 342 ARG A C 1
ATOM 2819 O O . ARG A 1 342 ? -0.444 8.949 35.251 1.00 61.00 342 ARG A O 1
ATOM 2826 N N . GLY A 1 343 ? -1.651 8.745 33.347 1.00 58.81 343 GLY A N 1
ATOM 2827 C CA . GLY A 1 343 ? -0.887 7.613 32.819 1.00 58.81 343 GLY A CA 1
ATOM 2828 C C . GLY A 1 343 ? 0.559 8.041 32.541 1.00 58.81 343 GLY A C 1
ATOM 2829 O O . GLY A 1 343 ? 0.865 9.238 32.578 1.00 58.81 343 GLY A O 1
ATOM 2830 N N . GLU A 1 344 ? 1.465 7.095 32.303 1.00 56.75 344 GLU A N 1
ATOM 2831 C CA . GLU A 1 344 ? 2.816 7.462 31.865 1.00 56.75 344 GLU A CA 1
ATOM 2832 C C . GLU A 1 344 ? 2.726 8.380 30.636 1.00 56.75 344 GLU A C 1
ATOM 2834 O O . GLU A 1 344 ? 1.845 8.217 29.788 1.00 56.75 344 GLU A O 1
ATOM 2839 N N . ALA A 1 345 ? 3.562 9.423 30.601 1.00 54.06 345 ALA A N 1
ATOM 2840 C CA . ALA A 1 345 ? 3.596 10.320 29.457 1.00 54.06 345 ALA A CA 1
ATOM 2841 C C . ALA A 1 345 ? 4.024 9.503 28.236 1.00 54.06 345 ALA A C 1
ATOM 2843 O O . ALA A 1 345 ? 5.106 8.917 28.241 1.00 54.06 345 ALA A O 1
ATOM 2844 N N . MET A 1 346 ? 3.163 9.445 27.226 1.00 65.81 346 MET A N 1
ATOM 2845 C CA . MET A 1 346 ? 3.502 8.805 25.965 1.00 65.81 346 MET A CA 1
ATOM 2846 C C . MET A 1 346 ? 4.283 9.784 25.092 1.00 65.81 346 MET A C 1
ATOM 2848 O O . MET A 1 346 ? 4.212 11.007 25.255 1.00 65.81 346 MET A O 1
ATOM 2852 N N . THR A 1 347 ? 5.026 9.188 24.175 1.00 83.31 347 THR A N 1
ATOM 2853 C CA . THR A 1 347 ? 5.863 9.834 23.169 1.00 83.31 347 THR A CA 1
ATOM 2854 C C . THR A 1 347 ? 5.022 10.415 22.015 1.00 83.31 347 THR A C 1
ATOM 2856 O O . THR A 1 347 ? 3.789 10.473 22.101 1.00 83.31 347 THR A O 1
ATOM 2859 N N . THR A 1 348 ? 5.666 10.898 20.952 1.00 90.19 348 THR A N 1
ATOM 2860 C CA . THR A 1 348 ? 4.977 11.320 19.719 1.00 90.19 348 THR A CA 1
ATOM 2861 C C . THR A 1 348 ? 4.244 10.146 19.043 1.00 90.19 348 THR A C 1
ATOM 2863 O O . THR A 1 348 ? 4.521 8.979 19.337 1.00 90.19 348 THR A O 1
ATOM 2866 N N . GLN A 1 349 ? 3.316 10.419 18.118 1.00 89.31 349 GLN A N 1
ATOM 2867 C CA . GLN A 1 349 ? 2.660 9.368 17.326 1.00 89.31 349 GLN A CA 1
ATOM 2868 C C . GLN A 1 349 ? 3.686 8.542 16.538 1.00 89.31 349 GLN A C 1
ATOM 2870 O O . GLN A 1 349 ? 3.591 7.313 16.505 1.00 89.31 349 GLN A O 1
ATOM 2875 N N . LEU A 1 350 ? 4.678 9.204 15.938 1.00 86.94 350 LEU A N 1
ATOM 2876 C CA . LEU A 1 350 ? 5.731 8.537 15.176 1.00 86.94 350 LEU A CA 1
ATOM 2877 C C . LEU A 1 350 ? 6.590 7.632 16.063 1.00 86.94 350 LEU A C 1
ATOM 2879 O O . LEU A 1 350 ? 6.857 6.486 15.700 1.00 86.94 350 LEU A O 1
ATOM 2883 N N . ASP A 1 351 ? 6.986 8.101 17.244 1.00 85.81 351 ASP A N 1
ATOM 2884 C CA . ASP A 1 351 ? 7.785 7.296 18.170 1.00 85.81 351 ASP A CA 1
ATOM 2885 C C . ASP A 1 351 ? 7.011 6.083 18.697 1.00 85.81 351 ASP A C 1
ATOM 2887 O O . ASP A 1 351 ? 7.601 5.015 18.891 1.00 85.81 351 ASP A O 1
ATOM 2891 N N . LEU A 1 352 ? 5.697 6.226 18.922 1.00 84.75 352 LEU A N 1
ATOM 2892 C CA . LEU A 1 352 ? 4.829 5.129 19.352 1.00 84.75 352 LEU A CA 1
ATOM 2893 C C . LEU A 1 352 ? 4.818 4.008 18.305 1.00 84.75 352 LEU A C 1
ATOM 2895 O O . LEU A 1 352 ? 5.085 2.854 18.646 1.00 84.75 352 LEU A O 1
ATOM 2899 N N . ILE A 1 353 ? 4.588 4.365 17.038 1.00 84.75 353 ILE A N 1
ATOM 2900 C CA . ILE A 1 353 ? 4.614 3.432 15.904 1.00 84.75 353 ILE A CA 1
ATOM 2901 C C . ILE A 1 353 ? 6.011 2.808 15.779 1.00 84.75 353 ILE A C 1
ATOM 2903 O O . ILE A 1 353 ? 6.169 1.588 15.845 1.00 84.75 353 ILE A O 1
ATOM 2907 N N . THR A 1 354 ? 7.045 3.645 15.684 1.00 83.19 354 THR A N 1
ATOM 2908 C CA . THR A 1 354 ? 8.426 3.223 15.413 1.00 83.19 354 THR A CA 1
ATOM 2909 C C . THR A 1 354 ? 8.969 2.289 16.492 1.00 83.19 354 THR A C 1
ATOM 2911 O O . THR A 1 354 ? 9.652 1.311 16.186 1.00 83.19 354 THR A O 1
ATOM 2914 N N . THR A 1 355 ? 8.677 2.554 17.767 1.00 83.25 355 THR A N 1
ATOM 2915 C CA . THR A 1 355 ? 9.168 1.727 18.881 1.00 83.25 355 THR A CA 1
ATOM 2916 C C . THR A 1 355 ? 8.602 0.312 18.818 1.00 83.25 355 THR A C 1
ATOM 2918 O O . THR A 1 355 ? 9.347 -0.659 18.975 1.00 83.25 355 THR A O 1
ATOM 2921 N N . LYS A 1 356 ? 7.296 0.192 18.565 1.00 81.50 356 LYS A N 1
ATOM 2922 C CA . LYS A 1 356 ? 6.589 -1.090 18.518 1.00 81.50 356 LYS A CA 1
ATOM 2923 C C . LYS A 1 356 ? 6.941 -1.887 17.265 1.00 81.50 356 LYS A C 1
ATOM 2925 O O . LYS A 1 356 ? 7.247 -3.075 17.362 1.00 81.50 356 LYS A O 1
ATOM 2930 N N . VAL A 1 357 ? 6.994 -1.215 16.117 1.00 84.81 357 VAL A N 1
ATOM 2931 C CA . VAL A 1 357 ? 7.442 -1.791 14.844 1.00 84.81 357 VAL A CA 1
ATOM 2932 C C . VAL A 1 357 ? 8.857 -2.362 14.967 1.00 84.81 357 VAL A C 1
ATOM 2934 O O . VAL A 1 357 ? 9.077 -3.529 14.653 1.00 84.81 357 VAL A O 1
ATOM 2937 N N . LYS A 1 358 ? 9.805 -1.600 15.535 1.00 85.81 358 LYS A N 1
ATOM 2938 C CA . LYS A 1 358 ? 11.188 -2.067 15.751 1.00 85.81 358 LYS A CA 1
ATOM 2939 C C . LYS A 1 358 ? 11.275 -3.315 16.625 1.00 85.81 358 LYS A C 1
ATOM 2941 O O . LYS A 1 358 ? 12.253 -4.051 16.533 1.00 85.81 358 LYS A O 1
ATOM 2946 N N . GLU A 1 359 ? 10.340 -3.529 17.546 1.00 86.00 359 GLU A N 1
ATOM 2947 C CA . GLU A 1 359 ? 10.299 -4.751 18.357 1.00 86.00 359 GLU A CA 1
ATOM 2948 C C . GLU A 1 359 ? 9.818 -5.956 17.552 1.00 86.00 359 GLU A C 1
ATOM 2950 O O . GLU A 1 359 ? 10.446 -7.016 17.600 1.00 86.00 359 GLU A O 1
ATOM 2955 N N . ALA A 1 360 ? 8.752 -5.780 16.778 1.00 86.69 360 ALA A N 1
ATOM 2956 C CA . ALA A 1 360 ? 8.180 -6.843 15.970 1.00 86.69 360 ALA A CA 1
ATOM 2957 C C . ALA A 1 360 ? 9.088 -7.233 14.779 1.00 86.69 360 ALA A C 1
ATOM 2959 O O . ALA A 1 360 ? 9.235 -8.420 14.479 1.00 86.69 360 ALA A O 1
ATOM 2960 N N . ASP A 1 361 ? 9.789 -6.267 14.179 1.00 88.31 361 ASP A N 1
ATOM 2961 C CA . ASP A 1 361 ? 10.852 -6.496 13.188 1.00 88.31 361 ASP A CA 1
ATOM 2962 C C . ASP A 1 361 ? 12.026 -7.302 13.774 1.00 88.31 361 ASP A C 1
ATOM 2964 O O . ASP A 1 361 ? 12.461 -8.311 13.210 1.00 88.31 361 ASP A O 1
ATOM 2968 N N . ARG A 1 362 ? 12.500 -6.926 14.972 1.00 89.88 362 ARG A N 1
ATOM 2969 C CA . ARG A 1 362 ? 13.559 -7.675 15.670 1.00 89.88 362 ARG A CA 1
ATOM 2970 C C . ARG A 1 362 ? 13.178 -9.138 15.878 1.00 89.88 362 ARG A C 1
ATOM 2972 O O . ARG A 1 362 ? 14.024 -10.009 15.683 1.00 89.88 362 ARG A O 1
ATOM 2979 N N . ASN A 1 363 ? 11.926 -9.418 16.240 1.00 91.56 363 ASN A N 1
ATOM 2980 C CA . ASN A 1 363 ? 11.438 -10.789 16.390 1.00 91.56 363 ASN A CA 1
ATOM 2981 C C . ASN A 1 363 ? 11.488 -11.565 15.065 1.00 91.56 363 ASN A C 1
ATOM 2983 O O . ASN A 1 363 ? 11.926 -12.717 15.061 1.00 91.56 363 ASN A O 1
ATOM 2987 N N . LEU A 1 364 ? 11.090 -10.946 13.948 1.00 90.38 364 LEU A N 1
ATOM 2988 C CA . LEU A 1 364 ? 11.124 -11.566 12.621 1.00 90.38 364 LEU A CA 1
ATOM 2989 C C . LEU A 1 364 ? 12.563 -11.913 12.207 1.00 90.38 364 LEU A C 1
ATOM 2991 O O . LEU A 1 364 ? 12.863 -13.061 11.866 1.00 90.38 364 LEU A O 1
ATOM 2995 N N . LYS A 1 365 ? 13.489 -10.956 12.328 1.00 90.31 365 LYS A N 1
ATOM 2996 C CA . LYS A 1 365 ? 14.915 -11.164 12.021 1.00 90.31 365 LYS A CA 1
ATOM 2997 C C . LYS A 1 365 ? 15.553 -12.239 12.897 1.00 90.31 365 LYS A C 1
ATOM 2999 O O . LYS A 1 365 ? 16.357 -13.044 12.418 1.00 90.31 365 LYS A O 1
ATOM 3004 N N . ASP A 1 366 ? 15.165 -12.307 14.167 1.00 91.81 366 ASP A N 1
ATOM 3005 C CA . ASP A 1 366 ? 15.621 -13.352 15.082 1.00 91.81 366 ASP A CA 1
ATOM 3006 C C . ASP A 1 366 ? 15.160 -14.752 14.652 1.00 91.81 366 ASP A C 1
ATOM 3008 O O . ASP A 1 366 ? 15.911 -15.719 14.817 1.00 91.81 366 ASP A O 1
ATOM 3012 N N . LEU A 1 367 ? 13.965 -14.886 14.072 1.00 90.19 367 LEU A N 1
ATOM 3013 C CA . LEU A 1 367 ? 13.462 -16.164 13.556 1.00 90.19 367 LEU A CA 1
ATOM 3014 C C . LEU A 1 367 ? 14.276 -16.656 12.363 1.00 90.19 367 LEU A C 1
ATOM 3016 O O . LEU A 1 367 ? 14.633 -17.838 12.318 1.00 90.19 367 LEU A O 1
ATOM 3020 N N . VAL A 1 368 ? 14.627 -15.754 11.445 1.00 89.69 368 VAL A N 1
ATOM 3021 C CA . VAL A 1 368 ? 15.508 -16.051 10.305 1.00 89.69 368 VAL A CA 1
ATOM 3022 C C . VAL A 1 368 ? 16.887 -16.471 10.809 1.00 89.69 368 VAL A C 1
ATOM 3024 O O . VAL A 1 368 ? 17.362 -17.566 10.505 1.00 89.69 368 VAL A O 1
ATOM 3027 N N . LYS A 1 369 ? 17.493 -15.670 11.694 1.00 91.75 369 LYS A N 1
ATOM 3028 C CA . LYS A 1 369 ? 18.817 -15.942 12.273 1.00 91.75 369 LYS A CA 1
ATOM 3029 C C . LYS A 1 369 ? 18.889 -17.287 13.000 1.00 91.75 369 LYS A C 1
ATOM 3031 O O . LYS A 1 369 ? 19.903 -17.980 12.929 1.00 91.75 369 LYS A O 1
ATOM 3036 N N . ARG A 1 370 ? 17.821 -17.673 13.705 1.00 90.25 370 ARG A N 1
ATOM 3037 C CA . ARG A 1 370 ? 17.730 -18.948 14.439 1.00 90.25 370 ARG A CA 1
ATOM 3038 C C . ARG A 1 370 ? 17.287 -20.123 13.561 1.00 90.25 370 ARG A C 1
ATOM 3040 O O . ARG A 1 370 ? 17.127 -21.217 14.095 1.00 90.25 370 ARG A O 1
ATOM 3047 N N . LYS A 1 371 ? 17.101 -19.921 12.249 1.00 89.06 371 LYS A N 1
ATOM 3048 C CA . LYS A 1 371 ? 16.600 -20.927 11.292 1.00 89.06 371 LYS A CA 1
ATOM 3049 C C . LYS A 1 371 ? 15.246 -21.522 11.698 1.00 89.06 371 LYS A C 1
ATOM 3051 O O . LYS A 1 371 ? 14.981 -22.696 11.458 1.00 89.06 371 LYS A O 1
ATOM 3056 N N . LYS A 1 372 ? 14.410 -20.705 12.342 1.00 88.19 372 LYS A N 1
ATOM 3057 C CA . LYS A 1 372 ? 13.024 -21.032 12.713 1.00 88.19 372 LYS A CA 1
ATOM 3058 C C . LYS A 1 372 ? 11.997 -20.416 11.761 1.00 88.19 372 LYS A C 1
ATOM 3060 O O . LYS A 1 372 ? 10.806 -20.667 11.911 1.00 88.19 372 LYS A O 1
ATOM 3065 N N . HIS A 1 373 ? 12.460 -19.603 10.816 1.00 89.69 373 HIS A N 1
ATOM 3066 C CA . HIS A 1 373 ? 11.660 -19.003 9.760 1.00 89.69 373 HIS A CA 1
ATOM 3067 C C . HIS A 1 373 ? 11.558 -19.935 8.532 1.00 89.69 373 HIS A C 1
ATOM 3069 O O . HIS A 1 373 ? 12.541 -20.614 8.228 1.00 89.69 373 HIS A O 1
ATOM 3075 N N . PRO A 1 374 ? 10.419 -19.982 7.805 1.00 87.50 374 PRO A N 1
ATOM 3076 C CA . PRO A 1 374 ? 10.276 -20.787 6.586 1.00 87.50 374 PRO A CA 1
ATOM 3077 C C . PRO A 1 374 ? 11.253 -20.410 5.467 1.00 87.50 374 PRO A C 1
ATOM 3079 O O . PRO A 1 374 ? 11.656 -21.272 4.689 1.00 87.50 374 PRO A O 1
ATOM 3082 N N . LYS A 1 375 ? 11.623 -19.127 5.383 1.00 88.00 375 LYS A N 1
ATOM 3083 C CA . LYS A 1 375 ? 12.624 -18.608 4.438 1.00 88.00 375 LYS A CA 1
ATOM 3084 C C . LYS A 1 375 ? 14.019 -18.598 5.062 1.00 88.00 375 LYS A C 1
ATOM 3086 O O . LYS A 1 375 ? 14.159 -18.248 6.234 1.00 88.00 375 LYS A O 1
ATOM 3091 N N . GLU A 1 376 ? 15.034 -18.924 4.261 1.00 87.81 376 GLU A N 1
ATOM 3092 C CA . GLU A 1 376 ? 16.449 -18.868 4.667 1.00 87.81 376 GLU A CA 1
ATOM 3093 C C . GLU A 1 376 ? 16.951 -17.428 4.853 1.00 87.81 376 GLU A C 1
ATOM 3095 O O . GLU A 1 376 ? 17.799 -17.177 5.709 1.00 87.81 376 GLU A O 1
ATOM 3100 N N . ALA A 1 377 ? 16.388 -16.494 4.087 1.00 89.38 377 ALA A N 1
ATOM 3101 C CA . ALA A 1 377 ? 16.590 -15.056 4.189 1.00 89.38 377 ALA A CA 1
ATOM 3102 C C . ALA A 1 377 ? 15.276 -14.331 3.853 1.00 89.38 377 ALA A C 1
ATOM 3104 O O . ALA A 1 377 ? 14.407 -14.904 3.190 1.00 89.38 377 ALA A O 1
ATOM 3105 N N . LEU A 1 378 ? 15.131 -13.094 4.331 1.00 89.69 378 LEU A N 1
ATOM 3106 C CA . LEU A 1 378 ? 14.047 -12.206 3.900 1.00 89.69 378 LEU A CA 1
ATOM 3107 C C . LEU A 1 378 ? 14.284 -11.766 2.451 1.00 89.69 378 LEU A C 1
ATOM 3109 O O . LEU A 1 378 ? 15.416 -11.816 1.960 1.00 89.69 378 LEU A O 1
ATOM 3113 N N . THR A 1 379 ? 13.218 -11.367 1.768 1.00 88.75 379 THR A N 1
ATOM 3114 C CA . THR A 1 379 ? 13.298 -10.914 0.382 1.00 88.75 379 THR A CA 1
ATOM 3115 C C . THR A 1 379 ? 14.081 -9.608 0.338 1.00 88.75 379 THR A C 1
ATOM 3117 O O . THR A 1 379 ? 13.778 -8.665 1.063 1.00 88.75 379 THR A O 1
ATOM 3120 N N . ALA A 1 380 ? 15.123 -9.563 -0.490 1.00 84.75 380 ALA A N 1
ATOM 3121 C CA . ALA A 1 380 ? 15.898 -8.347 -0.680 1.00 84.75 380 ALA A CA 1
ATOM 3122 C C . ALA A 1 380 ? 15.104 -7.333 -1.509 1.00 84.75 380 ALA A C 1
ATOM 3124 O O . ALA A 1 380 ? 14.363 -7.716 -2.417 1.00 84.75 380 ALA A O 1
ATOM 3125 N N . ASN A 1 381 ? 15.323 -6.048 -1.236 1.00 81.75 381 ASN A N 1
ATOM 3126 C CA . ASN A 1 381 ? 14.822 -4.992 -2.101 1.00 81.75 381 ASN A CA 1
ATOM 3127 C C . ASN A 1 381 ? 15.396 -5.122 -3.518 1.00 81.75 381 ASN A C 1
ATOM 3129 O O . ASN A 1 381 ? 16.581 -5.451 -3.665 1.00 81.75 381 ASN A O 1
ATOM 3133 N N . PRO A 1 382 ? 14.583 -4.846 -4.552 1.00 85.12 382 PRO A N 1
ATOM 3134 C CA . PRO A 1 382 ? 15.088 -4.746 -5.907 1.00 85.12 382 PRO A CA 1
ATOM 3135 C C . PRO A 1 382 ? 16.041 -3.555 -6.022 1.00 85.12 382 PRO A C 1
ATOM 3137 O O . PRO A 1 382 ? 15.839 -2.503 -5.410 1.00 85.12 382 PRO A O 1
ATOM 3140 N N . GLU A 1 383 ? 17.080 -3.719 -6.832 1.00 85.19 383 GLU A N 1
ATOM 3141 C CA . GLU A 1 383 ? 17.959 -2.616 -7.213 1.00 85.19 383 GLU A CA 1
ATOM 3142 C C . GLU A 1 383 ? 17.224 -1.775 -8.261 1.00 85.19 383 GLU A C 1
ATOM 3144 O O . GLU A 1 383 ? 16.687 -2.318 -9.227 1.00 85.19 383 GLU A O 1
ATOM 3149 N N . ARG A 1 384 ? 17.157 -0.458 -8.071 1.00 82.38 384 ARG A N 1
ATOM 3150 C CA . ARG A 1 384 ? 16.387 0.424 -8.953 1.00 82.38 384 ARG A CA 1
ATOM 3151 C C . ARG A 1 384 ? 17.315 1.287 -9.793 1.00 82.38 384 ARG A C 1
ATOM 3153 O O . ARG A 1 384 ? 18.349 1.762 -9.322 1.00 82.38 384 ARG A O 1
ATOM 3160 N N . PHE A 1 385 ? 16.923 1.490 -11.038 1.00 82.06 385 PHE A N 1
ATOM 3161 C CA . PHE A 1 385 ? 17.607 2.310 -12.022 1.00 82.06 385 PHE A CA 1
ATOM 3162 C C . PHE A 1 385 ? 16.583 3.207 -12.701 1.00 82.06 385 PHE A C 1
ATOM 3164 O O . PHE A 1 385 ? 15.408 2.859 -12.815 1.00 82.06 385 PHE A O 1
ATOM 3171 N N . ALA A 1 386 ? 17.024 4.371 -13.145 1.00 81.88 386 ALA A N 1
ATOM 3172 C CA . ALA A 1 386 ? 16.230 5.219 -14.006 1.00 81.88 386 ALA A CA 1
ATOM 3173 C C . ALA A 1 386 ? 17.072 5.620 -15.209 1.00 81.88 386 ALA A C 1
ATOM 3175 O O . ALA A 1 386 ? 18.249 5.965 -15.069 1.00 81.88 386 ALA A O 1
ATOM 3176 N N . GLN A 1 387 ? 16.449 5.557 -16.375 1.00 84.88 387 GLN A N 1
ATOM 3177 C CA . GLN A 1 387 ? 17.037 5.891 -17.654 1.00 84.88 387 GLN A CA 1
ATOM 3178 C C . GLN A 1 387 ? 16.241 7.031 -18.284 1.00 84.88 387 GLN A C 1
ATOM 3180 O O . GLN A 1 387 ? 15.015 7.068 -18.203 1.00 84.88 387 GLN A O 1
ATOM 3185 N N . LEU A 1 388 ? 16.948 8.015 -18.843 1.00 84.81 388 LEU A N 1
ATOM 3186 C CA . LEU A 1 388 ? 16.339 9.147 -19.535 1.00 84.81 388 LEU A CA 1
ATOM 3187 C C . LEU A 1 388 ? 16.684 9.122 -21.023 1.00 84.81 388 LEU A C 1
ATOM 3189 O O . LEU A 1 388 ? 17.853 9.258 -21.395 1.00 84.81 388 LEU A O 1
ATOM 3193 N N . LEU A 1 389 ? 15.659 9.060 -21.872 1.00 87.31 389 LEU A N 1
ATOM 3194 C CA . LEU A 1 389 ? 15.757 9.401 -23.290 1.00 87.31 389 LEU A CA 1
ATOM 3195 C C . LEU A 1 389 ? 15.386 10.866 -23.495 1.00 87.31 389 LEU A C 1
ATOM 3197 O O . LEU A 1 389 ? 14.358 11.346 -23.016 1.00 87.31 389 LEU A O 1
ATOM 3201 N N . ILE A 1 390 ? 16.203 11.582 -24.262 1.00 87.06 390 ILE A N 1
ATOM 3202 C CA . ILE A 1 390 ? 15.933 12.979 -24.604 1.00 87.06 390 ILE A CA 1
ATOM 3203 C C . ILE A 1 390 ? 15.579 13.049 -26.083 1.00 87.06 390 ILE A C 1
ATOM 3205 O O . ILE A 1 390 ? 16.416 12.765 -26.942 1.00 87.06 390 ILE A O 1
ATOM 3209 N N . LEU A 1 391 ? 14.342 13.442 -26.371 1.00 88.69 391 LEU A N 1
ATOM 3210 C CA . LEU A 1 391 ? 13.817 13.612 -27.719 1.00 88.69 391 LEU A CA 1
ATOM 3211 C C . LEU A 1 391 ? 13.689 15.094 -28.063 1.00 88.69 391 LEU A C 1
ATOM 3213 O O . LEU A 1 391 ? 13.335 15.919 -27.224 1.00 88.69 391 LEU A O 1
ATOM 3217 N N . ALA A 1 392 ? 13.933 15.438 -29.321 1.00 88.88 392 ALA A N 1
ATOM 3218 C CA . ALA A 1 392 ? 13.743 16.792 -29.826 1.00 88.88 392 ALA A CA 1
ATOM 3219 C C . ALA A 1 392 ? 13.284 16.772 -31.284 1.00 88.88 392 ALA A C 1
ATOM 3221 O O . ALA A 1 392 ? 13.690 15.897 -32.053 1.00 88.88 392 ALA A O 1
ATOM 3222 N N . LYS A 1 393 ? 12.492 17.769 -31.684 1.00 87.44 393 LYS A N 1
ATOM 3223 C CA . LYS A 1 393 ? 12.264 18.082 -33.101 1.00 87.44 393 LYS A CA 1
ATOM 3224 C C . LYS A 1 393 ? 13.260 19.136 -33.562 1.00 87.44 393 LYS A C 1
ATOM 3226 O O . LYS A 1 393 ? 13.541 20.076 -32.820 1.00 87.44 393 LYS A O 1
ATOM 3231 N N . ASP A 1 394 ? 13.783 18.967 -34.769 1.00 84.31 394 ASP A N 1
ATOM 3232 C CA . ASP A 1 394 ? 14.478 20.048 -35.465 1.00 84.31 394 ASP A CA 1
ATOM 3233 C C . ASP A 1 394 ? 13.498 20.973 -36.212 1.00 84.31 394 ASP A C 1
ATOM 3235 O O . ASP A 1 394 ? 12.276 20.786 -36.169 1.00 84.31 394 ASP A O 1
ATOM 3239 N N . ASP A 1 395 ? 14.045 21.979 -36.897 1.00 85.00 395 ASP A N 1
ATOM 3240 C CA . ASP A 1 395 ? 13.273 22.977 -37.646 1.00 85.00 395 ASP A CA 1
ATOM 3241 C C . ASP A 1 395 ? 12.495 22.366 -38.827 1.00 85.00 395 ASP A C 1
ATOM 3243 O O . ASP A 1 395 ? 11.471 22.914 -39.237 1.00 85.00 395 ASP A O 1
ATOM 3247 N N . ASP A 1 396 ? 12.926 21.199 -39.318 1.00 86.44 396 ASP A N 1
ATOM 3248 C CA . ASP A 1 396 ? 12.278 20.422 -40.381 1.00 86.44 396 ASP A CA 1
ATOM 3249 C C . ASP A 1 396 ? 11.274 19.386 -39.827 1.00 86.44 396 ASP A C 1
ATOM 3251 O O . ASP A 1 396 ? 10.804 18.494 -40.546 1.00 86.44 396 ASP A O 1
ATOM 3255 N N . ALA A 1 397 ? 10.926 19.501 -38.540 1.00 84.62 397 ALA A N 1
ATOM 3256 C CA . ALA A 1 397 ? 10.043 18.606 -37.796 1.00 84.62 397 ALA A CA 1
ATOM 3257 C C . ALA A 1 397 ? 10.506 17.134 -37.747 1.00 84.62 397 ALA A C 1
ATOM 3259 O O . ALA A 1 397 ? 9.695 16.243 -37.476 1.00 84.62 397 ALA A O 1
ATOM 3260 N N . GLN A 1 398 ? 11.797 16.871 -37.964 1.00 89.12 398 GLN A N 1
ATOM 3261 C CA . GLN A 1 398 ? 12.401 15.548 -37.837 1.00 89.12 398 GLN A CA 1
ATOM 3262 C C . GLN A 1 398 ? 12.765 15.250 -36.384 1.00 89.12 398 GLN A C 1
ATOM 3264 O O . GLN A 1 398 ? 13.389 16.054 -35.681 1.00 89.12 398 GLN A O 1
ATOM 3269 N N . TRP A 1 399 ? 12.409 14.048 -35.936 1.00 91.62 399 TRP A N 1
ATOM 3270 C CA . TRP A 1 399 ? 12.695 13.604 -34.579 1.00 91.62 399 TRP A CA 1
ATOM 3271 C C . TRP A 1 399 ? 14.140 13.151 -34.418 1.00 91.62 399 TRP A C 1
ATOM 3273 O O . TRP A 1 399 ? 14.678 12.377 -35.213 1.00 91.62 399 TRP A O 1
ATOM 3283 N N . HIS A 1 400 ? 14.741 13.615 -33.333 1.00 91.62 400 HIS A N 1
ATOM 3284 C CA . HIS A 1 400 ? 16.082 13.273 -32.907 1.00 91.62 400 HIS A CA 1
ATOM 3285 C C . HIS A 1 400 ? 16.062 12.729 -31.484 1.00 91.62 400 HIS A C 1
ATOM 3287 O O . HIS A 1 400 ? 15.223 13.136 -30.680 1.00 91.62 400 HIS A O 1
ATOM 3293 N N . ILE A 1 401 ? 17.024 11.864 -31.179 1.00 91.75 401 ILE A N 1
ATOM 3294 C CA . ILE A 1 401 ? 17.281 11.334 -29.842 1.00 91.75 401 ILE A CA 1
ATOM 3295 C C . ILE A 1 401 ? 18.725 11.616 -29.433 1.00 91.75 401 ILE A C 1
ATOM 3297 O O . ILE A 1 401 ? 19.643 11.482 -30.247 1.00 91.75 401 ILE A O 1
ATOM 3301 N N . CYS A 1 402 ? 18.927 12.029 -28.185 1.00 88.06 402 CYS A N 1
ATOM 3302 C CA . CYS A 1 402 ? 20.249 12.142 -27.584 1.00 88.06 402 CYS A CA 1
ATOM 3303 C C . CYS A 1 402 ? 20.540 10.872 -26.784 1.00 88.06 402 CYS A C 1
ATOM 3305 O O . CYS A 1 402 ? 19.787 10.535 -25.872 1.00 88.06 402 CYS A O 1
ATOM 3307 N N . LEU A 1 403 ? 21.626 10.183 -27.135 1.00 88.44 403 LEU A N 1
ATOM 3308 C CA . LEU A 1 403 ? 22.065 8.940 -26.503 1.00 88.44 403 LEU A CA 1
ATOM 3309 C C . LEU A 1 403 ? 23.446 9.107 -25.870 1.00 88.44 403 LEU A C 1
ATOM 3311 O O . LEU A 1 403 ? 24.283 9.866 -26.357 1.00 88.44 403 LEU A O 1
ATOM 3315 N N . ALA A 1 404 ? 23.691 8.349 -24.812 1.00 85.44 404 ALA A N 1
ATOM 3316 C CA . ALA A 1 404 ? 24.916 8.307 -24.034 1.00 85.44 404 ALA A CA 1
ATOM 3317 C C . ALA A 1 404 ? 25.863 7.209 -24.551 1.00 85.44 404 ALA A C 1
ATOM 3319 O O . ALA A 1 404 ? 25.579 6.027 -24.395 1.00 85.44 404 ALA A O 1
ATOM 3320 N N . LEU A 1 405 ? 27.010 7.580 -25.135 1.00 88.31 405 LEU A N 1
ATOM 3321 C CA . LEU A 1 405 ? 28.097 6.646 -25.456 1.00 88.31 405 LEU A CA 1
ATOM 3322 C C . LEU A 1 405 ? 29.013 6.455 -24.248 1.00 88.31 405 LEU A C 1
ATOM 3324 O O . LEU A 1 405 ? 29.765 7.365 -23.888 1.00 88.31 405 LEU A O 1
ATOM 3328 N N . HIS A 1 406 ? 29.035 5.262 -23.671 1.00 84.44 406 HIS A N 1
ATOM 3329 C CA . HIS A 1 406 ? 29.862 4.974 -22.499 1.00 84.44 406 HIS A CA 1
ATOM 3330 C C . HIS A 1 406 ? 31.317 4.693 -22.884 1.00 84.44 406 HIS A C 1
ATOM 3332 O O . HIS A 1 406 ? 31.613 3.952 -23.821 1.00 84.44 406 HIS A O 1
ATOM 3338 N N . LYS A 1 407 ? 32.264 5.279 -22.148 1.00 83.44 407 LYS A N 1
ATOM 3339 C CA . LYS A 1 407 ? 33.716 5.081 -22.333 1.00 83.44 407 LYS A CA 1
ATOM 3340 C C . LYS A 1 407 ? 34.327 4.065 -21.380 1.00 83.44 407 LYS A C 1
ATOM 3342 O O . LYS A 1 407 ? 35.468 3.659 -21.569 1.00 83.44 407 LYS A O 1
ATOM 3347 N N . SER A 1 408 ? 33.589 3.678 -20.348 1.00 79.69 408 SER A N 1
ATOM 3348 C CA . SER A 1 408 ? 34.035 2.749 -19.313 1.00 79.69 408 SER A CA 1
ATOM 3349 C C . SER A 1 408 ? 32.826 2.152 -18.592 1.00 79.69 408 SER A C 1
ATOM 3351 O O . SER A 1 408 ? 31.704 2.606 -18.801 1.00 79.69 408 SER A O 1
ATOM 3353 N N . GLY A 1 409 ? 33.062 1.180 -17.713 1.00 81.12 409 GLY A N 1
ATOM 3354 C CA . GLY A 1 409 ? 31.997 0.512 -16.967 1.00 81.12 409 GLY A CA 1
ATOM 3355 C C . GLY A 1 409 ? 31.348 -0.619 -17.760 1.00 81.12 409 GLY A C 1
ATOM 3356 O O . GLY A 1 409 ? 31.910 -1.109 -18.736 1.00 81.12 409 GLY A O 1
ATOM 3357 N N . GLU A 1 410 ? 30.180 -1.053 -17.299 1.00 79.12 410 GLU A N 1
ATOM 3358 C CA . GLU A 1 410 ? 29.451 -2.199 -17.852 1.00 79.12 410 GLU A CA 1
ATOM 3359 C C . GLU A 1 410 ? 29.013 -1.993 -19.307 1.00 79.12 410 GLU A C 1
ATOM 3361 O O . GLU A 1 410 ? 29.079 -2.918 -20.113 1.00 79.12 410 GLU A O 1
ATOM 3366 N N . PHE A 1 411 ? 28.656 -0.761 -19.665 1.00 85.25 411 PHE A N 1
ATOM 3367 C CA . PHE A 1 411 ? 28.185 -0.404 -21.002 1.00 85.25 411 PHE A CA 1
ATOM 3368 C C . PHE A 1 411 ? 29.298 0.110 -21.924 1.00 85.25 411 PHE A C 1
ATOM 3370 O O . PHE A 1 411 ? 29.001 0.732 -22.938 1.00 85.25 411 PHE A O 1
ATOM 3377 N N . ALA A 1 412 ? 30.578 -0.098 -21.587 1.00 88.75 412 ALA A N 1
ATOM 3378 C CA . ALA A 1 412 ? 31.698 0.447 -22.355 1.00 88.75 412 ALA A CA 1
ATOM 3379 C C . ALA A 1 412 ? 31.561 0.176 -23.866 1.00 88.75 412 ALA A C 1
ATOM 3381 O O . ALA A 1 412 ? 31.309 -0.950 -24.288 1.00 88.75 412 ALA A O 1
ATOM 3382 N N . GLU A 1 413 ? 31.749 1.233 -24.659 1.00 90.38 413 GLU A N 1
ATOM 3383 C CA . GLU A 1 413 ? 31.624 1.244 -26.123 1.00 90.38 413 GLU A CA 1
ATOM 3384 C C . GLU A 1 413 ? 30.197 1.049 -26.665 1.00 90.38 413 GLU A C 1
ATOM 3386 O O . GLU A 1 413 ? 30.030 0.921 -27.876 1.00 90.38 413 GLU A O 1
ATOM 3391 N N . ARG A 1 414 ? 29.169 1.094 -25.809 1.00 91.62 414 ARG A N 1
ATOM 3392 C CA . ARG A 1 414 ? 27.755 1.017 -26.203 1.00 91.62 414 ARG A CA 1
ATOM 3393 C C . ARG A 1 414 ? 27.013 2.335 -26.000 1.00 91.62 414 ARG A C 1
ATOM 3395 O O . ARG A 1 414 ? 27.423 3.176 -25.191 1.00 91.62 414 ARG A O 1
ATOM 3402 N N . TYR A 1 415 ? 25.917 2.495 -26.738 1.00 92.44 415 TYR A N 1
ATOM 3403 C CA . TYR A 1 415 ? 24.943 3.567 -26.535 1.00 92.44 415 TYR A CA 1
ATOM 3404 C C . TYR A 1 415 ? 23.799 3.104 -25.634 1.00 92.44 415 TYR A C 1
ATOM 3406 O O . TYR A 1 415 ? 23.287 2.007 -25.827 1.00 92.44 415 TYR A O 1
ATOM 3414 N N . THR A 1 416 ? 23.374 3.972 -24.721 1.00 90.69 416 THR A N 1
ATOM 3415 C CA . THR A 1 416 ? 22.146 3.833 -23.917 1.00 90.69 416 THR A CA 1
ATOM 3416 C C . THR A 1 416 ? 21.478 5.208 -23.777 1.00 90.69 416 THR A C 1
ATOM 3418 O O . THR A 1 416 ? 21.974 6.215 -24.297 1.00 90.69 416 THR A O 1
ATOM 3421 N N . GLY A 1 417 ? 20.382 5.290 -23.033 1.00 86.31 417 GLY A N 1
ATOM 3422 C CA . GLY A 1 417 ? 19.880 6.519 -22.434 1.00 86.31 417 GLY A CA 1
ATOM 3423 C C . GLY A 1 417 ? 20.769 6.960 -21.272 1.00 86.31 417 GLY A C 1
ATOM 3424 O O . GLY A 1 417 ? 21.756 6.309 -20.922 1.00 86.31 417 GLY A O 1
ATOM 3425 N N . PHE A 1 418 ? 20.441 8.086 -20.649 1.00 82.44 418 PHE A N 1
ATOM 3426 C CA . PHE A 1 418 ? 21.179 8.546 -19.473 1.00 82.44 418 PHE A CA 1
ATOM 3427 C C . PHE A 1 418 ? 20.716 7.751 -18.252 1.00 82.44 418 PHE A C 1
ATOM 3429 O O . PHE A 1 418 ? 19.682 8.067 -17.667 1.00 82.44 418 PHE A O 1
ATOM 3436 N N . ILE A 1 419 ? 21.467 6.702 -17.916 1.00 79.31 419 ILE A N 1
ATOM 3437 C CA . ILE A 1 419 ? 21.148 5.758 -16.842 1.00 79.31 419 ILE A CA 1
ATOM 3438 C C . ILE A 1 419 ? 21.822 6.135 -15.519 1.00 79.31 419 ILE A C 1
ATOM 3440 O O . ILE A 1 419 ? 23.009 6.471 -15.471 1.00 79.31 419 ILE A O 1
ATOM 3444 N N . GLY A 1 420 ? 21.065 6.039 -14.428 1.00 77.31 420 GLY A N 1
ATOM 3445 C CA . GLY A 1 420 ? 21.545 6.217 -13.063 1.00 77.31 420 GLY A CA 1
ATOM 3446 C C . GLY A 1 420 ? 20.916 5.207 -12.109 1.00 77.31 420 GLY A C 1
ATOM 3447 O O . GLY A 1 420 ? 19.754 4.834 -12.260 1.00 77.31 420 GLY A O 1
ATOM 3448 N N . LYS A 1 421 ? 21.686 4.765 -11.109 1.00 76.75 421 LYS A N 1
ATOM 3449 C CA . LYS A 1 421 ? 21.146 3.986 -9.989 1.00 76.75 421 LYS A CA 1
ATOM 3450 C C . LYS A 1 421 ? 20.295 4.892 -9.100 1.00 76.75 421 LYS A C 1
ATOM 3452 O O . LYS A 1 421 ? 20.631 6.056 -8.903 1.00 76.75 421 LYS A O 1
ATOM 3457 N N . VAL A 1 422 ? 19.231 4.328 -8.549 1.00 71.31 422 VAL A N 1
ATOM 3458 C CA . VAL A 1 422 ? 18.236 5.013 -7.734 1.00 71.31 422 VAL A CA 1
ATOM 3459 C C . VAL A 1 422 ? 18.107 4.287 -6.392 1.00 71.31 422 VAL A C 1
ATOM 3461 O O . VAL A 1 422 ? 17.989 3.061 -6.370 1.00 71.31 422 VAL A O 1
ATOM 3464 N N . GLU A 1 423 ? 18.182 5.005 -5.267 1.00 59.75 423 GLU A N 1
ATOM 3465 C CA . GLU A 1 423 ? 18.217 4.388 -3.932 1.00 59.75 423 GLU A CA 1
ATOM 3466 C C . GLU A 1 423 ? 16.810 4.124 -3.371 1.00 59.75 423 GLU A C 1
ATOM 3468 O O . GLU A 1 423 ? 16.596 3.108 -2.709 1.00 59.75 423 GLU A O 1
ATOM 3473 N N . THR A 1 424 ? 15.826 4.976 -3.680 1.00 56.25 424 THR A N 1
ATOM 3474 C CA . THR A 1 424 ? 14.427 4.843 -3.239 1.00 56.25 424 THR A CA 1
ATOM 3475 C C . THR A 1 424 ? 13.418 5.188 -4.345 1.00 56.25 424 THR A C 1
ATOM 3477 O O . THR A 1 424 ? 13.732 5.876 -5.308 1.00 56.25 424 THR A O 1
ATOM 3480 N N . TRP A 1 425 ? 12.157 4.754 -4.228 1.00 49.81 425 TRP A N 1
ATOM 3481 C CA . TRP A 1 425 ? 11.097 5.189 -5.159 1.00 49.81 425 TRP A CA 1
ATOM 3482 C C . TRP A 1 425 ? 10.810 6.703 -5.071 1.00 49.81 425 TRP A C 1
ATOM 3484 O O . TRP A 1 425 ? 10.430 7.327 -6.062 1.00 49.81 425 TRP A O 1
ATOM 3494 N N . TYR A 1 426 ? 11.053 7.319 -3.905 1.00 49.09 426 TYR A N 1
ATOM 3495 C CA . TYR A 1 426 ? 11.015 8.778 -3.743 1.00 49.09 426 TYR A CA 1
ATOM 3496 C C . TYR A 1 426 ? 12.023 9.461 -4.673 1.00 49.09 426 TYR A C 1
ATOM 3498 O O . TYR A 1 426 ? 11.754 10.528 -5.235 1.00 49.09 426 TYR A O 1
ATOM 3506 N N . ASP A 1 427 ? 13.151 8.794 -4.913 1.00 52.22 427 ASP A N 1
ATOM 3507 C CA . ASP A 1 427 ? 14.177 9.330 -5.773 1.00 52.22 427 ASP A CA 1
ATOM 3508 C C . ASP A 1 427 ? 13.694 9.445 -7.211 1.00 52.22 427 ASP A C 1
ATOM 3510 O O . ASP A 1 427 ? 13.937 10.480 -7.799 1.00 52.22 427 ASP A O 1
ATOM 3514 N N . ILE A 1 428 ? 12.912 8.515 -7.763 1.00 50.09 428 ILE A N 1
ATOM 3515 C CA . ILE A 1 428 ? 12.511 8.517 -9.190 1.00 50.09 428 ILE A CA 1
ATOM 3516 C C . ILE A 1 428 ? 11.926 9.861 -9.673 1.00 50.09 428 ILE A C 1
ATOM 3518 O O . ILE A 1 428 ? 12.079 10.194 -10.845 1.00 50.09 428 ILE A O 1
ATOM 3522 N N . ASN A 1 429 ? 11.366 10.683 -8.773 1.00 49.38 429 ASN A N 1
ATOM 3523 C CA . ASN A 1 429 ? 10.927 12.045 -9.097 1.00 49.38 429 ASN A CA 1
ATOM 3524 C C . ASN A 1 429 ? 11.721 13.187 -8.420 1.00 49.38 429 ASN A C 1
ATOM 3526 O O . ASN A 1 429 ? 11.740 14.276 -8.971 1.00 49.38 429 ASN A O 1
ATOM 3530 N N . ALA A 1 430 ? 12.395 12.994 -7.275 1.00 43.16 430 ALA A N 1
ATOM 3531 C CA . ALA A 1 430 ? 13.163 14.068 -6.609 1.00 43.16 430 ALA A CA 1
ATOM 3532 C C . ALA A 1 430 ? 14.701 13.892 -6.698 1.00 43.16 430 ALA A C 1
ATOM 3534 O O . ALA A 1 430 ? 15.436 14.841 -6.968 1.00 43.16 430 ALA A O 1
ATOM 3535 N N . LEU A 1 431 ? 15.219 12.669 -6.530 1.00 38.53 431 LEU A N 1
ATOM 3536 C CA . LEU A 1 431 ? 16.659 12.337 -6.490 1.00 38.53 431 LEU A CA 1
ATOM 3537 C C . LEU A 1 431 ? 17.189 11.590 -7.727 1.00 38.53 431 LEU A C 1
ATOM 3539 O O . LEU A 1 431 ? 18.391 11.557 -7.927 1.00 38.53 431 LEU A O 1
ATOM 3543 N N . ALA A 1 432 ? 16.338 11.046 -8.586 1.00 43.19 432 ALA A N 1
ATOM 3544 C CA . ALA A 1 432 ? 16.613 10.543 -9.924 1.00 43.19 432 ALA A CA 1
ATOM 3545 C C . ALA A 1 432 ? 16.549 11.697 -10.907 1.00 43.19 432 ALA A C 1
ATOM 3547 O O . ALA A 1 432 ? 17.379 11.740 -11.796 1.00 43.19 432 ALA A O 1
ATOM 3548 N N . GLU A 1 433 ? 15.705 12.711 -10.674 1.00 48.28 433 GLU A N 1
ATOM 3549 C CA . GLU A 1 433 ? 16.004 14.039 -11.204 1.00 48.28 433 GLU A CA 1
ATOM 3550 C C . GLU A 1 433 ? 17.415 14.435 -10.783 1.00 48.28 433 GLU A C 1
ATOM 3552 O O . GLU A 1 433 ? 18.235 14.724 -11.630 1.00 48.28 433 GLU A O 1
ATOM 3557 N N . THR A 1 434 ? 17.757 14.352 -9.501 1.00 46.00 434 THR A N 1
ATOM 3558 C CA . THR A 1 434 ? 19.099 14.733 -9.048 1.00 46.00 434 THR A CA 1
ATOM 3559 C C . THR A 1 434 ? 20.208 13.798 -9.547 1.00 46.00 434 THR A C 1
ATOM 3561 O O . THR A 1 434 ? 21.300 14.280 -9.741 1.00 46.00 434 THR A O 1
ATOM 3564 N N . SER A 1 435 ? 19.976 12.512 -9.831 1.00 46.81 435 SER A N 1
ATOM 3565 C CA . SER A 1 435 ? 20.999 11.531 -10.250 1.00 46.81 435 SER A CA 1
ATOM 3566 C C . SER A 1 435 ? 21.125 11.406 -11.764 1.00 46.81 435 SER A C 1
ATOM 3568 O O . SER A 1 435 ? 22.229 11.248 -12.269 1.00 46.81 435 SER A O 1
ATOM 3570 N N . ILE A 1 436 ? 20.020 11.518 -12.502 1.00 55.31 436 ILE A N 1
ATOM 3571 C CA . ILE A 1 436 ? 20.000 11.651 -13.962 1.00 55.31 436 ILE A CA 1
ATOM 3572 C C . ILE A 1 436 ? 20.480 13.048 -14.332 1.00 55.31 436 ILE A C 1
ATOM 3574 O O . ILE A 1 436 ? 21.344 13.169 -15.196 1.00 55.31 436 ILE A O 1
ATOM 3578 N N . PHE A 1 437 ? 19.999 14.101 -13.658 1.00 57.19 437 PHE A N 1
ATOM 3579 C CA . PHE A 1 437 ? 20.579 15.427 -13.835 1.00 57.19 437 PHE A CA 1
ATOM 3580 C C . PHE A 1 437 ? 21.983 15.491 -13.253 1.00 57.19 437 PHE A C 1
ATOM 3582 O O . PHE A 1 437 ? 22.779 16.098 -13.925 1.00 57.19 437 PHE A O 1
ATOM 3589 N N . ALA A 1 438 ? 22.378 14.801 -12.174 1.00 50.44 438 ALA A N 1
ATOM 3590 C CA . ALA A 1 438 ? 23.796 14.716 -11.779 1.00 50.44 438 ALA A CA 1
ATOM 3591 C C . ALA A 1 438 ? 24.633 13.906 -12.769 1.00 50.44 438 ALA A C 1
ATOM 3593 O O . ALA A 1 438 ? 25.811 14.183 -12.919 1.00 50.44 438 ALA A O 1
ATOM 3594 N N . ALA A 1 439 ? 24.077 12.924 -13.480 1.00 50.94 439 ALA A N 1
ATOM 3595 C CA . ALA A 1 439 ? 24.763 12.283 -14.599 1.00 50.94 439 ALA A CA 1
ATOM 3596 C C . ALA A 1 439 ? 24.899 13.258 -15.783 1.00 50.94 439 ALA A C 1
ATOM 3598 O O . ALA A 1 439 ? 25.933 13.271 -16.449 1.00 50.94 439 ALA A O 1
ATOM 3599 N N . CYS A 1 440 ? 23.898 14.118 -16.005 1.00 54.81 440 CYS A N 1
ATOM 3600 C CA . CYS A 1 440 ? 23.943 15.211 -16.980 1.00 54.81 440 CYS A CA 1
ATOM 3601 C C . CYS A 1 440 ? 24.796 16.418 -16.519 1.00 54.81 440 CYS A C 1
ATOM 3603 O O . CYS A 1 440 ? 25.340 17.119 -17.361 1.00 54.81 440 CYS A O 1
ATOM 3605 N N . GLU A 1 441 ? 24.938 16.661 -15.216 1.00 49.97 441 GLU A N 1
ATOM 3606 C CA . GLU A 1 441 ? 25.677 17.748 -14.559 1.00 49.97 441 GLU A CA 1
ATOM 3607 C C . GLU A 1 441 ? 27.093 17.288 -14.222 1.00 49.97 441 GLU A C 1
ATOM 3609 O O . GLU A 1 441 ? 27.986 18.098 -14.200 1.00 49.97 441 GLU A O 1
ATOM 3614 N N . ALA A 1 442 ? 27.397 15.997 -14.083 1.00 46.78 442 ALA A N 1
ATOM 3615 C CA . ALA A 1 442 ? 28.775 15.492 -14.115 1.00 46.78 442 ALA A CA 1
ATOM 3616 C C . ALA A 1 442 ? 29.411 15.705 -15.500 1.00 46.78 442 ALA A C 1
ATOM 3618 O O . ALA A 1 442 ? 30.629 15.616 -15.661 1.00 46.78 442 ALA A O 1
ATOM 3619 N N . LEU A 1 443 ? 28.588 16.022 -16.503 1.00 52.69 443 LEU A N 1
ATOM 3620 C CA . LEU A 1 443 ? 29.022 16.588 -17.772 1.00 52.69 443 LEU A CA 1
ATOM 3621 C C . LEU A 1 443 ? 29.184 18.117 -17.688 1.00 52.69 443 LEU A C 1
ATOM 3623 O O . LEU A 1 443 ? 29.281 18.701 -18.756 1.00 52.69 443 LEU A O 1
ATOM 3627 N N . GLU A 1 444 ? 29.241 18.717 -16.485 1.00 43.56 444 GLU A N 1
ATOM 3628 C CA . GLU A 1 444 ? 29.127 20.128 -16.007 1.00 43.56 444 GLU A CA 1
ATOM 3629 C C . GLU A 1 444 ? 29.652 21.229 -16.941 1.00 43.56 444 GLU A C 1
ATOM 3631 O O . GLU A 1 444 ? 29.207 22.372 -16.887 1.00 43.56 444 GLU A O 1
ATOM 3636 N N . GLU A 1 445 ? 30.556 20.895 -17.855 1.00 49.75 445 GLU A N 1
ATOM 3637 C CA . GLU A 1 445 ? 31.075 21.797 -18.884 1.00 49.75 445 GLU A CA 1
ATOM 3638 C C . GLU A 1 445 ? 30.322 21.732 -20.237 1.00 49.75 445 GLU A C 1
ATOM 3640 O O . GLU A 1 445 ? 30.585 22.546 -21.120 1.00 49.75 445 GLU A O 1
ATOM 3645 N N . ASN A 1 446 ? 29.380 20.798 -20.432 1.00 51.28 446 ASN A N 1
ATOM 3646 C CA . ASN A 1 446 ? 28.974 20.329 -21.764 1.00 51.28 446 ASN A CA 1
ATOM 3647 C C . ASN A 1 446 ? 27.463 20.162 -22.008 1.00 51.28 446 ASN A C 1
ATOM 3649 O O . ASN A 1 446 ? 27.074 20.065 -23.174 1.00 51.28 446 ASN A O 1
ATOM 3653 N N . ILE A 1 447 ? 26.617 20.150 -20.968 1.00 59.03 447 ILE A N 1
ATOM 3654 C CA . ILE A 1 447 ? 25.154 20.124 -21.129 1.00 59.03 447 ILE A CA 1
ATOM 3655 C C . ILE A 1 447 ? 24.489 21.269 -20.366 1.00 59.03 447 ILE A C 1
ATOM 3657 O O . ILE A 1 447 ? 24.728 21.458 -19.179 1.00 59.03 447 ILE A O 1
ATOM 3661 N N . THR A 1 448 ? 23.638 22.048 -21.043 1.00 64.44 448 THR A N 1
ATOM 3662 C CA . THR A 1 448 ? 22.770 23.050 -20.400 1.00 64.44 448 THR A CA 1
ATOM 3663 C C . THR A 1 448 ? 21.314 22.627 -20.544 1.00 64.44 448 THR A C 1
ATOM 3665 O O . THR A 1 448 ? 20.747 22.679 -21.635 1.00 64.44 448 THR A O 1
ATOM 3668 N N . MET A 1 449 ? 20.700 22.210 -19.437 1.00 68.50 449 MET A N 1
ATOM 3669 C CA . MET A 1 449 ? 19.283 21.851 -19.417 1.00 68.50 449 MET A CA 1
ATOM 3670 C C . MET A 1 449 ? 18.402 23.105 -19.486 1.00 68.50 449 MET A C 1
ATOM 3672 O O . MET A 1 449 ? 18.684 24.079 -18.783 1.00 68.50 449 MET A O 1
ATOM 3676 N N . PRO A 1 450 ? 17.334 23.115 -20.304 1.00 67.81 450 PRO A N 1
ATOM 3677 C CA . PRO A 1 450 ? 16.414 24.242 -20.330 1.00 67.81 450 PRO A CA 1
ATOM 3678 C C . PRO A 1 450 ? 15.697 24.438 -18.990 1.00 67.81 450 PRO A C 1
ATOM 3680 O O . PRO A 1 450 ? 15.448 23.487 -18.244 1.00 67.81 450 PRO A O 1
ATOM 3683 N N . GLU A 1 451 ? 15.274 25.673 -18.735 1.00 68.38 451 GLU A N 1
ATOM 3684 C CA . GLU A 1 451 ? 14.424 26.005 -17.593 1.00 68.38 451 GLU A CA 1
ATOM 3685 C C . GLU A 1 451 ? 13.150 25.133 -17.607 1.00 68.38 451 GLU A C 1
ATOM 3687 O O . GLU A 1 451 ? 12.553 24.894 -18.661 1.00 68.38 451 GLU A O 1
ATOM 3692 N N . ASN A 1 452 ? 12.757 24.602 -16.445 1.00 69.31 452 ASN A N 1
ATOM 3693 C CA . ASN A 1 452 ? 11.619 23.684 -16.283 1.00 69.31 452 ASN A CA 1
ATOM 3694 C C . ASN A 1 452 ? 11.703 22.361 -17.080 1.00 69.31 452 ASN A C 1
ATOM 3696 O O . ASN A 1 452 ? 10.679 21.709 -17.281 1.00 69.31 452 ASN A O 1
ATOM 3700 N N . ALA A 1 453 ? 12.883 21.925 -17.549 1.00 69.94 453 ALA A N 1
ATOM 3701 C CA . ALA A 1 453 ? 13.041 20.610 -18.193 1.00 69.94 453 ALA A CA 1
ATOM 3702 C C . ALA A 1 453 ? 12.553 19.454 -17.302 1.00 69.94 453 ALA A C 1
ATOM 3704 O O . ALA A 1 453 ? 11.911 18.532 -17.789 1.00 69.94 453 ALA A O 1
ATOM 3705 N N . LYS A 1 454 ? 12.782 19.562 -15.991 1.00 67.88 454 LYS A N 1
ATOM 3706 C CA . LYS A 1 454 ? 12.347 18.603 -14.967 1.00 67.88 454 LYS A CA 1
ATOM 3707 C C . LYS A 1 454 ? 10.846 18.308 -15.012 1.00 67.88 454 LYS A C 1
ATOM 3709 O O . LYS A 1 454 ? 10.447 17.169 -15.206 1.00 67.88 454 LYS A O 1
ATOM 3714 N N . ALA A 1 455 ? 10.020 19.356 -15.020 1.00 68.25 455 ALA A N 1
ATOM 3715 C CA . ALA A 1 455 ? 8.561 19.248 -15.105 1.00 68.25 455 ALA A CA 1
ATOM 3716 C C . ALA A 1 455 ? 8.037 18.646 -16.429 1.00 68.25 455 ALA A C 1
ATOM 3718 O O . ALA A 1 455 ? 6.833 18.463 -16.586 1.00 68.25 455 ALA A O 1
ATOM 3719 N N . ARG A 1 456 ? 8.920 18.379 -17.403 1.00 75.38 456 ARG A N 1
ATOM 3720 C CA . ARG A 1 456 ? 8.594 17.784 -18.708 1.00 75.38 456 ARG A CA 1
ATOM 3721 C C . ARG A 1 456 ? 9.084 16.343 -18.854 1.00 75.38 456 ARG A C 1
ATOM 3723 O O . ARG A 1 456 ? 8.918 15.759 -19.924 1.00 75.38 456 ARG A O 1
ATOM 3730 N N . VAL A 1 457 ? 9.706 15.781 -17.821 1.00 78.44 457 VAL A N 1
ATOM 3731 C CA . VAL A 1 457 ? 10.099 14.373 -17.802 1.00 78.44 457 VAL A CA 1
ATOM 3732 C C . VAL A 1 457 ? 8.861 13.525 -17.531 1.00 78.44 457 VAL A C 1
ATOM 3734 O O . VAL A 1 457 ? 8.090 13.803 -16.617 1.00 78.44 457 VAL A O 1
ATOM 3737 N N . THR A 1 458 ? 8.660 12.481 -18.330 1.00 79.31 458 THR A N 1
ATOM 3738 C CA . THR A 1 458 ? 7.524 11.567 -18.166 1.00 79.31 458 THR A CA 1
ATOM 3739 C C . THR A 1 458 ? 7.993 10.118 -18.155 1.00 79.31 458 THR A C 1
ATOM 3741 O O . THR A 1 458 ? 8.678 9.693 -19.082 1.00 79.31 458 THR A O 1
ATOM 3744 N N . GLU A 1 459 ? 7.602 9.335 -17.143 1.00 82.81 459 GLU A N 1
ATOM 3745 C CA . GLU A 1 459 ? 7.792 7.874 -17.170 1.00 82.81 459 GLU A CA 1
ATOM 3746 C C . GLU A 1 459 ? 6.937 7.292 -18.308 1.00 82.81 459 GLU A C 1
ATOM 3748 O O . GLU A 1 459 ? 5.722 7.545 -18.386 1.00 82.81 459 GLU A O 1
ATOM 3753 N N . LYS A 1 460 ? 7.582 6.541 -19.203 1.00 86.62 460 LYS A N 1
ATOM 3754 C CA . LYS A 1 460 ? 6.966 5.885 -20.365 1.00 86.62 460 LYS A CA 1
ATOM 3755 C C . LYS A 1 460 ? 7.039 4.370 -20.282 1.00 86.62 460 LYS A C 1
ATOM 3757 O O . LYS A 1 460 ? 6.209 3.697 -20.901 1.00 86.62 460 LYS A O 1
ATOM 3762 N N . ALA A 1 461 ? 7.975 3.827 -19.511 1.00 89.00 461 ALA A N 1
ATOM 3763 C CA . ALA A 1 461 ? 8.011 2.401 -19.269 1.00 89.00 461 ALA A CA 1
ATOM 3764 C C . ALA A 1 461 ? 8.650 2.019 -17.936 1.00 89.00 461 ALA A C 1
ATOM 3766 O O . ALA A 1 461 ? 9.410 2.784 -17.350 1.00 89.00 461 ALA A O 1
ATOM 3767 N N . ARG A 1 462 ? 8.334 0.805 -17.490 1.00 88.81 462 ARG A N 1
ATOM 3768 C CA . ARG A 1 462 ? 8.928 0.170 -16.321 1.00 88.81 462 ARG A CA 1
ATOM 3769 C C . ARG A 1 462 ? 9.270 -1.269 -16.639 1.00 88.81 462 ARG A C 1
ATOM 3771 O O . ARG A 1 462 ? 8.410 -2.064 -17.021 1.00 88.81 462 ARG A O 1
ATOM 3778 N N . PHE A 1 463 ? 10.526 -1.613 -16.460 1.00 91.44 463 PHE A N 1
ATOM 3779 C CA . PHE A 1 463 ? 11.051 -2.885 -16.902 1.00 91.44 463 PHE A CA 1
ATOM 3780 C C . PHE A 1 463 ? 11.920 -3.529 -15.850 1.00 91.44 463 PHE A C 1
ATOM 3782 O O . PHE A 1 463 ? 12.285 -2.927 -14.846 1.00 91.44 463 PHE A O 1
ATOM 3789 N N . ARG A 1 464 ? 12.133 -4.825 -16.032 1.00 90.31 464 ARG A N 1
ATOM 3790 C CA . ARG A 1 464 ? 12.478 -5.706 -14.931 1.00 90.31 464 ARG A CA 1
ATOM 3791 C C . ARG A 1 464 ? 13.466 -6.729 -15.403 1.00 90.31 464 ARG A C 1
ATOM 3793 O O . ARG A 1 464 ? 13.269 -7.334 -16.450 1.00 90.31 464 ARG A O 1
ATOM 3800 N N . PHE A 1 465 ? 14.486 -6.930 -14.597 1.00 90.94 465 PHE A N 1
ATOM 3801 C CA . PHE A 1 465 ? 15.688 -7.624 -14.995 1.00 90.94 465 PHE A CA 1
ATOM 3802 C C . PHE A 1 465 ? 15.974 -8.735 -14.000 1.00 90.94 465 PHE A C 1
ATOM 3804 O O . PHE A 1 465 ? 16.193 -8.486 -12.811 1.00 90.94 465 PHE A O 1
ATOM 3811 N N . HIS A 1 466 ? 15.975 -9.970 -14.495 1.00 88.94 466 HIS A N 1
ATOM 3812 C CA . HIS A 1 466 ? 16.399 -11.143 -13.743 1.00 88.94 466 HIS A CA 1
ATOM 3813 C C . HIS A 1 466 ? 17.711 -11.682 -14.309 1.00 88.94 466 HIS A C 1
ATOM 3815 O O . HIS A 1 466 ? 17.862 -11.797 -15.521 1.00 88.94 466 HIS A O 1
ATOM 3821 N N . GLY A 1 467 ? 18.670 -12.018 -13.445 1.00 87.38 467 GLY A N 1
ATOM 3822 C CA . GLY A 1 467 ? 19.973 -12.553 -13.862 1.00 87.38 467 GLY A CA 1
ATOM 3823 C C . GLY A 1 467 ? 20.928 -11.528 -14.484 1.00 87.38 467 GLY A C 1
ATOM 3824 O O . GLY A 1 467 ? 22.055 -11.890 -14.808 1.00 87.38 467 GLY A O 1
ATOM 3825 N N . TRP A 1 468 ? 20.509 -10.264 -14.629 1.00 86.81 468 TRP A N 1
ATOM 3826 C CA . TRP A 1 468 ? 21.396 -9.161 -15.017 1.00 86.81 468 TRP A CA 1
ATOM 3827 C C . TRP A 1 468 ? 22.410 -8.859 -13.906 1.00 86.81 468 TRP A C 1
ATOM 3829 O O . TRP A 1 468 ? 23.612 -8.747 -14.141 1.00 86.81 468 TRP A O 1
ATOM 3839 N N . LEU A 1 469 ? 21.927 -8.816 -12.663 1.00 85.00 469 LEU A N 1
ATOM 3840 C CA . LEU A 1 469 ? 22.761 -8.673 -11.479 1.00 85.00 469 LEU A CA 1
ATOM 3841 C C . LEU A 1 469 ? 23.144 -10.040 -10.901 1.00 85.00 469 LEU A C 1
ATOM 3843 O O . LEU A 1 469 ? 22.391 -11.013 -10.979 1.00 85.00 469 LEU A O 1
ATOM 3847 N N . LYS A 1 470 ? 24.315 -10.088 -10.257 1.00 81.62 470 LYS A N 1
ATOM 3848 C CA . LYS A 1 470 ? 24.807 -11.280 -9.551 1.00 81.62 470 LYS A CA 1
ATOM 3849 C C . LYS A 1 470 ? 23.869 -11.707 -8.422 1.00 81.62 470 LYS A C 1
ATOM 3851 O O . LYS A 1 470 ? 23.152 -10.883 -7.856 1.00 81.62 470 LYS A O 1
ATOM 3856 N N . GLU A 1 471 ? 23.963 -12.981 -8.047 1.00 80.56 471 GLU A N 1
ATOM 3857 C CA . GLU A 1 471 ? 23.190 -13.596 -6.958 1.00 80.56 471 GLU A CA 1
ATOM 3858 C C . GLU A 1 471 ? 21.679 -13.572 -7.231 1.00 80.56 471 GLU A C 1
ATOM 3860 O O . GLU A 1 471 ? 20.868 -13.563 -6.306 1.00 80.56 471 GLU A O 1
ATOM 3865 N N . SER A 1 472 ? 21.305 -13.549 -8.517 1.00 72.31 472 SER A N 1
ATOM 3866 C CA . SER A 1 472 ? 19.914 -13.505 -8.980 1.00 72.31 472 SER A CA 1
ATOM 3867 C C . SER A 1 472 ? 19.095 -12.346 -8.384 1.00 72.31 472 SER A C 1
ATOM 3869 O O . SER A 1 472 ? 17.879 -12.463 -8.205 1.00 72.31 472 SER A O 1
ATOM 3871 N N . LYS A 1 473 ? 19.750 -11.218 -8.070 1.00 82.94 473 LYS A N 1
ATOM 3872 C CA . LYS A 1 473 ? 19.068 -9.996 -7.630 1.00 82.94 473 LYS A CA 1
ATOM 3873 C C . LYS A 1 473 ? 18.130 -9.482 -8.723 1.00 82.94 473 LYS A C 1
ATOM 3875 O O . LYS A 1 473 ? 18.477 -9.485 -9.903 1.00 82.94 473 LYS A O 1
ATOM 3880 N N . VAL A 1 474 ? 16.957 -9.011 -8.306 1.00 87.44 474 VAL A N 1
ATOM 3881 C CA . VAL A 1 474 ? 16.005 -8.330 -9.188 1.00 87.44 474 VAL A CA 1
ATOM 3882 C C . VAL A 1 474 ? 16.454 -6.887 -9.365 1.00 87.44 474 VAL A C 1
ATOM 3884 O O . VAL A 1 474 ? 16.764 -6.212 -8.381 1.00 87.44 474 VAL A O 1
ATOM 3887 N N . ALA A 1 475 ? 16.459 -6.423 -10.609 1.00 89.06 475 ALA A N 1
ATOM 3888 C CA . ALA A 1 475 ? 16.608 -5.014 -10.931 1.00 89.06 475 ALA A CA 1
ATOM 3889 C C . ALA A 1 475 ? 15.360 -4.479 -11.635 1.00 89.06 475 ALA A C 1
ATOM 3891 O O .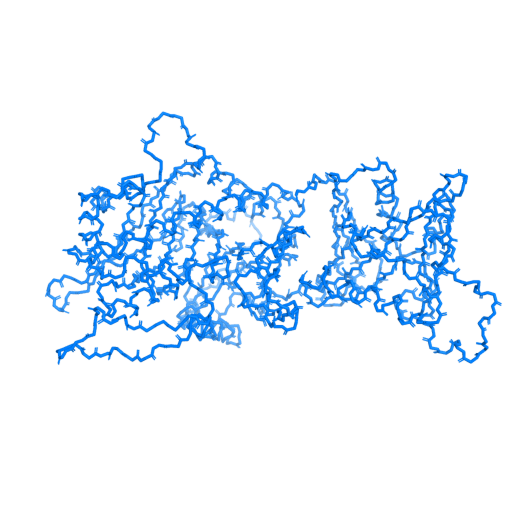 ALA A 1 475 ? 14.689 -5.202 -12.374 1.00 89.06 475 ALA A O 1
ATOM 3892 N N . ILE A 1 476 ? 15.042 -3.217 -11.374 1.00 88.31 476 ILE A N 1
ATOM 3893 C CA . ILE A 1 476 ? 13.925 -2.496 -11.981 1.00 88.31 476 ILE A CA 1
ATOM 3894 C C . ILE A 1 476 ? 14.490 -1.252 -12.636 1.00 88.31 476 ILE A C 1
ATOM 3896 O O . ILE A 1 476 ? 15.231 -0.509 -11.997 1.00 88.31 476 ILE A O 1
ATOM 3900 N N . GLU A 1 477 ? 14.116 -1.021 -13.884 1.00 87.38 477 GLU A N 1
ATOM 3901 C CA . GLU A 1 477 ? 14.450 0.197 -14.601 1.00 87.38 477 GLU A CA 1
ATOM 3902 C C . GLU A 1 477 ? 13.195 0.993 -14.940 1.00 87.38 477 GLU A C 1
ATOM 3904 O O . GLU A 1 477 ? 12.214 0.457 -15.467 1.00 87.38 477 GLU A O 1
ATOM 3909 N N . HIS A 1 478 ? 13.247 2.283 -14.633 1.00 85.62 478 HIS A N 1
ATOM 3910 C CA . HIS A 1 478 ? 12.248 3.273 -15.002 1.00 85.62 478 HIS A CA 1
ATOM 3911 C C . HIS A 1 478 ? 12.738 4.032 -16.223 1.00 85.62 478 HIS A C 1
ATOM 3913 O O . HIS A 1 478 ? 13.736 4.746 -16.149 1.00 85.62 478 HIS A O 1
ATOM 3919 N N . GLU A 1 479 ? 12.025 3.890 -17.332 1.00 87.38 479 GLU A N 1
ATOM 3920 C CA . GLU A 1 479 ? 12.347 4.581 -18.571 1.00 87.38 479 GLU A CA 1
ATOM 3921 C C . GLU A 1 479 ? 11.532 5.869 -18.663 1.00 87.38 479 GLU A C 1
ATOM 3923 O O . GLU A 1 479 ? 10.292 5.866 -18.726 1.00 87.38 479 GLU A O 1
ATOM 3928 N N . CYS A 1 480 ? 12.252 6.980 -18.687 1.00 84.62 480 CYS A N 1
ATOM 3929 C CA . CYS A 1 480 ? 11.722 8.326 -18.677 1.00 84.62 480 CYS A CA 1
ATOM 3930 C C . CYS A 1 480 ? 12.066 9.038 -19.982 1.00 84.62 480 CYS A C 1
ATOM 3932 O O . CYS A 1 480 ? 13.136 8.862 -20.557 1.00 84.62 480 CYS A O 1
ATOM 3934 N N . VAL A 1 481 ? 11.163 9.899 -20.443 1.00 86.44 481 VAL A N 1
ATOM 3935 C CA . VAL A 1 481 ? 11.360 10.675 -21.669 1.00 86.44 481 VAL A CA 1
ATOM 3936 C C . VAL A 1 481 ? 11.231 12.160 -21.377 1.00 86.44 481 VAL A C 1
ATOM 3938 O O . VAL A 1 481 ? 10.231 12.601 -20.806 1.00 86.44 481 VAL A O 1
ATOM 3941 N N . LEU A 1 482 ? 12.229 12.928 -21.815 1.00 84.94 482 LEU A N 1
ATOM 3942 C CA . LEU A 1 482 ? 12.200 14.386 -21.889 1.00 84.94 482 LEU A CA 1
ATOM 3943 C C . LEU A 1 482 ? 12.018 14.811 -23.346 1.00 84.94 482 LEU A C 1
ATOM 3945 O O . LEU A 1 482 ? 12.839 14.471 -24.198 1.00 84.94 482 LEU A O 1
ATOM 3949 N N . ILE A 1 483 ? 10.982 15.602 -23.623 1.00 85.44 483 ILE A N 1
ATOM 3950 C CA . ILE A 1 483 ? 10.772 16.207 -24.942 1.00 85.44 483 ILE A CA 1
ATOM 3951 C C . ILE A 1 483 ? 11.197 17.681 -24.909 1.00 85.44 483 ILE A C 1
ATOM 3953 O O . ILE A 1 483 ? 10.657 18.496 -24.154 1.00 85.44 483 ILE A O 1
ATOM 3957 N N . LEU A 1 484 ? 12.163 18.030 -25.758 1.00 84.81 484 LEU A N 1
ATOM 3958 C CA . LEU A 1 484 ? 12.586 19.404 -26.011 1.00 84.81 484 LEU A CA 1
ATOM 3959 C C . LEU A 1 484 ? 11.695 20.047 -27.075 1.00 84.81 484 LEU A C 1
ATOM 3961 O O . LEU A 1 484 ? 11.363 19.433 -28.091 1.00 84.81 484 LEU A O 1
ATOM 3965 N N . ASN A 1 485 ? 11.323 21.307 -26.854 1.00 78.12 485 ASN A N 1
ATOM 3966 C CA . ASN A 1 485 ? 10.257 21.951 -27.625 1.00 78.12 485 ASN A CA 1
ATOM 3967 C C . ASN A 1 485 ? 10.709 22.496 -28.984 1.00 78.12 485 ASN A C 1
ATOM 3969 O O . ASN A 1 485 ? 9.874 22.752 -29.850 1.00 78.12 485 ASN A O 1
ATOM 3973 N N . ASN A 1 486 ? 12.003 22.770 -29.153 1.00 76.12 486 ASN A N 1
ATOM 3974 C CA . ASN A 1 486 ? 12.528 23.462 -30.327 1.00 76.12 486 ASN A CA 1
ATOM 3975 C C . ASN A 1 486 ? 14.024 23.188 -30.536 1.00 76.12 486 ASN A C 1
ATOM 3977 O O . ASN A 1 486 ? 14.738 22.783 -29.614 1.00 76.12 486 ASN A O 1
ATOM 3981 N N . SER A 1 487 ? 14.503 23.488 -31.744 1.00 77.94 487 SER A N 1
ATOM 3982 C CA . SER A 1 487 ? 15.908 23.345 -32.136 1.00 77.94 487 SER A CA 1
ATOM 3983 C C . SER A 1 487 ? 16.862 24.121 -31.236 1.00 77.94 487 SER A C 1
ATOM 3985 O O . SER A 1 487 ? 17.961 23.654 -30.971 1.00 77.94 487 SER A O 1
ATOM 3987 N N . ARG A 1 488 ? 16.434 25.257 -30.675 1.00 79.81 488 ARG A N 1
ATOM 3988 C CA . ARG A 1 488 ? 17.266 26.043 -29.758 1.00 79.81 488 ARG A CA 1
ATOM 3989 C C . ARG A 1 488 ? 17.511 25.319 -28.432 1.00 79.81 488 ARG A C 1
ATOM 3991 O O . ARG A 1 488 ? 18.623 25.376 -27.925 1.00 79.81 488 ARG A O 1
ATOM 3998 N N . GLU A 1 489 ? 16.512 24.635 -27.872 1.00 77.69 489 GLU A N 1
ATOM 3999 C CA . GLU A 1 489 ? 16.695 23.769 -26.695 1.00 77.69 489 GLU A CA 1
ATOM 4000 C C . GLU A 1 489 ? 17.603 22.575 -27.026 1.00 77.69 489 GLU A C 1
ATOM 4002 O O . GLU A 1 489 ? 18.487 22.246 -26.240 1.00 77.69 489 GLU A O 1
ATOM 4007 N N . LYS A 1 490 ? 17.432 21.967 -28.209 1.00 79.44 490 LYS A N 1
ATOM 4008 C CA . LYS A 1 490 ? 18.281 20.872 -28.714 1.00 79.44 490 LYS A CA 1
ATOM 4009 C C . LYS A 1 490 ? 19.752 21.291 -28.861 1.00 79.44 490 LYS A C 1
ATOM 4011 O O . LYS A 1 490 ? 20.641 20.558 -28.433 1.00 79.44 490 LYS A O 1
ATOM 4016 N N . GLU A 1 491 ? 20.005 22.457 -29.453 1.00 76.06 491 GLU A N 1
ATOM 4017 C CA . GLU A 1 491 ? 21.342 23.040 -29.643 1.00 76.06 491 GLU A CA 1
ATOM 4018 C C . GLU A 1 491 ? 21.962 23.506 -28.322 1.00 76.06 491 GLU A C 1
ATOM 4020 O O . GLU A 1 491 ? 23.158 23.340 -28.105 1.00 76.06 491 GLU A O 1
ATOM 4025 N N . ALA A 1 492 ? 21.156 24.061 -27.412 1.00 70.69 492 ALA A N 1
ATOM 4026 C CA . ALA A 1 492 ? 21.624 24.448 -26.084 1.00 70.69 492 ALA A CA 1
ATOM 4027 C C . ALA A 1 492 ? 22.049 23.237 -25.241 1.00 70.69 492 ALA A C 1
ATOM 4029 O O . ALA A 1 492 ? 22.958 23.365 -24.417 1.00 70.69 492 ALA A O 1
ATOM 4030 N N . LEU A 1 493 ? 21.414 22.078 -25.461 1.00 70.25 493 LEU A N 1
ATOM 4031 C CA . LEU A 1 493 ? 21.721 20.856 -24.732 1.00 70.25 493 LEU A CA 1
ATOM 4032 C C . LEU A 1 493 ? 23.141 20.361 -25.016 1.00 70.25 493 LEU A C 1
ATOM 4034 O O . LEU A 1 493 ? 23.816 19.983 -24.075 1.00 70.25 493 LEU A O 1
ATOM 4038 N N . LEU A 1 494 ? 23.604 20.357 -26.269 1.00 67.94 494 LEU A N 1
ATOM 4039 C CA . LEU A 1 494 ? 24.954 19.901 -26.623 1.00 67.94 494 LEU A CA 1
ATOM 4040 C C . LEU A 1 494 ? 25.725 21.041 -27.294 1.00 67.94 494 LEU A C 1
ATOM 4042 O O . LEU A 1 494 ? 25.546 21.290 -28.485 1.00 67.94 494 LEU A O 1
ATOM 4046 N N . LYS A 1 495 ? 26.616 21.714 -26.558 1.00 57.28 495 LYS A N 1
ATOM 4047 C CA . LYS A 1 495 ? 27.594 22.618 -27.189 1.00 57.28 495 LYS A CA 1
ATOM 4048 C C . LYS A 1 495 ? 28.628 21.792 -27.960 1.00 57.28 495 LYS A C 1
ATOM 4050 O O . LYS A 1 495 ? 28.997 20.710 -27.514 1.00 57.28 495 LYS A O 1
ATOM 4055 N N . ASP A 1 496 ? 29.065 22.294 -29.118 1.00 52.59 496 ASP A N 1
ATOM 4056 C CA . ASP A 1 496 ? 29.927 21.596 -30.086 1.00 52.59 496 ASP A CA 1
ATOM 4057 C C . ASP A 1 496 ? 31.070 20.788 -29.434 1.00 52.59 496 ASP A C 1
ATOM 4059 O O . ASP A 1 496 ? 32.042 21.328 -28.907 1.00 52.59 496 ASP A O 1
ATOM 4063 N N . TYR A 1 497 ? 30.965 19.459 -29.517 1.00 51.22 497 TYR A N 1
ATOM 4064 C CA . TYR A 1 497 ? 31.891 18.488 -28.915 1.00 51.22 497 TYR A CA 1
ATOM 4065 C C . TYR A 1 497 ? 33.221 18.329 -29.679 1.00 51.22 497 TYR A C 1
ATOM 4067 O O . TYR A 1 497 ? 34.033 17.459 -29.353 1.00 51.22 497 TYR A O 1
ATOM 4075 N N . THR A 1 498 ? 33.475 19.137 -30.711 1.00 47.41 498 THR A N 1
ATOM 4076 C CA . THR A 1 498 ? 34.661 19.001 -31.572 1.00 47.41 498 THR A CA 1
ATOM 4077 C C . THR A 1 498 ? 35.970 19.467 -30.921 1.00 47.41 498 THR A C 1
ATOM 4079 O O . THR A 1 498 ? 37.032 19.183 -31.472 1.00 47.41 498 THR A O 1
ATOM 4082 N N . GLU A 1 499 ? 35.937 20.119 -29.750 1.00 44.62 499 GLU A N 1
ATOM 4083 C CA . GLU A 1 499 ? 37.116 20.762 -29.135 1.00 44.62 499 GLU A CA 1
ATOM 4084 C C . GLU A 1 499 ? 37.375 20.404 -27.654 1.00 44.62 499 GLU A C 1
ATOM 4086 O O . GLU A 1 499 ? 37.956 21.191 -26.907 1.00 44.62 499 GLU A O 1
ATOM 4091 N N . LEU A 1 500 ? 37.013 19.201 -27.191 1.00 45.47 500 LEU A N 1
ATOM 4092 C CA . LEU A 1 500 ? 37.433 18.766 -25.850 1.00 45.47 500 LEU A CA 1
ATOM 4093 C C . LEU A 1 500 ? 38.955 18.553 -25.790 1.00 45.47 500 LEU A C 1
ATOM 4095 O O . LEU A 1 500 ? 39.523 17.682 -26.463 1.00 45.47 500 LEU A O 1
ATOM 4099 N N . SER A 1 501 ? 39.620 19.362 -24.961 1.00 42.22 501 SER A N 1
ATOM 4100 C CA . SER A 1 501 ? 41.065 19.299 -24.753 1.00 42.22 501 SER A CA 1
ATOM 4101 C C . SER A 1 501 ? 41.494 17.950 -24.156 1.00 42.22 501 SER A C 1
ATOM 4103 O O . SER A 1 501 ? 40.774 17.298 -23.401 1.00 42.22 501 SER A O 1
ATOM 4105 N N . VAL A 1 502 ? 42.701 17.512 -24.517 1.00 43.25 502 VAL A N 1
ATOM 4106 C CA . VAL A 1 502 ? 43.240 16.170 -24.231 1.00 43.25 502 VAL A CA 1
ATOM 4107 C C . VAL A 1 502 ? 43.298 15.841 -22.725 1.00 43.25 502 VAL A C 1
ATOM 4109 O O . VAL A 1 502 ? 43.298 14.664 -22.383 1.00 43.25 502 VAL A O 1
ATOM 4112 N N . SER A 1 503 ? 43.267 16.833 -21.825 1.00 44.16 503 SER A N 1
ATOM 4113 C CA . SER A 1 503 ? 43.277 16.617 -20.368 1.00 44.16 503 SER A CA 1
ATOM 4114 C C . SER A 1 503 ? 41.919 16.244 -19.758 1.00 44.16 503 SER A C 1
ATOM 4116 O O . SER A 1 503 ? 41.901 15.707 -18.658 1.00 44.16 503 SER A O 1
ATOM 4118 N N . ALA A 1 504 ? 40.794 16.480 -20.445 1.00 46.69 504 ALA A N 1
ATOM 4119 C CA . ALA A 1 504 ? 39.454 16.100 -19.967 1.00 46.69 504 ALA A CA 1
ATOM 4120 C C . A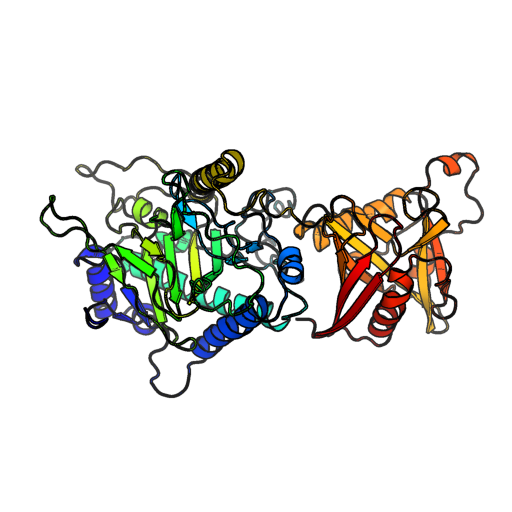LA A 1 504 ? 39.093 14.629 -20.276 1.00 46.69 504 ALA A C 1
ATOM 4122 O O . ALA A 1 504 ? 38.079 14.111 -19.819 1.00 46.69 504 ALA A O 1
ATOM 4123 N N . LYS A 1 505 ? 39.922 13.925 -21.062 1.00 47.50 505 LYS A N 1
ATOM 4124 C CA . LYS A 1 505 ? 39.629 12.565 -21.550 1.00 47.50 505 LYS A CA 1
ATOM 4125 C C . LYS A 1 505 ? 39.739 11.463 -20.493 1.00 47.50 505 LYS A C 1
ATOM 4127 O O . LYS A 1 505 ? 39.183 10.395 -20.713 1.00 47.50 505 LYS A O 1
ATOM 4132 N N . GLU A 1 506 ? 40.438 11.690 -19.382 1.00 44.16 506 GLU A N 1
ATOM 4133 C CA . GLU A 1 506 ? 40.616 10.660 -18.343 1.00 44.16 506 GLU A CA 1
ATOM 4134 C C . GLU A 1 506 ? 39.444 10.583 -17.344 1.00 44.16 506 GLU A C 1
ATOM 4136 O O . GLU A 1 506 ? 39.316 9.581 -16.644 1.00 44.16 506 GLU A O 1
ATOM 4141 N N . THR A 1 507 ? 38.556 11.586 -17.298 1.00 51.69 507 THR A N 1
ATOM 4142 C CA . THR A 1 507 ? 37.428 11.656 -16.345 1.00 51.69 507 THR A CA 1
ATOM 4143 C C . THR A 1 507 ? 36.040 11.503 -16.978 1.00 51.69 507 THR A C 1
ATOM 4145 O O . THR A 1 507 ? 35.092 11.171 -16.266 1.00 51.69 507 THR A O 1
ATOM 4148 N N . ILE A 1 508 ? 35.894 11.690 -18.297 1.00 56.06 508 ILE A N 1
ATOM 4149 C CA . ILE A 1 508 ? 34.595 11.590 -18.985 1.00 56.06 508 ILE A CA 1
ATOM 4150 C C . ILE A 1 508 ? 34.186 10.121 -19.152 1.00 56.06 508 ILE A C 1
ATOM 4152 O O . ILE A 1 508 ? 34.761 9.379 -19.950 1.00 56.06 508 ILE A O 1
ATOM 4156 N N . ARG A 1 509 ? 33.146 9.706 -18.419 1.00 68.06 509 ARG A N 1
ATOM 4157 C CA . ARG A 1 509 ? 32.595 8.341 -18.483 1.00 68.06 509 ARG A CA 1
ATOM 4158 C C . ARG A 1 509 ? 31.585 8.136 -19.611 1.00 68.06 509 ARG A C 1
ATOM 4160 O O . ARG A 1 509 ? 31.450 7.008 -20.077 1.00 68.06 509 ARG A O 1
ATOM 4167 N N . VAL A 1 510 ? 30.921 9.200 -20.063 1.00 75.44 510 VAL A N 1
ATOM 4168 C CA . VAL A 1 510 ? 29.834 9.164 -21.053 1.00 75.44 510 VAL A CA 1
ATOM 4169 C C . VAL A 1 510 ? 29.965 10.336 -22.027 1.00 75.44 510 VAL A C 1
ATOM 4171 O O . VAL A 1 510 ? 30.285 11.446 -21.612 1.00 75.44 510 VAL A O 1
ATOM 4174 N N . ILE A 1 511 ? 29.716 10.106 -23.319 1.00 79.25 511 ILE A N 1
ATOM 4175 C CA . ILE A 1 511 ? 29.671 11.144 -24.358 1.00 79.25 511 ILE A CA 1
ATOM 4176 C C . ILE A 1 511 ? 28.268 11.181 -24.976 1.00 79.25 511 ILE A C 1
ATOM 4178 O O . ILE A 1 511 ? 27.883 10.207 -25.621 1.00 79.25 511 ILE A O 1
ATOM 4182 N N . PRO A 1 512 ? 27.509 12.277 -24.830 1.00 80.25 512 PRO A N 1
ATOM 4183 C CA . PRO A 1 512 ? 26.203 12.407 -25.458 1.00 80.25 512 PRO A CA 1
ATOM 4184 C C . PRO A 1 512 ? 26.324 12.603 -26.975 1.00 80.25 512 PRO A C 1
ATOM 4186 O O . PRO A 1 512 ? 27.249 13.254 -27.468 1.00 80.25 512 PRO A O 1
ATOM 4189 N N . LYS A 1 513 ? 25.376 12.053 -27.733 1.00 85.62 513 LYS A N 1
ATOM 4190 C CA . LYS A 1 513 ? 25.350 12.146 -29.193 1.00 85.62 513 LYS A CA 1
ATOM 4191 C C . LYS A 1 513 ? 23.920 12.172 -29.719 1.00 85.62 513 LYS A C 1
ATOM 4193 O O . LYS A 1 513 ? 23.107 11.323 -29.363 1.00 85.62 513 LYS A O 1
ATOM 4198 N N . TRP A 1 514 ? 23.641 13.128 -30.605 1.00 88.69 514 TRP A N 1
ATOM 4199 C CA . TRP A 1 514 ? 22.377 13.193 -31.333 1.00 88.69 514 TRP A CA 1
ATOM 4200 C C . TRP A 1 514 ? 22.362 12.217 -32.508 1.00 88.69 514 TRP A C 1
ATOM 4202 O O . TRP A 1 514 ? 23.306 12.156 -33.297 1.00 88.69 514 TRP A O 1
ATOM 4212 N N . PHE A 1 515 ? 21.237 11.532 -32.659 1.00 92.62 515 PHE A N 1
ATOM 4213 C CA . PHE A 1 515 ? 20.887 10.734 -33.826 1.00 92.62 515 PHE A CA 1
ATOM 4214 C C . PHE A 1 515 ? 19.515 11.168 -34.322 1.00 92.62 515 PHE A C 1
ATOM 4216 O O . PHE A 1 515 ? 18.666 11.572 -33.523 1.00 92.62 515 PHE A O 1
ATOM 4223 N N . LYS A 1 516 ? 19.269 11.063 -35.629 1.00 93.56 516 LYS A N 1
ATOM 4224 C CA . LYS A 1 516 ? 17.885 10.991 -36.102 1.00 93.56 516 LYS A CA 1
ATOM 4225 C C . LYS A 1 516 ? 17.279 9.690 -35.591 1.00 93.56 516 LYS A C 1
ATOM 4227 O O . LYS A 1 516 ? 17.986 8.691 -35.493 1.00 93.56 516 LYS A O 1
ATOM 4232 N N . VAL A 1 517 ? 15.984 9.685 -35.291 1.00 93.88 517 VAL A N 1
ATOM 4233 C CA . VAL A 1 517 ? 15.308 8.475 -34.783 1.00 93.88 517 VAL A CA 1
ATOM 4234 C C . VAL A 1 517 ? 15.422 7.293 -35.759 1.00 93.88 517 VAL A C 1
ATOM 4236 O O . VAL A 1 517 ? 15.550 6.151 -35.335 1.00 93.88 517 VAL A O 1
ATOM 4239 N N . GLU A 1 518 ? 15.453 7.558 -37.063 1.00 93.25 518 GLU A N 1
ATOM 4240 C CA . GLU A 1 518 ? 15.662 6.545 -38.111 1.00 93.25 518 GLU A CA 1
ATOM 4241 C C . GLU A 1 518 ? 17.102 6.005 -38.201 1.00 93.25 518 GLU A C 1
ATOM 4243 O O . GLU A 1 518 ? 17.312 4.918 -38.736 1.00 93.25 518 GLU A O 1
ATOM 4248 N N . ASP A 1 519 ? 18.073 6.725 -37.632 1.00 95.62 519 ASP A N 1
ATOM 4249 C CA . ASP A 1 519 ? 19.509 6.421 -37.687 1.00 95.62 519 ASP A CA 1
ATOM 4250 C C . ASP A 1 519 ? 20.052 5.894 -36.343 1.00 95.62 519 ASP A C 1
ATOM 4252 O O . ASP A 1 519 ? 21.262 5.914 -36.098 1.00 95.62 519 ASP A O 1
ATOM 4256 N N . ILE A 1 520 ? 19.172 5.456 -35.435 1.00 95.50 520 ILE A N 1
ATOM 4257 C CA . ILE A 1 520 ? 19.581 4.930 -34.128 1.00 95.50 520 ILE A CA 1
ATOM 4258 C C . ILE A 1 520 ? 20.461 3.680 -34.318 1.00 95.50 520 ILE A C 1
ATOM 4260 O O . ILE A 1 520 ? 20.041 2.724 -34.980 1.00 95.50 520 ILE A O 1
ATOM 4264 N N . PRO A 1 521 ? 21.667 3.629 -33.717 1.00 95.56 521 PRO A N 1
ATOM 4265 C CA . PRO A 1 521 ? 22.601 2.524 -33.903 1.00 95.56 521 PRO A CA 1
ATOM 4266 C C . PRO A 1 521 ? 22.263 1.347 -32.975 1.00 95.56 521 PRO A C 1
ATOM 4268 O O . PRO A 1 521 ? 23.047 1.001 -32.098 1.00 95.56 521 PRO A O 1
ATOM 4271 N N . TYR A 1 522 ? 21.106 0.705 -33.163 1.00 95.00 522 TYR A N 1
ATOM 4272 C CA . TYR A 1 522 ? 20.638 -0.384 -32.288 1.00 95.00 522 TYR A CA 1
ATOM 4273 C C . TYR A 1 522 ? 21.654 -1.525 -32.114 1.00 95.00 522 TYR A C 1
ATOM 4275 O O . TYR A 1 522 ? 21.760 -2.095 -31.039 1.00 95.00 522 TYR A O 1
ATOM 4283 N N . ALA A 1 523 ? 22.454 -1.837 -33.138 1.00 93.69 523 ALA A N 1
ATOM 4284 C CA . ALA A 1 523 ? 23.485 -2.876 -33.050 1.00 93.69 523 ALA A CA 1
ATOM 4285 C C . ALA A 1 523 ? 24.652 -2.535 -32.094 1.00 93.69 523 ALA A C 1
ATOM 4287 O O . ALA A 1 523 ? 25.442 -3.414 -31.760 1.00 93.69 523 ALA A O 1
ATOM 4288 N N . GLU A 1 524 ? 24.776 -1.271 -31.683 1.00 94.62 524 GLU A N 1
ATOM 4289 C CA . GLU A 1 524 ? 25.780 -0.768 -30.737 1.00 94.62 524 GLU A CA 1
ATOM 4290 C C . GLU A 1 524 ? 25.173 -0.531 -29.336 1.00 94.62 524 GLU A C 1
ATOM 4292 O O . GLU A 1 524 ? 25.761 0.172 -28.517 1.00 94.62 524 GLU A O 1
ATOM 4297 N N . MET A 1 525 ? 23.992 -1.090 -29.054 1.00 93.81 525 MET A N 1
ATOM 4298 C CA . MET A 1 525 ? 23.278 -0.967 -27.776 1.00 93.81 525 MET A CA 1
ATOM 4299 C C . MET A 1 525 ? 23.269 -2.298 -27.003 1.00 93.81 525 MET A C 1
ATOM 4301 O O . MET A 1 525 ? 23.543 -3.354 -27.585 1.00 93.81 525 MET A O 1
ATOM 4305 N N . PRO A 1 526 ? 22.979 -2.283 -25.690 1.00 91.25 526 PRO A N 1
ATOM 4306 C CA . PRO A 1 526 ? 22.504 -3.464 -24.970 1.00 91.25 526 PRO A CA 1
ATOM 4307 C C . PRO A 1 526 ? 21.347 -4.171 -25.698 1.00 91.25 526 PRO A C 1
ATOM 4309 O O . PRO A 1 526 ? 20.559 -3.547 -26.405 1.00 91.25 526 PRO A O 1
ATOM 4312 N N . GLU A 1 527 ? 21.270 -5.497 -25.572 1.00 91.19 527 GLU A N 1
ATOM 4313 C CA . GLU A 1 527 ? 20.318 -6.317 -26.339 1.00 91.19 527 GLU A CA 1
ATOM 4314 C C . GLU A 1 527 ? 18.857 -6.011 -25.966 1.00 91.19 527 GLU A C 1
ATOM 4316 O O . GLU A 1 527 ? 17.981 -5.952 -26.824 1.00 91.19 527 GLU A O 1
ATOM 4321 N N . ASP A 1 528 ? 18.603 -5.749 -24.690 1.00 90.88 528 ASP A N 1
ATOM 4322 C CA . ASP A 1 528 ? 17.335 -5.265 -24.150 1.00 90.88 528 ASP A CA 1
ATOM 4323 C C . ASP A 1 528 ? 16.936 -3.894 -24.715 1.00 90.88 528 ASP A C 1
ATOM 4325 O O . ASP A 1 528 ? 15.789 -3.730 -25.156 1.00 90.88 528 ASP A O 1
ATOM 4329 N N . ASP A 1 529 ? 17.894 -2.965 -24.827 1.00 91.88 529 ASP A N 1
ATOM 4330 C CA . ASP A 1 529 ? 17.672 -1.632 -25.395 1.00 91.88 529 ASP A CA 1
ATOM 4331 C C . ASP A 1 529 ? 17.112 -1.683 -26.823 1.00 91.88 529 ASP A C 1
ATOM 4333 O O . ASP A 1 529 ? 16.217 -0.919 -27.207 1.00 91.88 529 ASP A O 1
ATOM 4337 N N . MET A 1 530 ? 17.553 -2.667 -27.606 1.00 91.19 530 MET A N 1
ATOM 4338 C CA . MET A 1 530 ? 17.071 -2.889 -28.970 1.00 91.19 530 MET A CA 1
ATOM 4339 C C . MET A 1 530 ? 15.584 -3.257 -29.039 1.00 91.19 530 MET A C 1
ATOM 4341 O O . MET A 1 530 ? 14.937 -3.037 -30.067 1.00 91.19 530 MET A O 1
ATOM 4345 N N . HIS A 1 531 ? 15.028 -3.834 -27.974 1.00 91.75 531 HIS A N 1
ATOM 4346 C CA . HIS A 1 531 ? 13.655 -4.330 -27.955 1.00 91.75 531 HIS A CA 1
ATOM 4347 C C . HIS A 1 531 ? 12.649 -3.294 -27.456 1.00 91.75 531 HIS A C 1
ATOM 4349 O O . HIS A 1 531 ? 11.515 -3.253 -27.952 1.00 91.75 531 HIS A O 1
ATOM 4355 N N . TRP A 1 532 ? 13.037 -2.457 -26.494 1.00 91.31 532 TRP A N 1
ATOM 4356 C CA . TRP A 1 532 ? 12.107 -1.535 -25.845 1.00 91.31 532 TRP A CA 1
ATOM 4357 C C . TRP A 1 532 ? 12.167 -0.083 -26.344 1.00 91.31 532 TRP A C 1
ATOM 4359 O O . TRP A 1 532 ? 11.123 0.571 -26.382 1.00 91.31 532 TRP A O 1
ATOM 4369 N N . TYR A 1 533 ? 13.310 0.403 -26.845 1.00 93.25 533 TYR A N 1
ATOM 4370 C CA . TYR A 1 533 ? 13.473 1.784 -27.305 1.00 93.25 533 TYR A CA 1
ATOM 4371 C C . TYR A 1 533 ? 12.556 2.097 -28.473 1.00 93.25 533 TYR A C 1
ATOM 4373 O O . TYR A 1 533 ? 11.894 3.131 -28.412 1.00 93.25 533 TYR A O 1
ATOM 4381 N N . PRO A 1 534 ? 12.424 1.232 -29.504 1.00 92.62 534 PRO A N 1
ATOM 4382 C CA . PRO A 1 534 ? 11.482 1.501 -30.582 1.00 92.62 534 PRO A CA 1
ATOM 4383 C C . PRO A 1 534 ? 10.062 1.754 -30.061 1.00 92.62 534 PRO A C 1
ATOM 4385 O O . PRO A 1 534 ? 9.404 2.681 -30.517 1.00 92.62 534 PRO A O 1
ATOM 4388 N N . LYS A 1 535 ? 9.616 0.983 -29.058 1.00 89.69 535 LYS A N 1
ATOM 4389 C CA . LYS A 1 535 ? 8.270 1.102 -28.476 1.00 89.69 535 LYS A CA 1
ATOM 4390 C C . LYS A 1 535 ? 8.105 2.397 -27.684 1.00 89.69 535 LYS A C 1
ATOM 4392 O O . LYS A 1 535 ? 7.131 3.112 -27.892 1.00 89.69 535 LYS A O 1
ATOM 4397 N N . VAL A 1 536 ? 9.063 2.706 -26.808 1.00 89.00 536 VAL A N 1
ATOM 4398 C CA . VAL A 1 536 ? 9.038 3.915 -25.967 1.00 89.00 536 VAL A CA 1
ATOM 4399 C C . VAL A 1 536 ? 9.119 5.183 -26.818 1.00 89.00 536 VAL A C 1
ATOM 4401 O O . VAL A 1 536 ? 8.372 6.136 -26.584 1.00 89.00 536 VAL A O 1
ATOM 4404 N N . ILE A 1 537 ? 9.989 5.191 -27.829 1.00 91.31 537 ILE A N 1
ATOM 4405 C CA . ILE A 1 537 ? 10.154 6.318 -28.752 1.00 91.31 537 ILE A CA 1
ATOM 4406 C C . ILE A 1 537 ? 8.891 6.495 -29.593 1.00 91.31 537 ILE A C 1
ATOM 4408 O O . ILE A 1 537 ? 8.367 7.605 -29.655 1.00 91.31 537 ILE A O 1
ATOM 4412 N N . GLU A 1 538 ? 8.366 5.422 -30.192 1.00 88.81 538 GLU A N 1
ATOM 4413 C CA . GLU A 1 538 ? 7.126 5.473 -30.972 1.00 88.81 538 GLU A CA 1
ATOM 4414 C C . GLU A 1 538 ? 5.979 6.044 -30.131 1.00 88.81 538 GLU A C 1
ATOM 4416 O O . GLU A 1 538 ? 5.390 7.052 -30.523 1.00 88.81 538 GLU A O 1
ATOM 4421 N N . ALA A 1 539 ? 5.729 5.485 -28.941 1.00 84.31 539 ALA A N 1
ATOM 4422 C CA . ALA A 1 539 ? 4.674 5.940 -28.033 1.00 84.31 539 ALA A CA 1
ATOM 4423 C C . ALA A 1 539 ? 4.837 7.408 -27.600 1.00 84.31 539 ALA A C 1
ATOM 4425 O O . ALA A 1 539 ? 3.848 8.111 -27.381 1.00 84.31 539 ALA A O 1
ATOM 4426 N N . SER A 1 540 ? 6.077 7.890 -27.497 1.00 84.19 540 SER A N 1
ATOM 4427 C CA . SER A 1 540 ? 6.371 9.289 -27.172 1.00 84.19 540 SER A CA 1
ATOM 4428 C C . SER A 1 540 ? 6.139 10.224 -28.358 1.00 84.19 540 SER A C 1
ATOM 4430 O O . SER A 1 540 ? 5.655 11.337 -28.175 1.00 84.19 540 SER A O 1
ATOM 4432 N N . ILE A 1 541 ? 6.442 9.776 -29.577 1.00 85.06 541 ILE A N 1
ATOM 4433 C CA . ILE A 1 541 ? 6.268 10.555 -30.809 1.00 85.06 541 ILE A CA 1
ATOM 4434 C C . ILE A 1 541 ? 4.794 10.676 -31.201 1.00 85.06 541 ILE A C 1
ATOM 4436 O O . ILE A 1 541 ? 4.366 11.744 -31.645 1.00 85.06 541 ILE A O 1
ATOM 4440 N N . VAL A 1 542 ? 4.025 9.594 -31.058 1.00 80.69 542 VAL A N 1
ATOM 4441 C CA . VAL A 1 542 ? 2.589 9.571 -31.386 1.00 80.69 542 VAL A CA 1
ATOM 4442 C C . VAL A 1 542 ? 1.705 10.172 -30.287 1.00 80.69 542 VAL A C 1
ATOM 4444 O O . VAL A 1 542 ? 0.484 10.169 -30.427 1.00 80.69 542 VAL A O 1
ATOM 4447 N N . ASP A 1 543 ? 2.320 10.715 -29.232 1.00 67.06 543 ASP A N 1
ATOM 4448 C CA . ASP A 1 543 ? 1.661 11.360 -28.095 1.00 67.06 543 ASP A CA 1
ATOM 4449 C C . ASP A 1 543 ? 0.656 10.441 -27.373 1.00 67.06 543 ASP A C 1
ATOM 4451 O O . ASP A 1 543 ? -0.495 10.780 -27.089 1.00 67.06 543 ASP A O 1
ATOM 4455 N N . GLU A 1 544 ? 1.090 9.217 -27.065 1.00 66.31 544 GLU A N 1
ATOM 4456 C CA . GLU A 1 544 ? 0.307 8.282 -26.258 1.00 66.31 544 GLU A CA 1
ATOM 4457 C C . GLU A 1 544 ? 0.558 8.503 -24.761 1.00 66.31 544 GLU A C 1
ATOM 4459 O O . GLU A 1 544 ? 0.937 7.592 -24.027 1.00 66.31 544 GLU A O 1
ATOM 4464 N N . GLU A 1 545 ? 0.311 9.721 -24.268 1.00 65.06 545 GLU A N 1
ATOM 4465 C CA . GLU A 1 545 ? 0.456 10.083 -22.844 1.00 65.06 545 GLU A CA 1
ATOM 4466 C C . GLU A 1 545 ? -0.297 9.157 -21.876 1.00 65.06 545 GLU A C 1
ATOM 4468 O O . GLU A 1 545 ? 0.055 9.053 -20.703 1.00 65.06 545 GLU A O 1
ATOM 4473 N N . LYS A 1 546 ? -1.312 8.440 -22.368 1.00 74.38 546 LYS A N 1
ATOM 4474 C CA . LYS A 1 546 ? -2.170 7.550 -21.577 1.00 74.38 546 LYS A CA 1
ATOM 4475 C C . LYS A 1 546 ? -1.716 6.093 -21.561 1.00 74.38 546 LYS A C 1
ATOM 4477 O O . LYS A 1 546 ? -2.514 5.230 -21.190 1.00 74.38 546 LYS A O 1
ATOM 4482 N N . LYS A 1 547 ? -0.489 5.788 -21.980 1.00 85.25 547 LYS A N 1
ATOM 4483 C CA . LYS A 1 547 ? 0.052 4.426 -21.942 1.00 85.25 547 LYS A CA 1
ATOM 4484 C C . LYS A 1 547 ? 1.398 4.373 -21.231 1.00 85.25 547 LYS A C 1
ATOM 4486 O O . LYS A 1 547 ? 2.166 5.329 -21.255 1.00 85.25 547 LYS A O 1
ATOM 4491 N N . ILE A 1 548 ? 1.653 3.234 -20.600 1.00 87.44 548 ILE A N 1
ATOM 4492 C CA . ILE A 1 548 ? 2.942 2.864 -20.026 1.00 87.44 548 ILE A CA 1
ATOM 4493 C C . ILE A 1 548 ? 3.298 1.463 -20.515 1.00 87.44 548 ILE A C 1
ATOM 4495 O O . ILE A 1 548 ? 2.439 0.577 -20.574 1.00 87.44 548 ILE A O 1
ATOM 4499 N N . HIS A 1 549 ? 4.548 1.255 -20.910 1.00 91.06 549 HIS A N 1
ATOM 4500 C CA . HIS A 1 549 ? 5.026 -0.081 -21.244 1.00 91.06 549 HIS A CA 1
ATOM 4501 C C . HIS A 1 549 ? 5.554 -0.764 -19.987 1.00 91.06 549 HIS A C 1
ATOM 4503 O O . HIS A 1 549 ? 6.266 -0.160 -19.195 1.00 91.06 549 HIS A O 1
ATOM 4509 N N . GLY A 1 550 ? 5.187 -2.023 -19.793 1.00 90.88 550 GLY A N 1
ATOM 4510 C CA . GLY A 1 550 ? 5.685 -2.838 -18.694 1.00 90.88 550 GLY A CA 1
ATOM 4511 C C . GLY A 1 550 ? 6.181 -4.167 -19.227 1.00 90.88 550 GLY A C 1
ATOM 4512 O O . GLY A 1 550 ? 5.577 -4.730 -20.142 1.00 90.88 550 GLY A O 1
ATOM 4513 N N . GLY A 1 551 ? 7.280 -4.678 -18.692 1.00 90.06 551 GLY A N 1
ATOM 4514 C CA . GLY A 1 551 ? 7.878 -5.893 -19.233 1.00 90.06 551 GLY A CA 1
ATOM 4515 C C . GLY A 1 551 ? 8.938 -6.506 -18.343 1.00 90.06 551 GLY A C 1
ATOM 4516 O O . GLY A 1 551 ? 9.311 -5.934 -17.322 1.00 90.06 551 GLY A O 1
ATOM 4517 N N . TYR A 1 552 ? 9.396 -7.692 -18.715 1.00 91.56 552 TYR A N 1
ATOM 4518 C CA . TYR A 1 552 ? 10.497 -8.373 -18.045 1.00 91.56 552 TYR A CA 1
ATOM 4519 C C . TYR A 1 552 ? 11.517 -8.861 -19.065 1.00 91.56 552 TYR A C 1
ATOM 4521 O O . TYR A 1 552 ? 11.173 -9.158 -20.208 1.00 91.56 552 TYR A O 1
ATOM 4529 N N . PHE A 1 553 ? 12.757 -8.956 -18.610 1.00 93.25 553 PHE A N 1
ATOM 4530 C CA . PHE A 1 553 ? 13.917 -9.445 -19.326 1.00 93.25 553 PHE A CA 1
ATOM 4531 C C . PHE A 1 553 ? 14.680 -10.383 -18.398 1.00 93.25 553 PHE A C 1
ATOM 4533 O O . PHE A 1 553 ? 14.973 -10.053 -17.244 1.00 93.25 553 PHE A O 1
ATOM 4540 N N . THR A 1 554 ? 15.013 -11.560 -18.906 1.00 92.31 554 THR A N 1
ATOM 4541 C CA . THR A 1 554 ? 15.763 -12.567 -18.164 1.00 92.31 554 THR A CA 1
ATOM 4542 C C . THR A 1 554 ? 17.073 -12.828 -18.880 1.00 92.31 554 THR A C 1
ATOM 4544 O O . THR A 1 554 ? 17.089 -13.186 -20.057 1.00 92.31 554 THR A O 1
ATOM 4547 N N . PHE A 1 555 ? 18.170 -12.704 -18.147 1.00 91.88 555 PHE A N 1
ATOM 4548 C CA . PHE A 1 555 ? 19.526 -12.884 -18.632 1.00 91.88 555 PHE A CA 1
ATOM 4549 C C . PHE A 1 555 ? 20.126 -14.165 -18.063 1.00 91.88 555 PHE A C 1
ATOM 4551 O O . PHE A 1 555 ? 19.780 -14.648 -16.982 1.00 91.88 555 PHE A O 1
ATOM 4558 N N . ASP A 1 556 ? 21.048 -14.749 -18.812 1.00 90.38 556 ASP A N 1
ATOM 4559 C CA . ASP A 1 556 ? 21.933 -15.770 -18.289 1.00 90.38 556 ASP A CA 1
ATOM 4560 C C . ASP A 1 556 ? 23.006 -15.134 -17.402 1.00 90.38 556 ASP A C 1
ATOM 4562 O O . ASP A 1 556 ? 23.897 -14.466 -17.907 1.00 90.38 556 ASP A O 1
ATOM 4566 N N . GLU A 1 557 ? 22.973 -15.390 -16.095 1.00 86.25 557 GLU A N 1
ATOM 4567 C CA . GLU A 1 557 ? 23.917 -14.771 -15.149 1.00 86.25 557 GLU A CA 1
ATOM 4568 C C . GLU A 1 557 ? 25.398 -15.074 -15.474 1.00 86.25 557 GLU A C 1
ATOM 4570 O O . GLU A 1 557 ? 26.284 -14.281 -15.162 1.00 86.25 557 GLU A O 1
ATOM 4575 N N . ALA A 1 558 ? 25.695 -16.210 -16.119 1.00 86.50 558 ALA A N 1
ATOM 4576 C CA . ALA A 1 558 ? 27.068 -16.602 -16.439 1.00 86.50 558 ALA A CA 1
ATOM 4577 C C . ALA A 1 558 ? 27.613 -15.928 -17.707 1.00 86.50 558 ALA A C 1
ATOM 4579 O O . ALA A 1 558 ? 28.788 -15.559 -17.749 1.00 86.50 558 ALA A O 1
ATOM 4580 N N . SER A 1 559 ? 26.790 -15.811 -18.750 1.00 88.12 559 SER A N 1
ATOM 4581 C CA . SER A 1 559 ? 27.192 -15.257 -20.050 1.00 88.12 559 SER A CA 1
ATOM 4582 C C . SER A 1 559 ? 26.752 -13.812 -20.281 1.00 88.12 559 SER A C 1
ATOM 4584 O O . SER A 1 559 ? 27.285 -13.171 -21.183 1.00 88.12 559 SER A O 1
ATOM 4586 N N . GLY A 1 560 ? 25.805 -13.300 -19.494 1.00 84.88 560 GLY A N 1
ATOM 4587 C CA . GLY A 1 560 ? 25.180 -11.988 -19.672 1.00 84.88 560 GLY A CA 1
ATOM 4588 C C . GLY A 1 560 ? 24.241 -11.898 -20.880 1.00 84.88 560 GLY A C 1
ATOM 4589 O O . GLY A 1 560 ? 23.824 -10.803 -21.236 1.00 84.88 560 GLY A O 1
ATOM 4590 N N . ALA A 1 561 ? 23.932 -13.019 -21.540 1.00 89.75 561 ALA A N 1
ATOM 4591 C CA . ALA A 1 561 ? 23.088 -13.041 -22.734 1.00 89.75 561 ALA A CA 1
ATOM 4592 C C . ALA A 1 561 ? 21.597 -12.984 -22.377 1.00 89.75 561 ALA A C 1
ATOM 4594 O O . ALA A 1 561 ? 21.168 -13.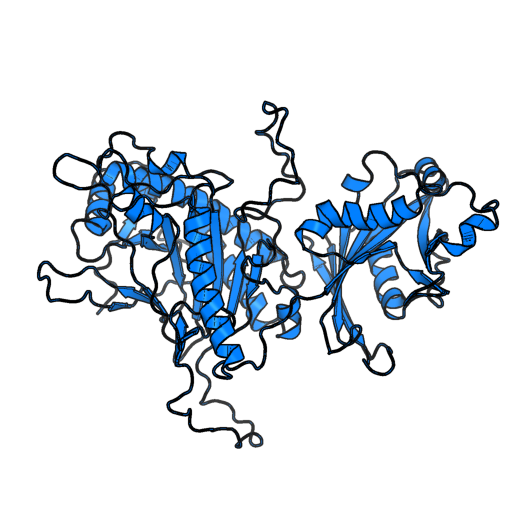650 -21.426 1.00 89.75 561 ALA A O 1
ATOM 4595 N N . LEU A 1 562 ? 20.800 -12.256 -23.164 1.00 93.12 562 LEU A N 1
ATOM 4596 C CA . LEU A 1 562 ? 19.347 -12.247 -23.018 1.00 93.12 562 LEU A CA 1
ATOM 4597 C C . LEU A 1 562 ? 18.774 -13.625 -23.393 1.00 93.12 562 LEU A C 1
ATOM 4599 O O . LEU A 1 562 ? 19.107 -14.205 -24.427 1.00 93.12 562 LEU A O 1
ATOM 4603 N N . LYS A 1 563 ? 17.915 -14.180 -22.536 1.00 94.38 563 LYS A N 1
ATOM 4604 C CA . LYS A 1 563 ? 17.271 -15.490 -22.738 1.00 94.38 563 LYS A CA 1
ATOM 4605 C C . LYS A 1 563 ? 15.828 -15.365 -23.191 1.00 94.38 563 LYS A C 1
ATOM 4607 O O . LYS A 1 563 ? 15.400 -16.067 -24.103 1.00 94.38 563 LYS A O 1
ATOM 4612 N N . GLU A 1 564 ? 15.074 -14.522 -22.505 1.00 94.00 564 GLU A N 1
ATOM 4613 C CA . GLU A 1 564 ? 13.652 -14.320 -22.746 1.00 94.00 564 GLU A CA 1
ATOM 4614 C C . GLU A 1 564 ? 13.253 -12.914 -22.319 1.00 94.00 564 GLU A C 1
ATOM 4616 O O . GLU A 1 564 ? 13.854 -12.329 -21.415 1.00 94.00 564 GLU A O 1
ATOM 4621 N N . PHE A 1 565 ? 12.226 -12.385 -22.972 1.00 94.38 565 PHE A N 1
ATOM 4622 C CA . PHE A 1 565 ? 11.623 -11.124 -22.587 1.00 94.38 565 PHE A CA 1
ATOM 4623 C C . PHE A 1 565 ? 10.163 -11.060 -23.025 1.00 94.38 565 PHE A C 1
ATOM 4625 O O . PHE A 1 565 ? 9.743 -11.723 -23.979 1.00 94.38 565 PHE A O 1
ATOM 4632 N N . GLU A 1 566 ? 9.402 -10.206 -22.354 1.00 93.50 566 GLU A N 1
ATOM 4633 C CA . GLU A 1 566 ? 8.058 -9.818 -22.760 1.00 93.50 566 GLU A CA 1
ATOM 4634 C C . GLU A 1 566 ? 7.862 -8.325 -22.502 1.00 93.50 566 GLU A C 1
ATOM 4636 O O . GLU A 1 566 ? 8.231 -7.816 -21.446 1.00 93.50 566 GLU A O 1
ATOM 4641 N N . ILE A 1 567 ? 7.240 -7.626 -23.454 1.00 93.00 567 ILE A N 1
ATOM 4642 C CA . ILE A 1 567 ? 6.838 -6.227 -23.297 1.00 93.00 567 ILE A CA 1
ATOM 4643 C C . ILE A 1 567 ? 5.348 -6.111 -23.590 1.00 93.00 567 ILE A C 1
ATOM 4645 O O . ILE A 1 567 ? 4.885 -6.420 -24.692 1.00 93.00 567 ILE A O 1
ATOM 4649 N N . LYS A 1 568 ? 4.608 -5.604 -22.611 1.00 91.62 568 LYS A N 1
ATOM 4650 C CA . LYS A 1 568 ? 3.180 -5.306 -22.675 1.00 91.62 568 LYS A CA 1
ATOM 4651 C C . LYS A 1 568 ? 2.957 -3.805 -22.551 1.00 91.62 568 LYS A C 1
ATOM 4653 O O . LYS A 1 568 ? 3.825 -3.052 -22.121 1.00 91.62 568 LYS A O 1
ATOM 4658 N N . THR A 1 569 ? 1.786 -3.362 -22.987 1.00 91.12 569 THR A N 1
ATOM 4659 C CA . THR A 1 569 ? 1.376 -1.960 -22.881 1.00 91.12 569 THR A CA 1
ATOM 4660 C C . THR A 1 569 ? 0.125 -1.884 -22.032 1.00 91.12 569 THR A C 1
ATOM 4662 O O . THR A 1 569 ? -0.837 -2.610 -22.286 1.00 91.12 569 THR A O 1
ATOM 4665 N N . TYR A 1 570 ? 0.144 -0.989 -21.058 1.00 89.06 570 TYR A N 1
ATOM 4666 C CA . TYR A 1 570 ? -0.907 -0.795 -20.074 1.00 89.06 570 TYR A CA 1
ATOM 4667 C C . TYR A 1 570 ? -1.427 0.644 -20.149 1.00 89.06 570 TYR A C 1
ATOM 4669 O O . TYR A 1 570 ? -0.688 1.544 -20.559 1.00 89.06 570 TYR A O 1
ATOM 4677 N N . PRO A 1 571 ? -2.694 0.900 -19.788 1.00 85.88 571 PRO A N 1
ATOM 4678 C CA . PRO A 1 571 ? -3.165 2.263 -19.588 1.00 85.88 571 PRO A CA 1
ATOM 4679 C C . PRO A 1 571 ? -2.401 2.920 -18.428 1.00 85.88 571 PRO A C 1
ATOM 4681 O O . PRO A 1 571 ? -2.253 2.322 -17.365 1.00 85.88 571 PRO A O 1
ATOM 4684 N N . LYS A 1 572 ? -1.932 4.153 -18.630 1.00 74.50 572 LYS A N 1
ATOM 4685 C CA . LYS A 1 572 ? -1.322 4.981 -17.581 1.00 74.50 572 LYS A CA 1
ATOM 4686 C C . LYS A 1 572 ? -2.432 5.603 -16.723 1.00 74.50 572 LYS A C 1
ATOM 4688 O O . LYS A 1 572 ? -3.440 6.050 -17.278 1.00 74.50 572 LYS A O 1
ATOM 4693 N N . VAL A 1 573 ? -2.263 5.580 -15.395 1.00 66.38 573 VAL A N 1
ATOM 4694 C CA . VAL A 1 573 ? -3.316 5.890 -14.403 1.00 66.38 573 VAL A CA 1
ATOM 4695 C C . VAL A 1 573 ? -3.068 7.142 -13.588 1.00 66.38 573 VAL A C 1
ATOM 4697 O O . VAL A 1 573 ? -1.974 7.273 -12.982 1.00 66.38 573 VAL A O 1
#

InterPro domains:
  IPR027443 Isopenicillin N synthase-like superfamily [G3DSA:2.60.120.330] (1-361)
  IPR044861 Isopenicillin N synthase-like, Fe(2+) 2OG dioxygenase domain [PF03171] (226-320)

Radius of gyration: 27.27 Å; chains: 1; bounding box: 74×69×82 Å

Sequence (573 aa):
MSDENLPLISYRRLKSKDEEELARLKYALVDSEYGFFQLVVDDDSDDTSKFGKDIKRVYDSGRKFFKELSEDEKKQYVHTQYETFETGGYVPLFEEYAYKANEIACVESFDLVRDIEENEKDEEDENNETDDDFTKQPSGARGRIDWPVEVPEMKNAFNIFYRKCDEIARVLFLSFAKALSIKDERAFEKHFSRDSHCAMRFMRYPNNDNNNNNNNNDKKKNKSKSSDDAKEVGVSEHTDFEMMTFLHQNERGLYVKKRRGKNRDEEGEWMSAPVLQEDEAKFLVIISDGLEAFTNGTYKATPHRVERPENRERFSIVRFNGVNAETQVNPLPDFVGAKRKRGEAMTTQLDLITTKVKEADRNLKDLVKRKKHPKEALTANPERFAQLLILAKDDDAQWHICLALHKSGEFAERYTGFIGKVETWYDINALAETSIFAACEALEENITMPENAKARVTEKARFRFHGWLKESKVAIEHECVLILNNSREKEALLKDYTELSVSAKETIRVIPKWFKVEDIPYAEMPEDDMHWYPKVIEASIVDEEKKIHGGYFTFDEASGALKEFEIKTYPKV

Foldseek 3Di:
DDPVPFQEAELVCLVVVPPVSLLSVLCCCFVDQHLWHKYADDPDPPDQDPLLVLLLLLVVLVCCLVPVDDPQLQLQQDDPPCPQLAFWGKADAQRPFALDFLETARKIKTKHAAADDPPPDVPVCPPPPDDPPPVPRLLSRYYHGPDRLSRQSNVVSVNVNQVVVLVSVLSVQLSVCVSVVPPPSCLPVVQADSQFNKMKIKMKFDAPVPDPPPPPPPPPPPPPPPPSARHYFNHDKDFALAFKKWKAKQDWWKWKFTHADPDPPGGTDIDTDDHDDSSGSMTIMFGGPLNCQQQVNSSDTITMGTGRHHPDMMIMMMMGGHGHQQDFSHHDPVNDDPPRHTDPGDGGSSCSNVVSSVVSSVSSVVCLVVVSGPDVDGSDHFWEKEFEWEWEAEPVRFIKIKWKAFCDDPLHQFTDGQMDTDSHPSCVLPVNCVGSVVSLCLVVVFFDADDCQSVQKDFAEKEWEFLLDPPRGIYIYTYIYGYDYYVVNVCRGGPDPPDDDPVCVVRDGIDIDMDGPVGPPLVRHPPVCNVCVVVSVVCVVVVVSQKHKYKYWYANNVPRHTDDMDIDMGTND

Organism: NCBI:txid41875

pLDDT: mean 81.54, std 18.16, range [32.81, 98.75]